Protein 5K3X (pdb70)

Sequence (688 aa):
LETKRSEEFGTSIIITPEEKKLYIKKNNVNTPPESILADRDGWKVVEEISGVKEPRTLTVAELKTLGLVTAATVLQCSGNGRKYFKDQLTGDQKKMSGTPWTVGAAGCVIWSGVPLKAVVDALGGPAEGARFITGTGGEELPAGLDPKKLLVVERSVPISNLDNVILAWEMNGRPLLSLAHGGPLRMVVPGYSSSGVNNIKYVKAVAMTEVETDAKIQKTSYRVHALGEKGSPDQPSVWEQQPVKSWITTPHEAAKKAGQVQIAGVAFGGMNACKSVEVSVDGGQTWQEEAEFIGPDLGRFAWRVFALSADLARRGTYTLVSRATDTEGNVVQPEEETEMNGAGYGHNGWRRAPAVKLTVAKTLETKRSEFGTSIIIITPEEKLYIKKNNVNTTPPEESILADRDGWKVVEISGVKEPRTLTVAELKTLGLVTAATVLQCSGNGRKYFKDQLTGDQKMSGTPWTVGAAGCVIWSGVPLKAVVDALGGPAEGARFITGTGGEELPAGLDPKLLVVERSVPISNLDNVILAWEMMNGRPLLSLAHGGPLRMVVPGYSSGVNNIKYVKAVAMTEEVETDAKIQKTSYRVHALGEKGSPDQPSVVWEQPVKSWITTPHEAAKAGQQVQIAGVAFGGMNACKKSVEEVSVDGGQTTWQEAEFIGPDLGRFAWRVFALSADDLARRGTYTLVSRATDTEGNVQPEETEMNGAGYGHNGWRAPAVKLTVA

CATH classification: 3.90.420.10 (+1 more: 2.60.40.650)

B-factor: mean 18.45, std 8.64, range [6.97, 59.91]

Secondary structure (DSSP, 8-state):
----GGGS-SSSSPPTTTS----SSPPPPGGGGTTGGG-EEEEESBSS-EEEEHHHHHHH--EEEEEEEE-TTTTHHHHHTT--TT----S----S-SEEEEEEEEEEHHHHHHHTTSBPTT--EEEEEE-PPPPTTS-GGGT--EEEEEGGGTTT-EEEEEETTEEPPTTTTTT-EEE-TTB-GGGS-SSEEEEEEESS----HHHHTSSB---TTPPP-TTSPBS-BPPPEEEEEESSSEE-SEEEEEEEEEEBTTB-EEEEEEESBTTSS-EE-EEES----TTS-EEEEEEEEE-SEEEEEEEEEEETT--B--SSPPP-TT------SSTT-EEEEE-/--B---GGGS-SSSSPPTTTS-B--SSPPPPGGGGTTGGG-EEEEESBSS-EEEEHHHHHHH--EEEEEEEE-TTTTHHHHHTT--TT----S----S-SEEEEEEEEEEHHHHHHHTTSBPTT--EEEEEE-PPPPTTS-GGGT--EEEEEGGGTTT-EEEEEETTEEPPGGGTTT-EEE-TTB-GGGS-TTEEEEEEESS---SHHHHTSSB---TTPPP-TTSPBS-BPPPEEEEEES-SEE-SEEEEEEEEEEBTTB-EEEEEEESBTTSS-EEPEEES----TTSPEEEEEEEEE-SEEEEEEEEEEETTS-B--SSPPP-TT------SSTT-EEEEE-

Nearest PDB structures (foldseek):
  5k3x-assembly1_A  TM=1.003E+00  e=8.187E-77  Sinorhizobium meliloti 1021
  5wa0-assembly2_D  TM=1.002E+00  e=1.400E-71  Sinorhizobium meliloti 1021
  4pw9-assembly1_A  TM=9.993E-01  e=7.060E-71  Sinorhizobium meliloti 1021
  2bpb-assembly1_A  TM=8.851E-01  e=7.921E-35  Ancylobacter novellus
  2xts-assembly1_C  TM=8.080E-01  e=1.242E-27  Paracoccus pantotrophus

InterPro domains:
  IPR000572 Oxidoreductase, molybdopterin-binding domain [PF00174] (90-259)
  IPR005066 Moybdenum cofactor oxidoreductase, dimerisation [PF03404] (282-390)
  IPR006311 Twin-arginine translocation pathway, signal sequence [PS51318] (1-31)
  IPR008335 Eukaryotic molybdopterin oxidoreductase [PR00407] (68-84)
  IPR008335 Eukaryotic molybdopterin oxidoreductase [PR00407] (123-134)
  IPR008335 Eukaryotic molybdopterin oxidoreductase [PR00407] (208-224)
  IPR008335 Eukaryotic molybdopterin oxidoreductase [PR00407] (225-238)
  IPR008335 Eukaryotic molybdopterin oxidoreductase [PR00407] (241-254)
  IPR008335 Eukaryotic molybdopterin oxidoreductase [PR00407] (319-331)
  IPR008335 Eukaryotic molybdopterin oxidoreductase [PR00407] (364-376)
  IPR014756 Immunoglobulin E-set [SSF81296] (285-395)
  IPR036374 Oxidoreductase, molybdopterin-binding domain superfamily [G3DSA:3.90.420.10] (55-286)
  IPR036374 Oxidoreductase, molybdopterin-binding domain superfamily [SSF56524] (39-270)

Organism: Rhizobium meliloti (strain 1021) (NCBI:txid266834)

Radius of gyration: 26.76 Å; Cα contacts (8 Å, |Δi|>4): 2023; chains: 2; bounding box: 41×90×72 Å

Foldseek 3Di:
DFAALLQQDAQQFHPPVRADFDDLDDFDDQCCVVCQQQAWEWEAQAQATDIHGLVRQQVQAKDKAKFKAAALQACLLVLQVPDDDPFDADDDNHHHGRIGIKMFMGHQLQSVRVVRHHGHPQFFKKKWWADDDDDPPDDVLARTLIWIDTCVQRRPWGFTQDMRHHGQGSSRAPRTWTDRFQFYNSNTHGNTRYIYRHNDIDSRCCHAFNQFFAAAPDTGGNVGDHRTGAAWAKWWRPPQAEAAAFKDKTKIKTAGRQFGWPWKWKDFALPPDTDTWAWDDDDRDRRGITMTIDIDGGDFDKTWMWMWIATPVGGIAAQWDDHTHNRGRTHHTRRRIGTYGYD/DWAFAALQQQDAQQFHDPVRAIFDDLDDFDDQCCQVCQQQAWEWEAQAQATDIHGLVRQQVQAKDKAKFKAAAQQACLLVLQVPDDDPFDADDDNHHHRRIGIKMFMGHQLLSVRVVRHHGHPQQFWKKWWADDDDPPPDDCLARTLMWIDTCVQRRPWGFTQDIRHHGDGSRRAPRTWTDRFQFYNSRTHGNTRYIYRHNDIDSRCCHAFNQFFAAAPDTGGNVGDHRTGAAWAKAWSPPFAEEAAFKGKTKIKTAGRQAGWPWKWKFFAQPPDTDTWAWDDDDRDRRGITMTIDTDGGDFDKTWMWMWIAGPVGDIAAQWDDHTHNRGRTHHTRRRIGTYGYD

Structure (mmCIF, N/CA/C/O backbone):
data_5K3X
#
_entry.id   5K3X
#
_cell.length_a   73.470
_cell.length_b   95.720
_cell.length_c   109.620
_cell.angle_alpha   90.00
_cell.angle_beta   90.00
_cell.angle_gamma   90.00
#
_symmetry.space_group_name_H-M   'P 21 21 21'
#
loop_
_entity.id
_entity.type
_entity.pdbx_description
1 polymer 'Putative sulfite oxidase'
2 non-polymer (MOLYBDOPTERIN-S,S)-OXO-MOLYBDENUM
3 non-polymer GLYCEROL
4 water water
#
loop_
_atom_site.group_PDB
_atom_site.id
_atom_site.type_symbol
_atom_site.label_atom_id
_atom_site.label_alt_id
_atom_site.label_comp_id
_atom_site.label_asym_id
_atom_site.label_entity_id
_atom_site.label_seq_id
_atom_site.pdbx_PDB_ins_code
_atom_site.Cartn_x
_atom_site.Cartn_y
_atom_site.Cartn_z
_atom_site.occupancy
_atom_site.B_iso_or_equiv
_atom_site.auth_seq_id
_atom_site.auth_comp_id
_atom_site.auth_asym_id
_atom_site.auth_atom_id
_atom_site.pdbx_PDB_model_num
ATOM 1 N N . LEU A 1 27 ? 19.387 1.883 4.488 1.00 43.66 57 LEU A N 1
ATOM 2 C CA . LEU A 1 27 ? 19.412 2.723 3.241 1.00 42.62 57 LEU A CA 1
ATOM 3 C C . LEU A 1 27 ? 20.818 2.755 2.629 1.00 41.28 57 LEU A C 1
ATOM 4 O O . LEU A 1 27 ? 21.724 3.281 3.274 1.00 40.04 57 LEU A O 1
ATOM 6 N N . GLU A 1 28 ? 20.983 2.202 1.411 1.00 37.21 58 GLU A N 1
ATOM 7 C CA . GLU A 1 28 ? 22.296 2.106 0.710 1.00 34.90 58 GLU A CA 1
ATOM 8 C C . GLU A 1 28 ? 22.434 2.961 -0.569 1.00 33.86 58 GLU A C 1
ATOM 9 O O . GLU A 1 28 ? 21.566 2.920 -1.453 1.00 34.85 58 GLU A O 1
ATOM 15 N N . THR A 1 29 ? 23.570 3.656 -0.693 1.00 31.55 59 THR A N 1
ATOM 16 C CA . THR A 1 29 ? 23.887 4.505 -1.861 1.00 29.73 59 THR A CA 1
ATOM 17 C C . THR A 1 29 ? 24.137 3.651 -3.116 1.00 31.58 59 THR A C 1
ATOM 18 O O . THR A 1 29 ? 24.825 2.636 -3.030 1.00 30.94 59 THR A O 1
ATOM 22 N N . LYS A 1 30 ? 23.584 4.052 -4.269 1.00 33.93 60 LYS A N 1
ATOM 23 C CA . LYS A 1 30 ? 23.868 3.384 -5.570 1.00 35.52 60 LYS A CA 1
ATOM 24 C C . LYS A 1 30 ? 25.145 3.995 -6.172 1.00 34.15 60 LYS A C 1
ATOM 25 O O . LYS A 1 30 ? 25.483 5.137 -5.856 1.00 30.95 60 LYS A O 1
ATOM 31 N N . ARG A 1 31 ? 25.845 3.276 -7.059 1.00 32.05 61 ARG A N 1
ATOM 32 C CA . ARG A 1 31 ? 27.175 3.757 -7.516 1.00 28.35 61 ARG A CA 1
ATOM 33 C C . ARG A 1 31 ? 27.155 5.028 -8.285 1.00 26.97 61 ARG A C 1
ATOM 34 O O . ARG A 1 31 ? 28.013 5.875 -8.064 1.00 27.36 61 ARG A O 1
ATOM 42 N N . SER A 1 32 ? 26.156 5.168 -9.160 1.00 26.58 62 SER A N 1
ATOM 43 C CA . SER A 1 32 ? 25.864 6.415 -9.849 1.00 27.04 62 SER A CA 1
ATOM 44 C C . SER A 1 32 ? 25.645 7.624 -8.941 1.00 24.57 62 SER A C 1
ATOM 45 O O . SER A 1 32 ? 25.792 8.740 -9.409 1.00 28.52 62 SER A O 1
ATOM 48 N N . GLU A 1 33 ? 25.344 7.416 -7.660 1.00 20.89 63 GLU A N 1
ATOM 49 C CA A GLU A 1 33 ? 24.975 8.524 -6.778 0.50 21.11 63 GLU A CA 1
ATOM 50 C CA B GLU A 1 33 ? 24.976 8.510 -6.751 0.50 20.49 63 GLU A CA 1
ATOM 51 C C . GLU A 1 33 ? 26.154 9.076 -5.957 1.00 18.98 63 GLU A C 1
ATOM 52 O O . GLU A 1 33 ? 25.997 10.056 -5.229 1.00 18.50 63 GLU A O 1
ATOM 63 N N . PHE A 1 34 ? 27.336 8.466 -6.064 1.00 16.86 64 PHE A N 1
ATOM 64 C CA . PHE A 1 34 ? 28.496 8.990 -5.326 1.00 15.61 64 PHE A CA 1
ATOM 65 C C . PHE A 1 34 ? 28.951 10.328 -5.888 1.00 14.84 64 PHE A C 1
ATOM 66 O O . PHE A 1 34 ? 29.495 11.155 -5.154 1.00 15.20 64 PHE A O 1
ATOM 74 N N . GLY A 1 35 ? 28.768 10.523 -7.187 1.00 14.70 65 GLY A N 1
ATOM 75 C CA . GLY A 1 35 ? 29.326 11.680 -7.867 1.00 14.03 65 GLY A CA 1
ATOM 76 C C . GLY A 1 35 ? 30.838 11.620 -7.946 1.00 13.97 65 GLY A C 1
ATOM 77 O O . GLY A 1 35 ? 31.462 10.630 -7.541 1.00 14.82 65 GLY A O 1
ATOM 78 N N . THR A 1 36 ? 31.421 12.679 -8.498 1.00 12.55 66 THR A N 1
ATOM 79 C CA . THR A 1 36 ? 32.873 12.804 -8.633 1.00 12.13 66 THR A CA 1
ATOM 80 C C . THR A 1 36 ? 33.402 14.100 -7.991 1.00 11.97 66 THR A C 1
ATOM 81 O O . THR A 1 36 ? 34.479 14.574 -8.343 1.00 12.60 66 THR A O 1
ATOM 85 N N . SER A 1 37 ? 32.660 14.641 -7.027 1.00 11.70 67 SER A N 1
ATOM 86 C CA . SER A 1 37 ? 33.029 15.869 -6.324 1.00 11.16 67 SER A CA 1
ATOM 87 C C . SER A 1 37 ? 33.707 15.606 -4.979 1.00 11.11 67 SER A C 1
ATOM 88 O O . SER A 1 37 ? 33.850 16.546 -4.196 1.00 11.19 67 SER A O 1
ATOM 91 N N . ILE A 1 38 ? 34.127 14.360 -4.759 1.00 11.35 68 ILE A N 1
ATOM 92 C CA A ILE A 1 38 ? 34.692 13.835 -3.507 0.50 11.37 68 ILE A CA 1
ATOM 93 C CA B ILE A 1 38 ? 34.705 13.853 -3.475 0.50 11.50 68 ILE A CA 1
ATOM 94 C C . ILE A 1 38 ? 33.599 13.697 -2.439 1.00 11.74 68 ILE A C 1
ATOM 95 O O . ILE A 1 38 ? 33.268 12.580 -2.014 1.00 11.38 68 ILE A O 1
ATOM 104 N N . ILE A 1 39 ? 33.038 14.824 -2.038 1.00 11.86 69 ILE A N 1
ATOM 105 C CA . ILE A 1 39 ? 32.013 14.869 -1.017 1.00 12.75 69 ILE A CA 1
ATOM 106 C C . ILE A 1 39 ? 30.726 14.165 -1.455 1.00 12.28 69 ILE A C 1
ATOM 107 O O . ILE A 1 39 ? 30.226 14.360 -2.573 1.00 12.93 69 ILE A O 1
ATOM 112 N N . THR A 1 40 ? 30.219 13.329 -0.552 1.00 11.15 70 THR A N 1
ATOM 113 C CA . THR A 1 40 ? 28.981 12.618 -0.767 1.00 11.40 70 THR A CA 1
ATOM 114 C C . THR A 1 40 ? 27.824 13.516 -0.363 1.00 11.78 70 THR A C 1
ATOM 115 O O . THR A 1 40 ? 27.811 14.010 0.756 1.00 11.71 70 THR A O 1
ATOM 119 N N . PRO A 1 41 ? 26.847 13.735 -1.265 1.00 12.24 71 PRO A N 1
ATOM 120 C CA . PRO A 1 41 ? 25.690 14.516 -0.864 1.00 13.17 71 PRO A CA 1
ATOM 121 C C . PRO A 1 41 ? 25.006 13.961 0.383 1.00 14.59 71 PRO A C 1
ATOM 122 O O . PRO A 1 41 ? 24.725 12.752 0.478 1.00 13.59 71 PRO A O 1
ATOM 126 N N . GLU A 1 42 ? 24.708 14.854 1.317 1.00 16.32 72 GLU A N 1
ATOM 127 C CA . GLU A 1 42 ? 24.173 14.453 2.612 1.00 19.12 72 GLU A CA 1
ATOM 128 C C . GLU A 1 42 ? 22.851 13.697 2.458 1.00 20.25 72 GLU A C 1
ATOM 129 O O . GLU A 1 42 ? 22.586 12.745 3.210 1.00 20.79 72 GLU A O 1
ATOM 135 N N . GLU A 1 43 ? 22.042 14.091 1.483 1.00 19.56 73 GLU A N 1
ATOM 136 C CA . GLU A 1 43 ? 20.753 13.423 1.266 1.00 21.67 73 GLU A CA 1
ATOM 137 C C . GLU A 1 43 ? 20.858 12.049 0.584 1.00 20.63 73 GLU A C 1
ATOM 138 O O . GLU A 1 43 ? 19.847 11.340 0.527 1.00 23.53 73 GLU A O 1
ATOM 144 N N . LYS A 1 44 ? 22.057 11.683 0.082 1.00 18.34 74 LYS A N 1
ATOM 145 C CA A LYS A 1 44 ? 22.301 10.363 -0.491 0.50 18.08 74 LYS A CA 1
ATOM 146 C CA B LYS A 1 44 ? 22.350 10.375 -0.518 0.50 18.01 74 LYS A CA 1
ATOM 147 C C . LYS A 1 44 ? 23.158 9.467 0.413 1.00 16.97 74 LYS A C 1
ATOM 148 O O . LYS A 1 44 ? 23.301 8.283 0.150 1.00 17.16 74 LYS A O 1
ATOM 159 N N . LEU A 1 45 ? 23.719 10.031 1.475 1.00 15.11 75 LEU A N 1
ATOM 160 C CA . LEU A 1 45 ? 24.561 9.276 2.402 1.00 13.86 75 LEU A CA 1
ATOM 161 C C . LEU A 1 45 ? 23.779 8.148 3.068 1.00 13.59 75 LEU A C 1
ATOM 162 O O . LEU A 1 45 ? 22.657 8.354 3.542 1.00 13.33 75 LEU A O 1
ATOM 167 N N . TYR A 1 46 ? 24.387 6.966 3.146 1.00 13.89 76 TYR A N 1
ATOM 168 C CA . TYR A 1 46 ? 23.713 5.806 3.737 1.00 13.96 76 TYR A CA 1
ATOM 169 C C . TYR A 1 46 ? 23.293 6.045 5.188 1.00 14.07 76 TYR A C 1
ATOM 170 O O . TYR A 1 46 ? 23.900 6.839 5.890 1.00 13.08 76 TYR A O 1
ATOM 179 N N . ILE A 1 47 ? 22.270 5.316 5.633 1.00 15.06 77 ILE A N 1
ATOM 180 C CA . ILE A 1 47 ? 21.818 5.350 7.017 1.00 15.92 77 ILE A CA 1
ATOM 181 C C . ILE A 1 47 ? 21.899 3.948 7.601 1.00 16.69 77 ILE A C 1
ATOM 182 O O . ILE A 1 47 ? 21.480 2.985 6.964 1.00 16.66 77 ILE A O 1
ATOM 187 N N . LYS A 1 48 ? 22.507 3.828 8.779 1.00 16.37 78 LYS A N 1
ATOM 188 C CA A LYS A 1 48 ? 22.540 2.572 9.524 0.50 16.68 78 LYS A CA 1
ATOM 189 C CA B LYS A 1 48 ? 22.494 2.570 9.526 0.50 17.00 78 LYS A CA 1
ATOM 190 C C . LYS A 1 48 ? 22.359 2.893 11.001 1.00 16.50 78 LYS A C 1
ATOM 191 O O . LYS A 1 48 ? 23.123 3.702 11.558 1.00 15.62 78 LYS A O 1
ATOM 202 N N . ASN A 1 49 ? 21.375 2.253 11.630 1.00 15.67 79 ASN A N 1
ATOM 203 C CA . ASN A 1 49 ? 21.174 2.345 13.073 1.00 15.71 79 ASN A CA 1
ATOM 204 C C . ASN A 1 49 ? 21.099 0.948 13.672 1.00 15.59 79 ASN A C 1
ATOM 205 O O . ASN A 1 49 ? 20.575 0.013 13.040 1.00 16.30 79 ASN A O 1
ATOM 210 N N . ASN A 1 50 ? 21.631 0.817 14.877 1.00 14.96 80 ASN A N 1
ATOM 211 C CA . ASN A 1 50 ? 21.541 -0.417 15.649 1.00 15.68 80 ASN A CA 1
ATOM 212 C C . ASN A 1 50 ? 20.240 -0.522 16.414 1.00 17.73 80 ASN A C 1
ATOM 213 O O . ASN A 1 50 ? 19.802 -1.636 16.722 1.00 18.00 80 ASN A O 1
ATOM 218 N N . VAL A 1 51 ? 19.647 0.630 16.739 1.00 19.25 81 VAL A N 1
ATOM 219 C CA . VAL A 1 51 ? 18.392 0.713 17.512 1.00 20.56 81 VAL A CA 1
ATOM 220 C C . VAL A 1 51 ? 17.516 1.803 16.899 1.00 21.98 81 VAL A C 1
ATOM 221 O O . VAL A 1 51 ? 17.977 2.549 16.033 1.00 22.11 81 VAL A O 1
ATOM 225 N N . ASN A 1 52 ? 16.270 1.917 17.350 1.00 22.78 82 ASN A N 1
ATOM 226 C CA . ASN A 1 52 ? 15.384 2.968 16.855 1.00 24.57 82 ASN A CA 1
ATOM 227 C C . ASN A 1 52 ? 15.935 4.342 17.178 1.00 22.60 82 ASN A C 1
ATOM 228 O O . ASN A 1 52 ? 16.579 4.547 18.202 1.00 23.79 82 ASN A O 1
ATOM 233 N N . THR A 1 53 ? 15.648 5.279 16.296 1.00 23.55 83 THR A N 1
ATOM 234 C CA . THR A 1 53 ? 16.204 6.595 16.402 1.00 22.95 83 THR A CA 1
ATOM 235 C C . THR A 1 53 ? 15.429 7.389 17.466 1.00 21.67 83 THR A C 1
ATOM 236 O O . THR A 1 53 ? 14.242 7.113 17.729 1.00 20.66 83 THR A O 1
ATOM 240 N N . PRO A 1 54 ? 16.080 8.379 18.073 1.00 19.01 84 PRO A N 1
ATOM 241 C CA . PRO A 1 54 ? 15.349 9.309 18.927 1.00 19.16 84 PRO A CA 1
ATOM 242 C C . PRO A 1 54 ? 14.339 10.141 18.139 1.00 18.42 84 PRO A C 1
ATOM 243 O O . PRO A 1 54 ? 14.394 10.194 16.907 1.00 17.48 84 PRO A O 1
ATOM 247 N N . PRO A 1 55 ? 13.434 10.823 18.858 1.00 20.12 85 PRO A N 1
ATOM 248 C CA . PRO A 1 55 ? 12.507 11.685 18.156 1.00 20.40 85 PRO A CA 1
ATOM 249 C C . PRO A 1 55 ? 13.211 12.919 17.618 1.00 19.95 85 PRO A C 1
ATOM 250 O O . PRO A 1 55 ? 14.196 13.387 18.189 1.00 17.46 85 PRO A O 1
ATOM 254 N N . GLU A 1 56 ? 12.690 13.453 16.528 1.00 20.38 86 GLU A N 1
ATOM 255 C CA . GLU A 1 56 ? 13.270 14.639 15.906 1.00 21.85 86 GLU A CA 1
ATOM 256 C C . GLU A 1 56 ? 13.304 15.864 16.814 1.00 19.25 86 GLU A C 1
ATOM 257 O O . GLU A 1 56 ? 14.048 16.820 16.568 1.00 17.88 86 GLU A O 1
ATOM 263 N N . SER A 1 57 ? 12.495 15.829 17.863 1.00 17.76 87 SER A N 1
ATOM 264 C CA . SER A 1 57 ? 12.457 16.877 18.858 1.00 17.79 87 SER A CA 1
ATOM 265 C C . SER A 1 57 ? 13.754 17.126 19.620 1.00 17.12 87 SER A C 1
ATOM 266 O O . SER A 1 57 ? 13.899 18.185 20.216 1.00 17.38 87 SER A O 1
ATOM 269 N N . ILE A 1 58 ? 14.700 16.181 19.587 1.00 15.76 88 ILE A N 1
ATOM 270 C CA . ILE A 1 58 ? 16.027 16.441 20.134 1.00 15.88 88 ILE A CA 1
ATOM 271 C C . ILE A 1 58 ? 16.745 17.548 19.336 1.00 15.82 88 ILE A C 1
ATOM 272 O O . ILE A 1 58 ? 17.756 18.085 19.802 1.00 15.60 88 ILE A O 1
ATOM 277 N N . LEU A 1 59 ? 16.233 17.896 18.153 1.00 15.27 89 LEU A N 1
ATOM 278 C CA . LEU A 1 59 ? 16.809 18.984 17.351 1.00 16.28 89 LEU A CA 1
ATOM 279 C C . LEU A 1 59 ? 16.104 20.334 17.517 1.00 17.81 89 LEU A C 1
ATOM 280 O O . LEU A 1 59 ? 16.534 21.305 16.916 1.00 17.73 89 LEU A O 1
ATOM 285 N N . ALA A 1 60 ? 15.011 20.379 18.282 1.00 18.88 90 ALA A N 1
ATOM 286 C CA . ALA A 1 60 ? 14.285 21.625 18.521 1.00 19.60 90 ALA A CA 1
ATOM 287 C C . ALA A 1 60 ? 15.191 22.698 19.116 1.00 19.94 90 ALA A C 1
ATOM 288 O O . ALA A 1 60 ? 15.152 23.857 18.707 1.00 21.06 90 ALA A O 1
ATOM 290 N N . ASP A 1 61 ? 15.992 22.308 20.095 1.00 19.14 91 ASP A N 1
ATOM 291 C CA . ASP A 1 61 ? 16.953 23.207 20.716 1.00 19.35 91 ASP A CA 1
ATOM 292 C C . ASP A 1 61 ? 18.320 22.511 20.711 1.00 17.45 91 ASP A C 1
ATOM 293 O O . ASP A 1 61 ? 18.758 21.943 21.704 1.00 16.46 91 ASP A O 1
ATOM 298 N N . ARG A 1 62 ? 18.990 22.592 19.572 1.00 15.81 92 ARG A N 1
ATOM 299 C CA . ARG A 1 62 ? 20.317 21.968 19.399 1.00 15.14 92 ARG A CA 1
ATOM 300 C C . ARG A 1 62 ? 21.297 22.459 20.426 1.00 15.14 92 ARG A C 1
ATOM 301 O O . ARG A 1 62 ? 22.026 21.662 21.011 1.00 14.04 92 ARG A O 1
ATOM 309 N N . ASP A 1 63 ? 21.288 23.776 20.678 1.00 14.89 93 ASP A N 1
ATOM 310 C CA . ASP A 1 63 ? 22.248 24.380 21.594 1.00 16.03 93 ASP A CA 1
ATOM 311 C C . ASP A 1 63 ? 22.055 23.973 23.070 1.00 15.37 93 ASP A C 1
ATOM 312 O O . ASP A 1 63 ? 22.989 24.073 23.851 1.00 15.21 93 ASP A O 1
ATOM 317 N N . GLY A 1 64 ? 20.861 23.492 23.430 1.00 14.49 94 GLY A N 1
ATOM 318 C CA . GLY A 1 64 ? 20.571 22.988 24.766 1.00 14.63 94 GLY A CA 1
ATOM 319 C C . GLY A 1 64 ? 20.889 21.518 24.982 1.00 14.38 94 GLY A C 1
ATOM 320 O O . GLY A 1 64 ? 20.765 21.020 26.110 1.00 15.03 94 GLY A O 1
ATOM 321 N N . TRP A 1 65 ? 21.319 20.807 23.932 1.00 13.85 95 TRP A N 1
ATOM 322 C CA . TRP A 1 65 ? 21.701 19.394 24.090 1.00 13.78 95 TRP A CA 1
ATOM 323 C C . TRP A 1 65 ? 22.878 19.280 25.038 1.00 14.66 95 TRP A C 1
ATOM 324 O O . TRP A 1 65 ? 23.848 20.008 24.893 1.00 14.92 95 TRP A O 1
ATOM 335 N N . LYS A 1 66 ? 22.795 18.351 25.989 1.00 15.39 96 LYS A N 1
ATOM 336 C CA . LYS A 1 66 ? 23.800 18.161 27.033 1.00 15.90 96 LYS A CA 1
ATOM 337 C C . LYS A 1 66 ? 24.702 16.953 26.785 1.00 15.28 96 LYS A C 1
ATOM 338 O O . LYS A 1 66 ? 24.242 15.891 26.354 1.00 14.81 96 LYS A O 1
ATOM 344 N N . VAL A 1 67 ? 25.993 17.143 27.041 1.00 15.06 97 VAL A N 1
ATOM 345 C CA A VAL A 1 67 ? 26.953 16.048 26.979 0.50 15.02 97 VAL A CA 1
ATOM 346 C CA B VAL A 1 67 ? 26.985 16.080 26.969 0.50 14.82 97 VAL A CA 1
ATOM 347 C C . VAL A 1 67 ? 27.725 15.996 28.291 1.00 14.79 97 VAL A C 1
ATOM 348 O O . VAL A 1 67 ? 28.307 16.958 28.714 1.00 14.38 97 VAL A O 1
ATOM 355 N N . GLU A 1 68 ? 27.685 14.839 28.927 1.00 15.07 98 GLU A N 1
ATOM 356 C CA A GLU A 1 68 ? 28.397 14.588 30.173 0.50 15.63 98 GLU A CA 1
ATOM 357 C CA B GLU A 1 68 ? 28.407 14.628 30.163 0.50 16.18 98 GLU A CA 1
ATOM 358 C C . GLU A 1 68 ? 29.841 14.211 29.831 1.00 15.25 98 GLU A C 1
ATOM 359 O O . GLU A 1 68 ? 30.061 13.208 29.142 1.00 14.24 98 GLU A O 1
ATOM 370 N N . ILE A 1 69 ? 30.811 14.976 30.326 1.00 14.28 99 ILE A N 1
ATOM 371 C CA . ILE A 1 69 ? 32.220 14.689 30.105 1.00 14.30 99 ILE A CA 1
ATOM 372 C C . ILE A 1 69 ? 32.823 14.202 31.410 1.00 14.82 99 ILE A C 1
ATOM 373 O O . ILE A 1 69 ? 32.795 14.931 32.413 1.00 15.31 99 ILE A O 1
ATOM 378 N N . SER A 1 70 ? 33.367 12.979 31.397 1.00 13.98 100 SER A N 1
ATOM 379 C CA . SER A 1 70 ? 33.920 12.382 32.596 1.00 14.91 100 SER A CA 1
ATOM 380 C C . SER A 1 70 ? 35.269 11.751 32.310 1.00 14.91 100 SER A C 1
ATOM 381 O O . SER A 1 70 ? 35.720 11.720 31.165 1.00 13.77 100 SER A O 1
ATOM 384 N N . GLY A 1 71 ? 35.924 11.271 33.364 1.00 14.86 101 GLY A N 1
ATOM 385 C CA . GLY A 1 71 ? 37.275 10.778 33.248 1.00 14.43 101 GLY A CA 1
ATOM 386 C C . GLY A 1 71 ? 38.278 11.869 32.954 1.00 14.96 101 GLY A C 1
ATOM 387 O O . GLY A 1 71 ? 39.346 11.617 32.380 1.00 16.31 101 GLY A O 1
ATOM 388 N N . VAL A 1 72 ? 37.934 13.091 33.359 1.00 14.86 102 VAL A N 1
ATOM 389 C CA . VAL A 1 72 ? 38.765 14.254 33.236 1.00 15.53 102 VAL A CA 1
ATOM 390 C C . VAL A 1 72 ? 38.957 14.812 34.651 1.00 17.15 102 VAL A C 1
ATOM 391 O O . VAL A 1 72 ? 38.246 14.409 35.579 1.00 17.34 102 VAL A O 1
ATOM 395 N N . LYS A 1 73 ? 39.904 15.719 34.806 1.00 17.85 103 LYS A N 1
ATOM 396 C CA . LYS A 1 73 ? 40.206 16.286 36.128 1.00 19.23 103 LYS A CA 1
ATOM 397 C C . LYS A 1 73 ? 39.036 17.049 36.745 1.00 20.19 103 LYS A C 1
ATOM 398 O O . LYS A 1 73 ? 38.867 17.003 37.964 1.00 18.76 103 LYS A O 1
ATOM 401 N N . GLU A 1 74 ? 38.222 17.719 35.916 1.00 20.28 104 GLU A N 1
ATOM 402 C CA . GLU A 1 74 ? 37.066 18.483 36.371 1.00 22.63 104 GLU A CA 1
ATOM 403 C C . GLU A 1 74 ? 35.816 18.080 35.572 1.00 20.56 104 GLU A C 1
ATOM 404 O O . GLU A 1 74 ? 35.402 18.797 34.656 1.00 20.34 104 GLU A O 1
ATOM 410 N N . PRO A 1 75 ? 35.211 16.931 35.909 1.00 19.33 105 PRO A N 1
ATOM 411 C CA . PRO A 1 75 ? 34.041 16.438 35.189 1.00 19.40 105 PRO A CA 1
ATOM 412 C C . PRO A 1 75 ? 32.870 17.397 35.265 1.00 20.53 105 PRO A C 1
ATOM 413 O O . PRO A 1 75 ? 32.591 17.964 36.336 1.00 20.11 105 PRO A O 1
ATOM 417 N N . ARG A 1 76 ? 32.184 17.565 34.146 1.00 20.25 106 ARG A N 1
ATOM 418 C CA . ARG A 1 76 ? 31.109 18.532 34.007 1.00 22.41 106 ARG A CA 1
ATOM 419 C C . ARG A 1 76 ? 30.196 18.115 32.871 1.00 19.89 106 ARG A C 1
ATOM 420 O O . ARG A 1 76 ? 30.638 17.437 31.944 1.00 18.42 106 ARG A O 1
ATOM 428 N N . THR A 1 77 ? 28.941 18.547 32.926 1.00 17.91 107 THR A N 1
ATOM 429 C CA . THR A 1 77 ? 28.042 18.418 31.791 1.00 17.87 107 THR A CA 1
ATOM 430 C C . THR A 1 77 ? 28.063 19.758 31.065 1.00 18.07 107 THR A C 1
ATOM 431 O O . THR A 1 77 ? 27.913 20.812 31.695 1.00 18.75 107 THR A O 1
ATOM 435 N N . LEU A 1 78 ? 28.275 19.722 29.754 1.00 15.86 108 LEU A N 1
ATOM 436 C CA . LEU A 1 78 ? 28.317 20.921 28.911 1.00 15.57 108 LEU A CA 1
ATOM 437 C C . LEU A 1 78 ? 27.190 20.861 27.895 1.00 15.01 108 LEU A C 1
ATOM 438 O O . LEU A 1 78 ? 26.856 19.787 27.374 1.00 14.96 108 LEU A O 1
ATOM 443 N N . THR A 1 79 ? 26.595 22.012 27.607 1.00 14.53 109 THR A N 1
ATOM 444 C CA . THR A 1 79 ? 25.671 22.116 26.493 1.00 14.22 109 THR A CA 1
ATOM 445 C C . THR A 1 79 ? 26.432 22.314 25.172 1.00 13.33 109 THR A C 1
ATOM 446 O O . THR A 1 79 ? 27.596 22.724 25.152 1.00 13.25 109 THR A O 1
ATOM 450 N N . VAL A 1 80 ? 25.744 22.061 24.070 1.00 13.37 110 VAL A N 1
ATOM 451 C CA . VAL A 1 80 ? 26.291 22.361 22.738 1.00 12.64 110 VAL A CA 1
ATOM 452 C C . VAL A 1 80 ? 26.633 23.855 22.609 1.00 13.42 110 VAL A C 1
ATOM 453 O O . VAL A 1 80 ? 27.684 24.200 22.053 1.00 12.07 110 VAL A O 1
ATOM 457 N N . ALA A 1 81 ? 25.800 24.740 23.168 1.00 13.35 111 ALA A N 1
ATOM 458 C CA . ALA A 1 81 ? 26.154 26.182 23.176 1.00 13.91 111 ALA A CA 1
ATOM 459 C C . ALA A 1 81 ? 27.506 26.390 23.817 1.00 13.53 111 ALA A C 1
ATOM 460 O O . ALA A 1 81 ? 28.348 27.077 23.264 1.00 14.07 111 ALA A O 1
ATOM 462 N N . GLU A 1 82 ? 27.743 25.755 24.963 1.00 13.48 112 GLU A N 1
ATOM 463 C CA . GLU A 1 82 ? 29.046 25.880 25.612 1.00 13.81 112 GLU A CA 1
ATOM 464 C C . GLU A 1 82 ? 30.172 25.270 24.775 1.00 13.52 112 GLU A C 1
ATOM 465 O O . GLU A 1 82 ? 31.262 25.837 24.663 1.00 12.86 112 GLU A O 1
ATOM 471 N N . LEU A 1 83 ? 29.910 24.114 24.176 1.00 13.12 113 LEU A N 1
ATOM 472 C CA . LEU A 1 83 ? 30.923 23.473 23.309 1.00 13.47 113 LEU A CA 1
ATOM 473 C C . LEU A 1 83 ? 31.365 24.388 22.186 1.00 12.93 113 LEU A C 1
ATOM 474 O O . LEU A 1 83 ? 32.560 24.482 21.888 1.00 12.79 113 LEU A O 1
ATOM 479 N N . LYS A 1 84 ? 30.409 25.095 21.607 1.00 13.16 114 LYS A N 1
ATOM 480 C CA . LYS A 1 84 ? 30.691 26.015 20.503 1.00 13.54 114 LYS A CA 1
ATOM 481 C C . LYS A 1 84 ? 31.602 27.189 20.895 1.00 13.99 114 LYS A C 1
ATOM 482 O O . LYS A 1 84 ? 32.208 27.811 20.019 1.00 14.37 114 LYS A O 1
ATOM 488 N N . THR A 1 85 ? 31.728 27.484 22.192 1.00 13.15 115 THR A N 1
ATOM 489 C CA . THR A 1 85 ? 32.632 28.524 22.641 1.00 13.62 115 THR A CA 1
ATOM 490 C C . THR A 1 85 ? 34.058 28.045 22.743 1.00 13.69 115 THR A C 1
ATOM 491 O O . THR A 1 85 ? 34.961 28.863 22.780 1.00 14.05 115 THR A O 1
ATOM 495 N N . LEU A 1 86 ? 34.280 26.725 22.793 1.00 13.80 116 LEU A N 1
ATOM 496 C CA . LEU A 1 86 ? 35.610 26.204 23.168 1.00 13.72 116 LEU A CA 1
ATOM 497 C C . LEU A 1 86 ? 36.590 26.009 22.031 1.00 13.34 116 LEU A C 1
ATOM 498 O O . LEU A 1 86 ? 37.794 25.903 22.253 1.00 13.69 116 LEU A O 1
ATOM 503 N N . GLY A 1 87 ? 36.092 25.903 20.804 1.00 13.03 117 GLY A N 1
ATOM 504 C CA . GLY A 1 87 ? 36.957 25.685 19.672 1.00 12.64 117 GLY A CA 1
ATOM 505 C C . GLY A 1 87 ? 36.162 25.432 18.413 1.00 12.11 117 GLY A C 1
ATOM 506 O O . GLY A 1 87 ? 34.928 25.402 18.441 1.00 12.87 117 GLY A O 1
ATOM 507 N N . LEU A 1 88 ? 36.882 25.304 17.315 1.00 12.02 118 LEU A N 1
ATOM 508 C CA . LEU A 1 88 ? 36.291 25.046 16.011 1.00 12.17 118 LEU A CA 1
ATOM 509 C C . LEU A 1 88 ? 37.261 24.215 15.214 1.00 11.57 118 LEU A C 1
ATOM 510 O O . LEU A 1 88 ? 38.451 24.551 15.111 1.00 12.58 118 LEU A O 1
ATOM 515 N N . VAL A 1 89 ? 36.765 23.132 14.623 1.00 11.30 119 VAL A N 1
ATOM 516 C CA . VAL A 1 89 ? 37.564 22.303 13.737 1.00 11.50 119 VAL A CA 1
ATOM 517 C C . VAL A 1 89 ? 36.661 21.794 12.620 1.00 10.95 119 VAL A C 1
ATOM 518 O O . VAL A 1 89 ? 35.468 21.591 12.822 1.00 11.09 119 VAL A O 1
ATOM 522 N N . THR A 1 90 ? 37.249 21.602 11.454 1.00 10.92 120 THR A N 1
ATOM 523 C CA . THR A 1 90 ? 36.553 21.073 10.290 1.00 10.91 120 THR A CA 1
ATOM 524 C C . THR A 1 90 ? 37.448 20.031 9.633 1.00 11.06 120 THR A C 1
ATOM 525 O O . THR A 1 90 ? 38.648 20.281 9.416 1.00 10.90 120 THR A O 1
ATOM 529 N N . ALA A 1 91 ? 36.887 18.860 9.336 1.00 10.83 121 ALA A N 1
ATOM 530 C CA . ALA A 1 91 ? 37.651 17.796 8.702 1.00 10.90 121 ALA A CA 1
ATOM 531 C C . ALA A 1 91 ? 36.746 16.858 7.933 1.00 11.33 121 ALA A C 1
ATOM 532 O O . ALA A 1 91 ? 35.580 16.599 8.330 1.00 10.92 121 ALA A O 1
ATOM 534 N N . ALA A 1 92 ? 37.280 16.378 6.808 1.00 11.38 122 ALA A N 1
ATOM 535 C CA . ALA A 1 92 ? 36.622 15.387 5.988 1.00 11.50 122 ALA A CA 1
ATOM 536 C C . ALA A 1 92 ? 37.055 13.988 6.433 1.00 11.60 122 ALA A C 1
ATOM 537 O O . ALA A 1 92 ? 38.241 13.734 6.661 1.00 11.45 122 ALA A O 1
ATOM 539 N N . THR A 1 93 ? 36.097 13.085 6.533 1.00 11.13 123 THR A N 1
ATOM 540 C CA . THR A 1 93 ? 36.393 11.684 6.781 1.00 11.85 123 THR A CA 1
ATOM 541 C C . THR A 1 93 ? 35.554 10.797 5.890 1.00 11.82 123 THR A C 1
ATOM 542 O O . THR A 1 93 ? 34.540 11.225 5.310 1.00 12.15 123 THR A O 1
ATOM 546 N N . VAL A 1 94 ? 35.942 9.531 5.857 1.00 12.03 124 VAL A N 1
ATOM 547 C CA . VAL A 1 94 ? 35.138 8.504 5.235 1.00 11.51 124 VAL A CA 1
ATOM 548 C C . VAL A 1 94 ? 34.299 7.840 6.329 1.00 11.66 124 VAL A C 1
ATOM 549 O O . VAL A 1 94 ? 34.845 7.184 7.217 1.00 12.83 124 VAL A O 1
ATOM 553 N N . LEU A 1 95 ? 32.981 8.002 6.227 1.00 10.75 125 LEU A N 1
ATOM 554 C CA . LEU A 1 95 ? 32.025 7.351 7.107 1.00 11.30 125 LEU A CA 1
ATOM 555 C C . LEU A 1 95 ? 31.599 6.081 6.367 1.00 11.02 125 LEU A C 1
ATOM 556 O O . LEU A 1 95 ? 30.959 6.157 5.323 1.00 10.65 125 LEU A O 1
ATOM 561 N N . GLN A 1 96 ? 32.000 4.925 6.894 1.00 10.64 126 GLN A N 1
ATOM 562 C CA . GLN A 1 96 ? 31.749 3.644 6.254 1.00 10.84 126 GLN A CA 1
ATOM 563 C C . GLN A 1 96 ? 31.408 2.599 7.280 1.00 10.85 126 GLN A C 1
ATOM 564 O O . GLN A 1 96 ? 32.120 2.417 8.276 1.00 11.79 126 GLN A O 1
ATOM 570 N N . CYS A 1 97 ? 30.309 1.906 7.044 1.00 11.67 127 CYS A N 1
ATOM 571 C CA . CYS A 1 97 ? 29.923 0.827 7.938 1.00 11.91 127 CYS A CA 1
ATOM 572 C C . CYS A 1 97 ? 30.953 -0.288 7.859 1.00 12.07 127 CYS A C 1
ATOM 573 O O . CYS A 1 97 ? 31.402 -0.639 6.755 1.00 11.48 127 CYS A O 1
ATOM 576 N N . SER A 1 98 ? 31.263 -0.899 9.010 1.00 12.55 128 SER A N 1
ATOM 577 C CA . SER A 1 98 ? 32.068 -2.129 9.053 1.00 13.40 128 SER A CA 1
ATOM 578 C C . SER A 1 98 ? 31.440 -3.214 8.172 1.00 13.46 128 SER A C 1
ATOM 579 O O . SER A 1 98 ? 32.150 -4.033 7.617 1.00 14.38 128 SER A O 1
ATOM 582 N N . GLY A 1 99 ? 30.117 -3.198 8.015 1.00 13.23 129 GLY A N 1
ATOM 583 C CA . GLY A 1 99 ? 29.437 -4.134 7.126 1.00 13.66 129 GLY A CA 1
ATOM 584 C C . GLY A 1 99 ? 29.480 -3.851 5.621 1.00 13.62 129 GLY A C 1
ATOM 585 O O . GLY A 1 99 ? 28.998 -4.676 4.822 1.00 13.18 129 GLY A O 1
ATOM 586 N N . ASN A 1 100 ? 30.028 -2.707 5.201 1.00 12.63 130 ASN A N 1
ATOM 587 C CA . ASN A 1 100 ? 30.127 -2.432 3.774 1.00 12.19 130 ASN A CA 1
ATOM 588 C C . ASN A 1 100 ? 30.954 -3.545 3.096 1.00 11.77 130 ASN A C 1
ATOM 589 O O . ASN A 1 100 ? 32.037 -3.854 3.548 1.00 11.94 130 ASN A O 1
ATOM 594 N N . GLY A 1 101 ? 30.398 -4.166 2.057 1.00 12.22 131 GLY A N 1
ATOM 595 C CA . GLY A 1 101 ? 31.003 -5.304 1.399 1.00 12.65 131 GLY A CA 1
ATOM 596 C C . GLY A 1 101 ? 30.583 -6.659 1.928 1.00 13.19 131 GLY A C 1
ATOM 597 O O . GLY A 1 101 ? 31.041 -7.668 1.424 1.00 13.29 131 GLY A O 1
ATOM 598 N N . ARG A 1 102 ? 29.671 -6.696 2.899 1.00 12.96 132 ARG A N 1
ATOM 599 C CA . ARG A 1 102 ? 29.262 -7.972 3.468 1.00 14.31 132 ARG A CA 1
ATOM 600 C C . ARG A 1 102 ? 28.736 -8.932 2.403 1.00 14.25 132 ARG A C 1
ATOM 601 O O . ARG A 1 102 ? 28.988 -10.135 2.504 1.00 13.84 132 ARG A O 1
ATOM 609 N N . LYS A 1 103 ? 27.986 -8.423 1.418 1.00 14.74 133 LYS A N 1
ATOM 610 C CA . LYS A 1 103 ? 27.521 -9.271 0.289 1.00 16.74 133 LYS A CA 1
ATOM 611 C C . LYS A 1 103 ? 28.632 -10.127 -0.302 1.00 16.51 133 LYS A C 1
ATOM 612 O O . LYS A 1 103 ? 28.410 -11.296 -0.652 1.00 16.22 133 LYS A O 1
ATOM 618 N N . TYR A 1 104 ? 29.827 -9.547 -0.396 1.00 15.52 134 TYR A N 1
ATOM 619 C CA . TYR A 1 104 ? 30.960 -10.197 -1.023 1.00 15.47 134 TYR A CA 1
ATOM 620 C C . TYR A 1 104 ? 31.512 -11.354 -0.169 1.00 15.96 134 TYR A C 1
ATOM 621 O O . TYR A 1 104 ? 31.993 -12.337 -0.715 1.00 16.47 134 TYR A O 1
ATOM 630 N N . PHE A 1 105 ? 31.415 -11.243 1.151 1.00 15.37 135 PHE A N 1
ATOM 631 C CA . PHE A 1 105 ? 31.670 -12.390 2.020 1.00 14.99 135 PHE A CA 1
ATOM 632 C C . PHE A 1 105 ? 30.591 -13.465 1.866 1.00 16.30 135 PHE A C 1
ATOM 633 O O . PHE A 1 105 ? 30.918 -14.658 1.809 1.00 17.15 135 PHE A O 1
ATOM 641 N N . LYS A 1 106 ? 29.323 -13.067 1.836 1.00 16.73 136 LYS A N 1
ATOM 642 C CA . LYS A 1 106 ? 28.245 -14.055 1.672 1.00 17.49 136 LYS A CA 1
ATOM 643 C C . LYS A 1 106 ? 28.401 -14.836 0.362 1.00 18.99 136 LYS A C 1
ATOM 644 O O . LYS A 1 106 ? 28.197 -16.051 0.337 1.00 20.10 136 LYS A O 1
ATOM 650 N N . ASP A 1 107 ? 28.831 -14.155 -0.707 1.00 19.25 137 ASP A N 1
ATOM 651 C CA . ASP A 1 107 ? 29.148 -14.810 -1.980 1.00 20.88 137 ASP A CA 1
ATOM 652 C C . ASP A 1 107 ? 30.189 -15.936 -1.879 1.00 22.10 137 ASP A C 1
ATOM 653 O O . ASP A 1 107 ? 30.202 -16.837 -2.723 1.00 21.44 137 ASP A O 1
ATOM 658 N N . GLN A 1 108 ? 31.084 -15.866 -0.897 1.00 22.56 138 GLN A N 1
ATOM 659 C CA . GLN A 1 108 ? 32.122 -16.884 -0.712 1.00 23.53 138 GLN A CA 1
ATOM 660 C C . GLN A 1 108 ? 31.713 -18.058 0.187 1.00 23.16 138 GLN A C 1
ATOM 661 O O . GLN A 1 108 ? 32.493 -18.982 0.357 1.00 23.48 138 GLN A O 1
ATOM 667 N N . LEU A 1 109 ? 30.510 -18.031 0.756 1.00 22.74 139 LEU A N 1
ATOM 668 C CA . LEU A 1 109 ? 30.046 -19.109 1.617 1.00 23.72 139 LEU A CA 1
ATOM 669 C C . LEU A 1 109 ? 29.779 -20.358 0.773 1.00 26.33 139 LEU A C 1
ATOM 670 O O . LEU A 1 109 ? 29.349 -20.251 -0.368 1.00 25.20 139 LEU A O 1
ATOM 675 N N . THR A 1 110 ? 30.073 -21.528 1.333 1.00 29.48 140 THR A N 1
ATOM 676 C CA . THR A 1 110 ? 29.850 -22.805 0.640 1.00 32.04 140 THR A CA 1
ATOM 677 C C . THR A 1 110 ? 29.082 -23.742 1.544 1.00 33.92 140 THR A C 1
ATOM 678 O O . THR A 1 110 ? 29.064 -23.565 2.765 1.00 30.85 140 THR A O 1
ATOM 682 N N . GLY A 1 111 ? 28.434 -24.730 0.924 1.00 36.18 141 GLY A N 1
ATOM 683 C CA . GLY A 1 111 ? 27.715 -25.771 1.637 1.00 35.86 141 GLY A CA 1
ATOM 684 C C . GLY A 1 111 ? 26.658 -25.251 2.578 1.00 35.85 141 GLY A C 1
ATOM 685 O O . GLY A 1 111 ? 25.732 -24.561 2.155 1.00 38.06 141 GLY A O 1
ATOM 686 N N . ASP A 1 112 ? 26.803 -25.583 3.860 1.00 37.76 142 ASP A N 1
ATOM 687 C CA . ASP A 1 112 ? 25.846 -25.189 4.898 1.00 39.29 142 ASP A CA 1
ATOM 688 C C . ASP A 1 112 ? 26.200 -23.863 5.591 1.00 36.29 142 ASP A C 1
ATOM 689 O O . ASP A 1 112 ? 25.467 -23.428 6.480 1.00 35.24 142 ASP A O 1
ATOM 694 N N . GLN A 1 113 ? 27.301 -23.229 5.189 1.00 33.02 143 GLN A N 1
ATOM 695 C CA . GLN A 1 113 ? 27.771 -22.001 5.856 1.00 31.16 143 GLN A CA 1
ATOM 696 C C . GLN A 1 113 ? 26.742 -20.893 5.687 1.00 28.65 143 GLN A C 1
ATOM 697 O O . GLN A 1 113 ? 26.138 -20.760 4.614 1.00 26.45 143 GLN A O 1
ATOM 703 N N . LYS A 1 114 ? 26.548 -20.123 6.758 1.00 26.72 144 LYS A N 1
ATOM 704 C CA A LYS A 1 114 ? 25.533 -19.074 6.823 0.50 26.48 144 LYS A CA 1
ATOM 705 C CA B LYS A 1 114 ? 25.545 -19.062 6.787 0.50 26.27 144 LYS A CA 1
ATOM 706 C C . LYS A 1 114 ? 26.144 -17.794 7.399 1.00 24.59 144 LYS A C 1
ATOM 707 O O . LYS A 1 114 ? 27.098 -17.860 8.173 1.00 24.20 144 LYS A O 1
ATOM 712 N N . MET A 1 115 ? 25.598 -16.647 7.009 1.00 23.06 145 MET A N 1
ATOM 713 C CA . MET A 1 115 ? 26.005 -15.344 7.579 1.00 21.09 145 MET A CA 1
ATOM 714 C C . MET A 1 115 ? 24.824 -14.410 7.582 1.00 20.59 145 MET A C 1
ATOM 715 O O . MET A 1 115 ? 24.273 -14.114 6.518 1.00 20.94 145 MET A O 1
ATOM 720 N N . SER A 1 116 ? 24.441 -13.933 8.764 1.00 20.31 146 SER A N 1
ATOM 721 C CA . SER A 1 116 ? 23.370 -12.949 8.874 1.00 22.45 146 SER A CA 1
ATOM 722 C C . SER A 1 116 ? 23.930 -11.542 8.628 1.00 20.91 146 SER A C 1
ATOM 723 O O . SER A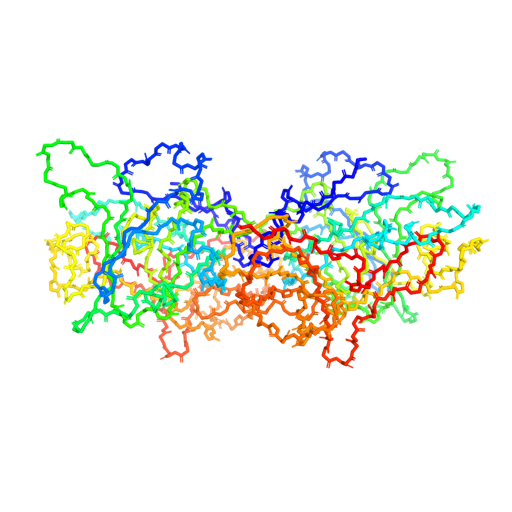 1 116 ? 25.155 -11.353 8.557 1.00 19.75 146 SER A O 1
ATOM 726 N N . GLY A 1 117 ? 23.023 -10.584 8.514 1.00 19.65 147 GLY A N 1
ATOM 727 C CA . GLY A 1 117 ? 23.367 -9.167 8.464 1.00 18.78 147 GLY A CA 1
ATOM 728 C C . GLY A 1 117 ? 23.145 -8.584 7.084 1.00 17.87 147 GLY A C 1
ATOM 729 O O . GLY A 1 117 ? 23.046 -9.309 6.076 1.00 18.00 147 GLY A O 1
ATOM 730 N N . THR A 1 118 ? 23.080 -7.260 7.045 1.00 17.88 148 THR A N 1
ATOM 731 C CA . THR A 1 118 ? 22.772 -6.533 5.840 1.00 17.44 148 THR A CA 1
ATOM 732 C C . THR A 1 118 ? 23.802 -6.821 4.737 1.00 16.59 148 THR A C 1
ATOM 733 O O . THR A 1 118 ? 25.008 -6.655 4.962 1.00 15.34 148 THR A O 1
ATOM 737 N N . PRO A 1 119 ? 23.346 -7.258 3.549 1.00 15.60 149 PRO A N 1
ATOM 738 C CA . PRO A 1 119 ? 24.265 -7.597 2.473 1.00 15.28 149 PRO A CA 1
ATOM 739 C C . PRO A 1 119 ? 24.669 -6.364 1.643 1.00 14.60 149 PRO A C 1
ATOM 740 O O . PRO A 1 119 ? 24.430 -6.306 0.431 1.00 15.14 149 PRO A O 1
ATOM 744 N N . TRP A 1 120 ? 25.307 -5.396 2.306 1.00 14.30 150 TRP A N 1
ATOM 745 C CA . TRP A 1 120 ? 25.829 -4.209 1.624 1.00 14.29 150 TRP A CA 1
ATOM 746 C C . TRP A 1 120 ? 26.825 -4.604 0.542 1.00 13.51 150 TRP A C 1
ATOM 747 O O . TRP A 1 120 ? 27.555 -5.579 0.699 1.00 14.10 150 TRP A O 1
ATOM 758 N N . THR A 1 121 ? 26.884 -3.829 -0.540 1.00 13.39 151 THR A N 1
ATOM 759 C CA . THR A 1 121 ? 27.917 -4.018 -1.542 1.00 13.10 151 THR A CA 1
ATOM 760 C C . THR A 1 121 ? 29.010 -2.963 -1.312 1.00 12.80 151 THR A C 1
ATOM 761 O O . THR A 1 121 ? 29.975 -3.235 -0.581 1.00 13.04 151 THR A O 1
ATOM 765 N N . VAL A 1 122 ? 28.876 -1.787 -1.929 1.00 12.70 152 VAL A N 1
ATOM 766 C CA . VAL A 1 122 ? 29.780 -0.656 -1.662 1.00 13.19 152 VAL A CA 1
ATOM 767 C C . VAL A 1 122 ? 29.052 0.578 -1.147 1.00 12.64 152 VAL A C 1
ATOM 768 O O . VAL A 1 122 ? 29.697 1.550 -0.830 1.00 13.42 152 VAL A O 1
ATOM 772 N N . GLY A 1 123 ? 27.717 0.548 -1.034 1.00 12.92 153 GLY A N 1
ATOM 773 C CA . GLY A 1 123 ? 26.967 1.768 -0.781 1.00 12.56 153 GLY A CA 1
ATOM 774 C C . GLY A 1 123 ? 26.842 2.248 0.660 1.00 12.08 153 GLY A C 1
ATOM 775 O O . GLY A 1 123 ? 26.226 3.300 0.896 1.00 12.46 153 GLY A O 1
ATOM 776 N N . ALA A 1 124 ? 27.410 1.510 1.620 1.00 11.31 154 ALA A N 1
ATOM 777 C CA . ALA A 1 124 ? 27.425 1.950 3.019 1.00 11.30 154 ALA A CA 1
ATOM 778 C C . ALA A 1 124 ? 28.717 2.724 3.342 1.00 10.95 154 ALA A C 1
ATOM 779 O O . ALA A 1 124 ? 29.462 2.365 4.250 1.00 11.67 154 ALA A O 1
ATOM 781 N N . ALA A 1 125 ? 28.936 3.797 2.578 1.00 11.40 155 ALA A N 1
ATOM 782 C CA . ALA A 1 125 ? 30.121 4.649 2.707 1.00 11.11 155 ALA A CA 1
ATOM 783 C C . ALA A 1 125 ? 29.854 5.989 2.069 1.00 11.21 155 ALA A C 1
ATOM 784 O O . ALA A 1 125 ? 29.153 6.073 1.057 1.00 11.76 155 ALA A O 1
ATOM 786 N N . GLY A 1 126 ? 30.422 7.029 2.663 1.00 10.69 156 GLY A N 1
ATOM 787 C CA . GLY A 1 126 ? 30.472 8.347 2.053 1.00 10.44 156 GLY A CA 1
ATOM 788 C C . GLY A 1 126 ? 31.670 9.106 2.585 1.00 10.63 156 GLY A C 1
ATOM 789 O O . GLY A 1 126 ? 32.237 8.740 3.607 1.00 11.00 156 GLY A O 1
ATOM 790 N N . CYS A 1 127 ? 32.021 10.178 1.901 1.00 10.38 157 CYS A N 1
ATOM 791 C CA . CYS A 1 127 ? 33.046 11.094 2.379 1.00 10.99 157 CYS A CA 1
ATOM 792 C C . CYS A 1 127 ? 32.363 12.427 2.648 1.00 10.73 157 CYS A C 1
ATOM 793 O O . CYS A 1 127 ? 31.767 13.005 1.757 1.00 10.39 157 CYS A O 1
ATOM 796 N N . VAL A 1 128 ? 32.438 12.897 3.882 1.00 11.00 158 VAL A N 1
ATOM 797 C CA . VAL A 1 128 ? 31.735 14.091 4.268 1.00 11.49 158 VAL A CA 1
ATOM 798 C C . VAL A 1 128 ? 32.625 14.986 5.099 1.00 11.45 158 VAL A C 1
ATOM 799 O O . VAL A 1 128 ? 33.631 14.541 5.678 1.00 10.70 158 VAL A O 1
ATOM 803 N N . ILE A 1 129 ? 32.263 16.264 5.145 1.00 11.29 159 ILE A N 1
ATOM 804 C CA . ILE A 1 129 ? 33.011 17.249 5.908 1.00 11.51 159 ILE A CA 1
ATOM 805 C C . ILE A 1 129 ? 32.240 17.512 7.184 1.00 11.73 159 ILE A C 1
ATOM 806 O O . ILE A 1 129 ? 31.086 17.944 7.141 1.00 11.74 159 ILE A O 1
ATOM 811 N N . TRP A 1 130 ? 32.904 17.299 8.311 1.00 11.02 160 TRP A N 1
ATOM 812 C CA . TRP A 1 130 ? 32.310 17.574 9.610 1.00 10.90 160 TRP A CA 1
ATOM 813 C C . TRP A 1 130 ? 32.827 18.905 10.156 1.00 10.58 160 TRP A C 1
ATOM 814 O O . TRP A 1 130 ? 33.983 19.267 9.934 1.00 10.73 160 TRP A O 1
ATOM 825 N N . SER A 1 131 ? 32.018 19.574 10.955 1.00 10.16 161 SER A N 1
ATOM 826 C CA . SER A 1 131 ? 32.513 20.719 11.684 1.00 10.21 161 SER A CA 1
ATOM 827 C C . SER A 1 131 ? 31.979 20.704 13.108 1.00 10.24 161 SER A C 1
ATOM 828 O O . SER A 1 131 ? 30.807 20.365 13.343 1.00 9.84 161 SER A O 1
ATOM 831 N N . GLY A 1 132 ? 32.854 21.043 14.043 1.00 10.23 162 GLY A N 1
ATOM 832 C CA . GLY A 1 132 ? 32.473 21.075 15.449 1.00 10.57 162 GLY A CA 1
ATOM 833 C C . GLY A 1 132 ? 33.601 21.521 16.324 1.00 11.13 162 GLY A C 1
ATOM 834 O O . GLY A 1 132 ? 34.403 22.346 15.901 1.00 11.07 162 GLY A O 1
ATOM 835 N N . VAL A 1 133 ? 33.695 20.935 17.521 1.00 11.08 163 VAL A N 1
ATOM 836 C CA . VAL A 1 133 ? 34.761 21.273 18.462 1.00 11.76 163 VAL A CA 1
ATOM 837 C C . VAL A 1 133 ? 35.708 20.072 18.592 1.00 11.93 163 VAL A C 1
ATOM 838 O O . VAL A 1 133 ? 35.252 18.940 18.664 1.00 11.45 163 VAL A O 1
ATOM 842 N N . PRO A 1 134 ? 37.034 20.306 18.620 1.00 12.07 164 PRO A N 1
ATOM 843 C CA . PRO A 1 134 ? 37.931 19.185 18.935 1.00 12.36 164 PRO A CA 1
ATOM 844 C C . PRO A 1 134 ? 37.691 18.650 20.338 1.00 12.69 164 PRO A C 1
ATOM 845 O O . PRO A 1 134 ? 37.570 19.424 21.301 1.00 12.13 164 PRO A O 1
ATOM 849 N N . LEU A 1 135 ? 37.613 17.337 20.464 1.00 11.87 165 LEU A N 1
ATOM 850 C CA . LEU A 1 135 ? 37.460 16.747 21.792 1.00 12.60 165 LEU A CA 1
ATOM 851 C C . LEU A 1 135 ? 38.615 17.147 22.678 1.00 13.09 165 LEU A C 1
ATOM 852 O O . LEU A 1 135 ? 38.413 17.356 23.873 1.00 13.20 165 LEU A O 1
ATOM 857 N N . LYS A 1 136 ? 39.804 17.276 22.104 1.00 14.44 166 LYS A N 1
ATOM 858 C CA . LYS A 1 136 ? 40.973 17.714 22.866 1.00 16.18 166 LYS A CA 1
ATOM 859 C C . LYS A 1 136 ? 40.733 19.064 23.567 1.00 15.76 166 LYS A C 1
ATOM 860 O O . LYS A 1 136 ? 41.148 19.249 24.714 1.00 15.44 166 LYS A O 1
ATOM 866 N N . ALA A 1 137 ? 40.050 19.990 22.889 1.00 14.98 167 ALA A N 1
ATOM 867 C CA . ALA A 1 137 ? 39.741 21.299 23.484 1.00 14.58 167 ALA A CA 1
ATOM 868 C C . ALA A 1 137 ? 38.740 21.182 24.632 1.00 15.08 167 ALA A C 1
ATOM 869 O O . ALA A 1 137 ? 38.798 21.933 25.615 1.00 14.83 167 ALA A O 1
ATOM 871 N N . VAL A 1 138 ? 37.802 20.249 24.513 1.00 14.40 168 VAL A N 1
ATOM 872 C CA . VAL A 1 138 ? 36.814 20.033 25.550 1.00 15.11 168 VAL A CA 1
ATOM 873 C C . VAL A 1 138 ? 37.495 19.431 26.798 1.00 16.02 168 VAL A C 1
ATOM 874 O O . VAL A 1 138 ? 37.347 19.964 27.910 1.00 14.52 168 VAL A O 1
ATOM 878 N N . VAL A 1 139 ? 38.294 18.382 26.606 1.00 17.47 169 VAL A N 1
ATOM 879 C CA . VAL A 1 139 ? 38.938 17.736 27.769 1.00 18.57 169 VAL A CA 1
ATOM 880 C C . VAL A 1 139 ? 39.983 18.686 28.402 1.00 19.43 169 VAL A C 1
ATOM 881 O O . VAL A 1 139 ? 40.075 18.756 29.629 1.00 19.30 169 VAL A O 1
ATOM 885 N N . ASP A 1 140 ? 40.689 19.480 27.591 1.00 19.02 170 ASP A N 1
ATOM 886 C CA . ASP A 1 140 ? 41.626 20.475 28.137 1.00 20.69 170 ASP A CA 1
ATOM 887 C C . ASP A 1 140 ? 40.944 21.578 28.962 1.00 20.15 170 ASP A C 1
ATOM 888 O O . ASP A 1 140 ? 41.471 21.984 29.997 1.00 20.87 170 ASP A O 1
ATOM 893 N N . ALA A 1 141 ? 39.769 22.019 28.541 1.00 18.15 171 ALA A N 1
ATOM 894 C CA . ALA A 1 141 ? 39.001 22.995 29.315 1.00 18.52 171 ALA A CA 1
ATOM 895 C C . ALA A 1 141 ? 38.582 22.459 30.672 1.00 18.55 171 ALA A C 1
ATOM 896 O O . ALA A 1 141 ? 38.359 23.245 31.608 1.00 18.83 171 ALA A O 1
ATOM 898 N N . LEU A 1 142 ? 38.481 21.136 30.779 1.00 18.08 172 LEU A N 1
ATOM 899 C CA . LEU A 1 142 ? 38.156 20.450 32.035 1.00 18.65 172 LEU A CA 1
ATOM 900 C C . LEU A 1 142 ? 39.375 19.833 32.735 1.00 18.63 172 LEU A C 1
ATOM 901 O O . LEU A 1 142 ? 39.244 18.875 33.500 1.00 19.02 172 LEU A O 1
ATOM 906 N N . GLY A 1 143 ? 40.556 20.388 32.471 1.00 18.95 173 GLY A N 1
ATOM 907 C CA . GLY A 1 143 ? 41.796 20.000 33.155 1.00 20.22 173 GLY A CA 1
ATOM 908 C C . GLY A 1 143 ? 42.517 18.780 32.625 1.00 19.84 173 GLY A C 1
ATOM 909 O O . GLY A 1 143 ? 43.475 18.314 33.237 1.00 20.34 173 GLY A O 1
ATOM 910 N N . GLY A 1 144 ? 42.070 18.257 31.488 1.00 18.69 174 GLY A N 1
ATOM 911 C CA . GLY A 1 144 ? 42.739 17.135 30.846 1.00 18.69 174 GLY A CA 1
ATOM 912 C C . GLY A 1 144 ? 42.209 15.797 31.344 1.00 17.90 174 GLY A C 1
ATOM 913 O O . GLY A 1 144 ? 41.469 15.748 32.335 1.00 16.62 174 GLY A O 1
ATOM 914 N N . PRO A 1 145 ? 42.533 14.707 30.622 1.00 17.70 175 PRO A N 1
ATOM 915 C CA . PRO A 1 145 ? 42.135 13.371 31.065 1.00 17.24 175 PRO A CA 1
ATOM 916 C C . PRO A 1 145 ? 42.683 13.022 32.433 1.00 17.82 175 PRO A C 1
ATOM 917 O O . PRO A 1 145 ? 43.774 13.482 32.824 1.00 17.70 175 PRO A O 1
ATOM 921 N N . ALA A 1 146 ? 41.928 12.208 33.144 1.00 17.93 176 ALA A N 1
ATOM 922 C CA . ALA A 1 146 ? 42.380 11.657 34.404 1.00 18.74 176 ALA A CA 1
ATOM 923 C C . ALA A 1 146 ? 43.579 10.744 34.176 1.00 19.77 176 ALA A C 1
ATOM 924 O O . ALA A 1 146 ? 43.707 10.081 33.127 1.00 17.58 176 ALA A O 1
ATOM 926 N N . GLU A 1 147 ? 44.469 10.730 35.166 1.00 20.81 177 GLU A N 1
ATOM 927 C CA . GLU A 1 147 ? 45.679 9.898 35.131 1.00 22.37 177 GLU A CA 1
ATOM 928 C C . GLU A 1 147 ? 45.277 8.465 34.833 1.00 19.97 177 GLU A C 1
ATOM 929 O O . GLU A 1 147 ? 44.356 7.943 35.455 1.00 19.65 177 GLU A O 1
ATOM 935 N N . GLY A 1 148 ? 45.936 7.837 33.871 1.00 17.37 178 GLY A N 1
ATOM 936 C CA . GLY A 1 148 ? 45.682 6.442 33.575 1.00 16.48 178 GLY A CA 1
ATOM 937 C C . GLY A 1 148 ? 44.648 6.175 32.493 1.00 16.04 178 GLY A C 1
ATOM 938 O O . GLY A 1 148 ? 44.479 5.020 32.107 1.00 15.85 178 GLY A O 1
ATOM 939 N N . ALA A 1 149 ? 43.985 7.212 31.969 1.00 15.55 179 ALA A N 1
ATOM 940 C CA . ALA A 1 149 ? 42.996 6.999 30.896 1.00 15.06 179 ALA A CA 1
ATOM 941 C C . ALA A 1 149 ? 43.658 6.382 29.657 1.00 14.32 179 ALA A C 1
ATOM 942 O O . ALA A 1 149 ? 44.764 6.782 29.276 1.00 14.96 179 ALA A O 1
ATOM 944 N N . ARG A 1 150 ? 43.017 5.357 29.083 1.00 13.79 180 ARG A N 1
ATOM 945 C CA . ARG A 1 150 ? 43.499 4.666 27.883 1.00 13.82 180 ARG A CA 1
ATOM 946 C C . ARG A 1 150 ? 42.500 4.636 26.707 1.00 13.16 180 ARG A C 1
ATOM 947 O O . ARG A 1 150 ? 42.871 4.206 25.612 1.00 13.42 180 ARG A O 1
ATOM 955 N N . PHE A 1 151 ? 41.248 5.011 26.945 1.00 12.71 181 PHE A N 1
ATOM 956 C CA . PHE A 1 151 ? 40.183 4.968 25.934 1.00 12.95 181 PHE A CA 1
ATOM 957 C C . PHE A 1 151 ? 39.307 6.202 25.962 1.00 12.67 181 PHE A C 1
ATOM 958 O O . PHE A 1 151 ? 39.206 6.873 26.993 1.00 12.99 181 PHE A O 1
ATOM 966 N N . ILE A 1 152 ? 38.686 6.483 24.815 1.00 12.44 182 ILE A N 1
ATOM 967 C CA . ILE A 1 152 ? 37.627 7.457 24.676 1.00 11.53 182 ILE A CA 1
ATOM 968 C C . ILE A 1 152 ? 36.382 6.610 24.470 1.00 11.56 182 ILE A C 1
ATOM 969 O O . ILE A 1 152 ? 36.301 5.833 23.504 1.00 10.02 182 ILE A O 1
ATOM 974 N N . THR A 1 153 ? 35.410 6.804 25.357 1.00 11.09 183 THR A N 1
ATOM 975 C CA . THR A 1 153 ? 34.191 6.022 25.362 1.00 11.57 183 THR A CA 1
ATOM 976 C C . THR A 1 153 ? 33.004 6.962 25.182 1.00 11.28 183 THR A C 1
ATOM 977 O O . THR A 1 153 ? 32.780 7.826 26.019 1.00 11.57 183 THR A O 1
ATOM 981 N N . GLY A 1 154 ? 32.277 6.804 24.072 1.00 11.04 184 GLY A N 1
ATOM 982 C CA . GLY A 1 154 ? 31.127 7.665 23.777 1.00 11.35 184 GLY A CA 1
ATOM 983 C C . GLY A 1 154 ? 29.837 6.902 23.856 1.00 11.40 184 GLY A C 1
ATOM 984 O O . GLY A 1 154 ? 29.763 5.772 23.395 1.00 10.69 184 GLY A O 1
ATOM 985 N N . THR A 1 155 ? 28.806 7.543 24.408 1.00 11.52 185 THR A N 1
ATOM 986 C CA . THR A 1 155 ? 27.500 6.911 24.620 1.00 11.90 185 THR A CA 1
ATOM 987 C C . THR A 1 155 ? 26.447 7.613 23.794 1.00 11.97 185 THR A C 1
ATOM 988 O O . THR A 1 155 ? 26.293 8.828 23.903 1.00 12.06 185 THR A O 1
ATOM 992 N N . GLY A 1 156 ? 25.710 6.848 22.989 1.00 11.99 186 GLY A N 1
ATOM 993 C CA . GLY A 1 156 ? 24.598 7.352 22.207 1.00 12.23 186 GLY A CA 1
ATOM 994 C C . GLY A 1 156 ? 23.431 7.811 23.072 1.00 13.20 186 GLY A C 1
ATOM 995 O O . GLY A 1 156 ? 23.198 7.281 24.165 1.00 13.09 186 GLY A O 1
ATOM 996 N N . GLY A 1 157 ? 22.689 8.782 22.563 1.00 13.45 187 GLY A N 1
ATOM 997 C CA . GLY A 1 157 ? 21.601 9.422 23.319 1.00 14.22 187 GLY A CA 1
ATOM 998 C C . GLY A 1 157 ? 20.232 8.771 23.253 1.00 15.03 187 GLY A C 1
ATOM 999 O O . GLY A 1 157 ? 19.284 9.316 23.813 1.00 14.25 187 GLY A O 1
ATOM 1000 N N . GLU A 1 158 ? 20.119 7.598 22.635 1.00 15.07 188 GLU A N 1
ATOM 1001 C CA . GLU A 1 158 ? 18.837 6.898 22.567 1.00 16.60 188 GLU A CA 1
ATOM 1002 C C . GLU A 1 158 ? 18.310 6.549 23.963 1.00 18.00 188 GLU A C 1
ATOM 1003 O O . GLU A 1 158 ? 19.073 6.251 24.875 1.00 17.22 188 GLU A O 1
ATOM 1009 N N . GLU A 1 159 ? 16.991 6.610 24.096 1.00 21.13 189 GLU A N 1
ATOM 1010 C CA . GLU A 1 159 ? 16.297 6.178 25.314 1.00 26.11 189 GLU A CA 1
ATOM 1011 C C . GLU A 1 159 ? 16.280 4.655 25.347 1.00 25.22 189 GLU A C 1
ATOM 1012 O O . GLU A 1 159 ? 15.904 4.023 24.375 1.00 28.04 189 GLU A O 1
ATOM 1018 N N . LEU A 1 160 ? 16.747 4.077 26.442 1.00 24.62 190 LEU A N 1
ATOM 1019 C CA . LEU A 1 160 ? 16.765 2.638 26.593 1.00 25.27 190 LEU A CA 1
ATOM 1020 C C . LEU A 1 160 ? 15.471 2.180 27.265 1.00 27.37 190 LEU A C 1
ATOM 1021 O O . LEU A 1 160 ? 14.971 2.874 28.156 1.00 25.06 190 LEU A O 1
ATOM 1026 N N . PRO A 1 161 ? 14.944 1.005 26.855 1.00 28.98 191 PRO A N 1
ATOM 1027 C CA . PRO A 1 161 ? 13.674 0.514 27.409 1.00 31.29 191 PRO A CA 1
ATOM 1028 C C . PRO A 1 161 ? 13.846 0.153 28.867 1.00 32.13 191 PRO A C 1
ATOM 1029 O O . PRO A 1 161 ? 14.845 -0.446 29.235 1.00 31.82 191 PRO A O 1
ATOM 1033 N N . ALA A 1 162 ? 12.897 0.559 29.702 1.00 35.87 192 ALA A N 1
ATOM 1034 C CA . ALA A 1 162 ? 13.020 0.360 31.153 1.00 36.47 192 ALA A CA 1
ATOM 1035 C C . ALA A 1 162 ? 12.976 -1.127 31.546 1.00 37.39 192 ALA A C 1
ATOM 1036 O O . ALA A 1 162 ? 12.418 -1.968 30.811 1.00 35.97 192 ALA A O 1
ATOM 1038 N N . GLY A 1 163 ? 13.602 -1.419 32.689 1.00 38.53 193 GLY A N 1
ATOM 1039 C CA . GLY A 1 163 ? 13.676 -2.769 33.250 1.00 43.49 193 GLY A CA 1
ATOM 1040 C C . GLY A 1 163 ? 14.839 -3.639 32.772 1.00 46.64 193 GLY A C 1
ATOM 1041 O O . GLY A 1 163 ? 15.415 -4.392 33.572 1.00 50.07 193 GLY A O 1
ATOM 1042 N N . LEU A 1 164 ? 15.184 -3.531 31.481 1.00 45.27 194 LEU A N 1
ATOM 1043 C CA . LEU A 1 164 ? 16.135 -4.432 30.818 1.00 40.19 194 LEU A CA 1
ATOM 1044 C C . LEU A 1 164 ? 17.554 -3.950 31.010 1.00 36.69 194 LEU A C 1
ATOM 1045 O O . LEU A 1 164 ? 17.785 -2.765 31.254 1.00 36.09 194 LEU A O 1
ATOM 1050 N N . ASP A 1 165 ? 18.513 -4.868 30.919 1.00 31.15 195 ASP A N 1
ATOM 1051 C CA . ASP A 1 165 ? 19.908 -4.519 31.155 1.00 28.64 195 ASP A CA 1
ATOM 1052 C C . ASP A 1 165 ? 20.330 -3.569 30.023 1.00 24.42 195 ASP A C 1
ATOM 1053 O O . ASP A 1 165 ? 20.346 -3.982 28.875 1.00 23.16 195 ASP A O 1
ATOM 1058 N N . PRO A 1 166 ? 20.639 -2.304 30.349 1.00 24.98 196 PRO A N 1
ATOM 1059 C CA . PRO A 1 166 ? 20.999 -1.371 29.266 1.00 23.49 196 PRO A CA 1
ATOM 1060 C C . PRO A 1 166 ? 22.287 -1.765 28.518 1.00 22.41 196 PRO A C 1
ATOM 1061 O O . PRO A 1 166 ? 22.444 -1.371 27.378 1.00 20.05 196 PRO A O 1
ATOM 1065 N N . LYS A 1 167 ? 23.166 -2.555 29.138 1.00 22.96 197 LYS A N 1
ATOM 1066 C CA A LYS A 1 167 ? 24.391 -3.037 28.468 0.50 23.34 197 LYS A CA 1
ATOM 1067 C CA B LYS A 1 167 ? 24.390 -3.044 28.479 0.50 23.21 197 LYS A CA 1
ATOM 1068 C C . LYS A 1 167 ? 24.079 -3.826 27.205 1.00 22.11 197 LYS A C 1
ATOM 1069 O O . LYS A 1 167 ? 24.878 -3.858 26.273 1.00 20.03 197 LYS A O 1
ATOM 1080 N N . LEU A 1 168 ? 22.917 -4.470 27.161 1.00 20.59 198 LEU A N 1
ATOM 1081 C CA . LEU A 1 168 ? 22.527 -5.253 26.007 1.00 21.38 198 LEU A CA 1
ATOM 1082 C C . LEU A 1 168 ? 22.127 -4.443 24.788 1.00 19.76 198 LEU A C 1
ATOM 1083 O O . LEU A 1 168 ? 22.110 -4.980 23.692 1.00 18.05 198 LEU A O 1
ATOM 1088 N N . LEU A 1 169 ? 21.701 -3.192 24.988 1.00 18.83 199 LEU A N 1
ATOM 1089 C CA . LEU A 1 169 ? 21.195 -2.382 23.882 1.00 18.65 199 LEU A CA 1
ATOM 1090 C C . LEU A 1 169 ? 21.910 -1.065 23.641 1.00 16.60 199 LEU A C 1
ATOM 1091 O O . LEU A 1 169 ? 21.827 -0.556 22.528 1.00 17.13 199 LEU A O 1
ATOM 1096 N N . VAL A 1 170 ? 22.576 -0.513 24.647 1.00 15.22 200 VAL A N 1
ATOM 1097 C CA . VAL A 1 170 ? 23.163 0.835 24.518 1.00 14.33 200 VAL A CA 1
ATOM 1098 C C . VAL A 1 170 ? 24.209 0.878 23.396 1.00 13.92 200 VAL A C 1
ATOM 1099 O O . VAL A 1 170 ? 24.991 -0.059 23.233 1.00 14.00 200 VAL A O 1
ATOM 1103 N N . VAL A 1 171 ? 24.176 1.943 22.607 1.00 13.53 201 VAL A N 1
ATOM 1104 C CA . VAL A 1 171 ? 25.181 2.141 21.577 1.00 13.53 201 VAL A CA 1
ATOM 1105 C C . VAL A 1 171 ? 26.284 2.961 22.237 1.00 12.99 201 VAL A C 1
ATOM 1106 O O . VAL A 1 171 ? 26.207 4.182 22.325 1.00 13.60 201 VAL A O 1
ATOM 1110 N N . GLU A 1 172 ? 27.293 2.257 22.732 1.00 12.50 202 GLU A N 1
ATOM 1111 C CA . GLU A 1 172 ? 28.412 2.845 23.466 1.00 12.63 202 GLU A CA 1
ATOM 1112 C C . GLU A 1 172 ? 29.669 2.158 22.977 1.00 11.78 202 GLU A C 1
ATOM 1113 O O . GLU A 1 172 ? 29.740 0.943 22.998 1.00 11.61 202 GLU A O 1
ATOM 1119 N N . ARG A 1 173 ? 30.626 2.932 22.488 1.00 10.76 203 ARG A N 1
ATOM 1120 C CA . ARG A 1 173 ? 31.861 2.384 21.918 1.00 10.54 203 ARG A CA 1
ATOM 1121 C C . ARG A 1 173 ? 33.076 3.040 22.537 1.00 10.78 203 ARG A C 1
ATOM 1122 O O . ARG A 1 173 ? 33.038 4.206 22.928 1.00 10.94 203 ARG A O 1
ATOM 1130 N N . SER A 1 174 ? 34.169 2.292 22.574 1.00 10.19 204 SER A N 1
ATOM 1131 C CA . SER A 1 174 ? 35.442 2.751 23.072 1.00 10.54 204 SER A CA 1
ATOM 1132 C C . SER A 1 174 ? 36.465 2.653 21.974 1.00 10.45 204 SER A C 1
ATOM 1133 O O . SER A 1 174 ? 36.542 1.618 21.308 1.00 10.49 204 SER A O 1
ATOM 1136 N N . VAL A 1 175 ? 37.273 3.703 21.836 1.00 10.52 205 VAL A N 1
ATOM 1137 C CA . VAL A 1 175 ? 38.450 3.703 20.960 1.00 10.49 205 VAL A CA 1
ATOM 1138 C C . VAL A 1 175 ? 39.686 4.114 21.746 1.00 10.25 205 VAL A C 1
ATOM 1139 O O . VAL A 1 175 ? 39.569 4.783 22.769 1.00 10.65 205 VAL A O 1
ATOM 1143 N N . PRO A 1 176 ? 40.881 3.746 21.258 1.00 10.98 206 PRO A N 1
ATOM 1144 C CA . PRO A 1 176 ? 42.091 4.138 21.969 1.00 11.21 206 PRO A CA 1
ATOM 1145 C C . PRO A 1 176 ? 42.238 5.640 22.142 1.00 11.74 206 PRO A C 1
ATOM 1146 O O . PRO A 1 176 ? 41.868 6.423 21.258 1.00 11.68 206 PRO A O 1
ATOM 1150 N N . ILE A 1 177 ? 42.798 6.040 23.278 1.00 12.24 207 ILE A N 1
ATOM 1151 C CA . ILE A 1 177 ? 42.962 7.467 23.581 1.00 12.81 207 ILE A CA 1
ATOM 1152 C C . ILE A 1 177 ? 43.988 8.165 22.666 1.00 12.66 207 ILE A C 1
ATOM 1153 O O . ILE A 1 177 ? 43.963 9.394 22.566 1.00 12.57 207 ILE A O 1
ATOM 1158 N N . SER A 1 178 ? 44.833 7.398 21.968 1.00 12.72 208 SER A N 1
ATOM 1159 C CA . SER A 1 178 ? 45.692 7.957 20.902 1.00 12.88 208 SER A CA 1
ATOM 1160 C C . SER A 1 178 ? 44.905 8.762 19.856 1.00 12.99 208 SER A C 1
ATOM 1161 O O . SER A 1 178 ? 45.481 9.641 19.206 1.00 13.19 208 SER A O 1
ATOM 1164 N N . ASN A 1 179 ? 43.606 8.493 19.725 1.00 11.62 209 ASN A N 1
ATOM 1165 C CA . ASN A 1 179 ? 42.721 9.257 18.824 1.00 11.66 209 ASN A CA 1
ATOM 1166 C C . ASN A 1 179 ? 42.275 10.629 19.330 1.00 11.41 209 ASN A C 1
ATOM 1167 O O . ASN A 1 179 ? 41.654 11.375 18.577 1.00 11.91 209 ASN A O 1
ATOM 1172 N N . LEU A 1 180 ? 42.580 10.968 20.574 1.00 12.00 210 LEU A N 1
ATOM 1173 C CA . LEU A 1 180 ? 42.071 12.176 21.198 1.00 12.68 210 LEU A CA 1
ATOM 1174 C C . LEU A 1 180 ? 42.255 13.430 20.330 1.00 13.50 210 LEU A C 1
ATOM 1175 O O . LEU A 1 180 ? 41.325 14.211 20.171 1.00 14.31 210 LEU A O 1
ATOM 1180 N N . ASP A 1 181 ? 43.437 13.622 19.768 1.00 13.51 211 ASP A N 1
ATOM 1181 C CA . ASP A 1 181 ? 43.715 14.836 18.977 1.00 15.42 211 ASP A CA 1
ATOM 1182 C C . ASP A 1 181 ? 42.932 14.910 17.679 1.00 14.93 211 ASP A C 1
ATOM 1183 O O . ASP A 1 181 ? 42.854 15.990 17.093 1.00 16.06 211 ASP A O 1
ATOM 1188 N N . ASN A 1 182 ? 42.375 13.796 17.209 1.00 13.51 212 ASN A N 1
ATOM 1189 C CA . ASN A 1 182 ? 41.585 13.794 15.968 1.00 13.65 212 ASN A CA 1
ATOM 1190 C C . ASN A 1 182 ? 40.076 13.808 16.184 1.00 12.67 212 ASN A C 1
ATOM 1191 O O . ASN A 1 182 ? 39.336 14.116 15.254 1.00 12.46 212 ASN A O 1
ATOM 1196 N N . VAL A 1 183 ? 39.599 13.384 17.356 1.00 11.76 213 VAL A N 1
ATOM 1197 C CA . VAL A 1 183 ? 38.152 13.222 17.545 1.00 11.37 213 VAL A CA 1
ATOM 1198 C C . VAL A 1 183 ? 37.440 14.594 17.533 1.00 11.11 213 VAL A C 1
ATOM 1199 O O . VAL A 1 183 ? 37.912 15.535 18.134 1.00 11.44 213 VAL A O 1
ATOM 1203 N N . ILE A 1 184 ? 36.290 14.663 16.864 1.00 10.94 214 ILE A N 1
ATOM 1204 C CA . ILE A 1 184 ? 35.481 15.871 16.766 1.00 11.29 214 ILE A CA 1
ATOM 1205 C C . ILE A 1 184 ? 34.107 15.604 17.385 1.00 11.20 214 ILE A C 1
ATOM 1206 O O . ILE A 1 184 ? 33.526 14.541 17.162 1.00 11.30 214 ILE A O 1
ATOM 1211 N N . LEU A 1 185 ? 33.618 16.542 18.200 1.00 10.85 215 LEU A N 1
ATOM 1212 C CA . LEU A 1 185 ? 32.211 16.552 18.573 1.00 11.21 215 LEU A CA 1
ATOM 1213 C C . LEU A 1 185 ? 31.535 17.479 17.575 1.00 10.85 215 LEU A C 1
ATOM 1214 O O . LEU A 1 185 ? 31.658 18.693 17.682 1.00 11.00 215 LEU A O 1
ATOM 1219 N N . ALA A 1 186 ? 30.888 16.893 16.581 1.00 10.67 216 ALA A N 1
ATOM 1220 C CA . ALA A 1 186 ? 30.421 17.621 15.404 1.00 10.96 216 ALA A CA 1
ATOM 1221 C C . ALA A 1 186 ? 28.967 17.998 15.515 1.00 11.04 216 ALA A C 1
ATOM 1222 O O . ALA A 1 186 ? 28.134 17.172 15.890 1.00 11.18 216 ALA A O 1
ATOM 1224 N N . TRP A 1 187 ? 28.639 19.241 15.149 1.00 10.64 217 TRP A N 1
ATOM 1225 C CA . TRP A 1 187 ? 27.243 19.696 15.116 1.00 10.85 217 TRP A CA 1
ATOM 1226 C C . TRP A 1 187 ? 26.770 19.997 13.692 1.00 11.02 217 TRP A C 1
ATOM 1227 O O . TRP A 1 187 ? 25.594 20.292 13.481 1.00 10.92 217 TRP A O 1
ATOM 1238 N N . GLU A 1 188 ? 27.681 19.862 12.725 1.00 11.44 218 GLU A N 1
ATOM 1239 C CA . GLU A 1 188 ? 27.458 20.242 11.348 1.00 11.95 218 GLU A CA 1
ATOM 1240 C C . GLU A 1 188 ? 28.143 19.241 10.429 1.00 12.37 218 GLU A C 1
ATOM 1241 O O . GLU A 1 188 ? 29.220 18.730 10.750 1.00 11.76 218 GLU A O 1
ATOM 1247 N N . MET A 1 189 ? 27.534 19.017 9.279 1.00 12.48 219 MET A N 1
ATOM 1248 C CA . MET A 1 189 ? 28.104 18.178 8.229 1.00 13.31 219 MET A CA 1
ATOM 1249 C C . MET A 1 189 ? 27.759 18.790 6.883 1.00 12.82 219 MET A C 1
ATOM 1250 O O . MET A 1 189 ? 26.609 19.178 6.659 1.00 11.63 219 MET A O 1
ATOM 1255 N N . ASN A 1 190 ? 28.766 18.903 6.012 1.00 12.07 220 ASN A N 1
ATOM 1256 C CA . ASN A 1 190 ? 28.577 19.438 4.649 1.00 12.28 220 ASN A CA 1
ATOM 1257 C C . ASN A 1 190 ? 27.873 20.792 4.669 1.00 12.77 220 ASN A C 1
ATOM 1258 O O . ASN A 1 190 ? 27.052 21.114 3.791 1.00 12.70 220 ASN A O 1
ATOM 1263 N N . GLY A 1 191 ? 28.184 21.586 5.688 1.00 13.21 221 GLY A N 1
ATOM 1264 C CA . GLY A 1 191 ? 27.730 22.971 5.762 1.00 13.76 221 GLY A CA 1
ATOM 1265 C C . GLY A 1 191 ? 26.355 23.164 6.367 1.00 15.12 221 GLY A C 1
ATOM 1266 O O . GLY A 1 191 ? 25.918 24.299 6.476 1.00 15.62 221 GLY A O 1
ATOM 1267 N N . ARG A 1 192 ? 25.693 22.072 6.760 1.00 16.59 222 ARG A N 1
ATOM 1268 C CA . ARG A 1 192 ? 24.303 22.068 7.270 1.00 18.41 222 ARG A CA 1
ATOM 1269 C C . ARG A 1 192 ? 24.322 21.566 8.715 1.00 16.83 222 ARG A C 1
ATOM 1270 O O . ARG A 1 192 ? 25.145 20.715 9.044 1.00 14.74 222 ARG A O 1
ATOM 1278 N N . PRO A 1 193 ? 23.402 22.053 9.580 1.00 15.65 223 PRO A N 1
ATOM 1279 C CA . PRO A 1 193 ? 23.257 21.433 10.895 1.00 15.04 223 PRO A CA 1
ATOM 1280 C C . PRO A 1 193 ? 23.017 19.934 10.736 1.00 13.55 223 PRO A C 1
ATOM 1281 O O . PRO A 1 193 ? 22.318 19.509 9.811 1.00 12.98 223 PRO A O 1
ATOM 1285 N N . LEU A 1 194 ? 23.593 19.140 11.634 1.00 13.71 224 LEU A N 1
ATOM 1286 C CA A LEU A 1 194 ? 23.526 17.695 11.496 0.80 13.69 224 LEU A CA 1
ATOM 1287 C CA B LEU A 1 194 ? 23.516 17.673 11.536 0.20 13.41 224 LEU A CA 1
ATOM 1288 C C . LEU A 1 194 ? 22.070 17.208 11.578 1.00 13.38 224 LEU A C 1
ATOM 1289 O O . LEU A 1 194 ? 21.322 17.587 12.477 1.00 13.76 224 LEU A O 1
ATOM 1298 N N . SER A 1 195 ? 21.669 16.385 10.620 1.00 13.50 225 SER A N 1
ATOM 1299 C CA . SER A 1 195 ? 20.313 15.856 10.590 1.00 14.17 225 SER A CA 1
ATOM 1300 C C . SER A 1 195 ? 20.160 14.756 11.634 1.00 14.44 225 SER A C 1
ATOM 1301 O O . SER A 1 195 ? 21.142 14.185 12.108 1.00 13.08 225 SER A O 1
ATOM 1304 N N . LEU A 1 196 ? 18.916 14.432 11.963 1.00 14.42 226 LEU A N 1
ATOM 1305 C CA . LEU A 1 196 ? 18.647 13.300 12.864 1.00 14.77 226 LEU A CA 1
ATOM 1306 C C . LEU A 1 196 ? 19.194 12.002 12.275 1.00 14.60 226 LEU A C 1
ATOM 1307 O O . LEU A 1 196 ? 19.822 11.180 12.988 1.00 14.18 226 LEU A O 1
ATOM 1312 N N . ALA A 1 197 ? 19.007 11.843 10.965 1.00 14.10 227 ALA A N 1
ATOM 1313 C CA . ALA A 1 197 ? 19.459 10.653 10.256 1.00 14.11 227 ALA A CA 1
ATOM 1314 C C . ALA A 1 197 ? 20.959 10.439 10.427 1.00 12.91 227 ALA A C 1
ATOM 1315 O O . ALA A 1 197 ? 21.400 9.303 10.497 1.00 12.72 227 ALA A O 1
ATOM 1317 N N . HIS A 1 198 ? 21.717 11.531 10.508 1.00 12.04 228 HIS A N 1
ATOM 1318 C CA . HIS A 1 198 ? 23.165 11.454 10.666 1.00 11.50 228 HIS A CA 1
ATOM 1319 C C . HIS A 1 198 ? 23.687 11.876 12.009 1.00 11.05 228 HIS A C 1
ATOM 1320 O O . HIS A 1 198 ? 24.891 12.133 12.179 1.00 10.84 228 HIS A O 1
ATOM 1327 N N . GLY A 1 199 ? 22.804 11.874 12.993 1.00 10.90 229 GLY A N 1
ATOM 1328 C CA . GLY A 1 199 ? 23.219 11.921 14.380 1.00 11.16 229 GLY A CA 1
ATOM 1329 C C . GLY A 1 199 ? 23.238 13.249 15.082 1.00 10.99 229 GLY A C 1
ATOM 1330 O O . GLY A 1 199 ? 23.898 13.380 16.103 1.00 10.99 229 GLY A O 1
ATOM 1331 N N . GLY A 1 200 ? 22.516 14.234 14.558 1.00 11.10 230 GLY A N 1
ATOM 1332 C CA . GLY A 1 200 ? 22.320 15.470 15.268 1.00 11.23 230 GLY A CA 1
ATOM 1333 C C . GLY A 1 200 ? 21.646 15.270 16.633 1.00 11.74 230 GLY A C 1
ATOM 1334 O O . GLY A 1 200 ? 20.905 14.311 16.814 1.00 12.16 230 GLY A O 1
ATOM 1335 N N . PRO A 1 201 ? 21.838 16.195 17.572 1.00 12.28 231 PRO A N 1
ATOM 1336 C CA . PRO A 1 201 ? 22.472 17.505 17.326 1.00 12.18 231 PRO A CA 1
ATOM 1337 C C . PRO A 1 201 ? 23.987 17.514 17.500 1.00 12.59 231 PRO A C 1
ATOM 1338 O O . PRO A 1 201 ? 24.633 18.532 17.256 1.00 12.18 231 PRO A O 1
ATOM 1342 N N . LEU A 1 202 ? 24.544 16.401 17.938 1.00 11.94 232 LEU A N 1
ATOM 1343 C CA . LEU A 1 202 ? 25.981 16.312 18.190 1.00 11.36 232 LEU A CA 1
ATOM 1344 C C . LEU A 1 202 ? 26.435 14.879 18.018 1.00 11.65 232 LEU A C 1
ATOM 1345 O O . LEU A 1 202 ? 25.805 13.978 18.532 1.00 11.67 232 LEU A O 1
ATOM 1350 N N . ARG A 1 203 ? 27.546 14.680 17.305 1.00 11.2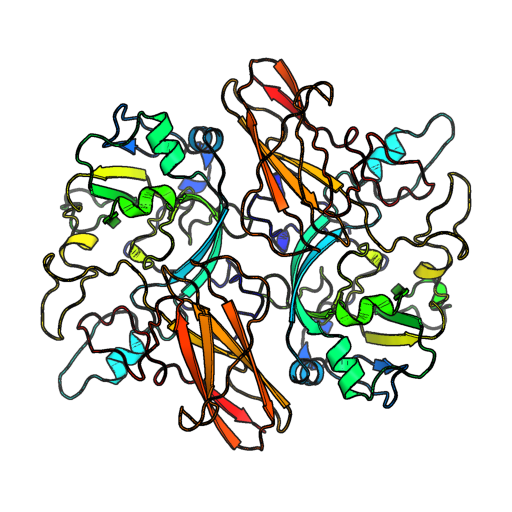6 233 ARG A N 1
ATOM 1351 C CA . ARG A 1 203 ? 28.032 13.339 16.988 1.00 10.45 233 ARG A CA 1
ATOM 1352 C C . ARG A 1 203 ? 29.514 13.242 17.301 1.00 10.70 233 ARG A C 1
ATOM 1353 O O . ARG A 1 203 ? 30.266 14.185 17.048 1.00 11.11 233 ARG A O 1
ATOM 1361 N N . MET A 1 204 ? 29.925 12.102 17.844 1.00 10.03 234 MET A N 1
ATOM 1362 C CA . MET A 1 204 ? 31.345 11.863 18.117 1.00 10.69 234 MET A CA 1
ATOM 1363 C C . MET A 1 204 ? 31.948 11.242 16.873 1.00 11.30 234 MET A C 1
ATOM 1364 O O . MET A 1 204 ? 31.629 10.108 16.530 1.00 12.48 234 MET A O 1
ATOM 1369 N N . VAL A 1 205 ? 32.812 11.993 16.203 1.00 10.56 235 VAL A N 1
ATOM 1370 C CA . VAL A 1 205 ? 33.450 11.559 14.983 1.00 9.89 235 VAL A CA 1
ATOM 1371 C C . VAL A 1 205 ? 34.874 11.117 15.271 1.00 9.87 235 VAL A C 1
ATOM 1372 O O . VAL A 1 205 ? 35.622 11.863 15.873 1.00 9.92 235 VAL A O 1
ATOM 1376 N N . VAL A 1 206 ? 35.218 9.901 14.848 1.00 9.59 236 VAL A N 1
ATOM 1377 C CA . VAL A 1 206 ? 36.533 9.312 15.085 1.00 9.89 236 VAL A CA 1
ATOM 1378 C C . VAL A 1 206 ? 37.158 9.049 13.701 1.00 10.10 236 VAL A C 1
ATOM 1379 O O . VAL A 1 206 ? 36.895 8.014 13.080 1.00 9.88 236 VAL A O 1
ATOM 1383 N N . PRO A 1 207 ? 37.945 10.011 13.190 1.00 10.05 237 PRO A N 1
ATOM 1384 C CA . PRO A 1 207 ? 38.511 9.872 11.837 1.00 10.46 237 PRO A CA 1
ATOM 1385 C C . PRO A 1 207 ? 39.326 8.594 11.648 1.00 10.45 237 PRO A C 1
ATOM 1386 O O . PRO A 1 207 ? 40.103 8.215 12.524 1.00 10.56 237 PRO A O 1
ATOM 1390 N N . GLY A 1 208 ? 39.089 7.914 10.527 1.00 10.37 238 GLY A N 1
ATOM 1391 C CA . GLY A 1 208 ? 39.837 6.738 10.177 1.00 10.82 238 GLY A CA 1
ATOM 1392 C C . GLY A 1 208 ? 39.291 5.443 10.737 1.00 10.41 238 GLY A C 1
ATOM 1393 O O . GLY A 1 208 ? 39.792 4.381 10.386 1.00 11.07 238 GLY A O 1
ATOM 1394 N N . TYR A 1 209 ? 38.258 5.530 11.583 1.00 10.34 239 TYR A N 1
ATOM 1395 C CA . TYR A 1 209 ? 37.667 4.373 12.260 1.00 10.32 239 TYR A CA 1
ATOM 1396 C C . TYR A 1 209 ? 36.314 4.021 11.629 1.00 10.71 239 TYR A C 1
ATOM 1397 O O . TYR A 1 209 ? 35.651 4.854 11.003 1.00 10.72 239 TYR A O 1
ATOM 1406 N N . SER A 1 210 ? 35.962 2.752 11.756 1.00 10.24 240 SER A N 1
ATOM 1407 C CA A SER A 1 210 ? 34.730 2.256 11.153 0.25 10.26 240 SER A CA 1
ATOM 1408 C CA B SER A 1 210 ? 34.717 2.216 11.204 0.25 10.22 240 SER A CA 1
ATOM 1409 C CA C SER A 1 210 ? 34.729 2.217 11.211 0.50 10.15 240 SER A CA 1
ATOM 1410 C C . SER A 1 210 ? 33.491 2.944 11.736 1.00 10.18 240 SER A C 1
ATOM 1411 O O . SER A 1 210 ? 33.508 3.481 12.849 1.00 9.91 240 SER A O 1
ATOM 1418 N N . GLY A 1 211 ? 32.429 2.933 10.944 1.00 10.41 241 GLY A N 1
ATOM 1419 C CA . GLY A 1 211 ? 31.193 3.663 11.226 1.00 11.16 241 GLY A CA 1
ATOM 1420 C C . GLY A 1 211 ? 30.604 3.549 12.618 1.00 10.52 241 GLY A C 1
ATOM 1421 O O . GLY A 1 211 ? 30.195 4.547 13.205 1.00 10.50 241 GLY A O 1
ATOM 1422 N N . VAL A 1 212 ? 30.608 2.331 13.153 1.00 10.74 242 VAL A N 1
ATOM 1423 C CA . VAL A 1 212 ? 30.059 2.054 14.478 1.00 11.10 242 VAL A CA 1
ATOM 1424 C C . VAL A 1 212 ? 30.635 2.926 15.595 1.00 10.62 242 VAL A C 1
ATOM 1425 O O . VAL A 1 212 ? 29.922 3.279 16.511 1.00 11.07 242 VAL A O 1
ATOM 1429 N N . ASN A 1 213 ? 31.894 3.335 15.470 1.00 10.50 243 ASN A N 1
ATOM 1430 C CA . ASN A 1 213 ? 32.571 4.160 16.451 1.00 10.36 243 ASN A CA 1
ATOM 1431 C C . ASN A 1 213 ? 32.182 5.633 16.426 1.00 11.07 243 ASN A C 1
ATOM 1432 O O . ASN A 1 213 ? 32.523 6.375 17.371 1.00 10.35 243 ASN A O 1
ATOM 1437 N N . ASN A 1 214 ? 31.477 6.040 15.364 1.00 10.65 244 ASN A N 1
ATOM 1438 C CA . ASN A 1 214 ? 31.071 7.425 15.168 1.00 10.85 244 ASN A CA 1
ATOM 1439 C C . ASN A 1 214 ? 29.678 7.626 15.793 1.00 10.77 244 ASN A C 1
ATOM 1440 O O . ASN A 1 214 ? 28.647 7.545 15.115 1.00 10.61 244 ASN A O 1
ATOM 1445 N N . ILE A 1 215 ? 29.676 7.874 17.098 1.00 10.26 245 ILE A N 1
ATOM 1446 C CA . ILE A 1 215 ? 28.480 7.772 17.926 1.00 10.70 245 ILE A CA 1
ATOM 1447 C C . ILE A 1 215 ? 27.553 8.955 17.673 1.00 11.23 245 ILE A C 1
ATOM 1448 O O . ILE A 1 215 ? 27.913 10.105 17.941 1.00 11.17 245 ILE A O 1
ATOM 1453 N N . LYS A 1 216 ? 26.347 8.642 17.197 1.00 11.40 246 LYS A N 1
ATOM 1454 C CA . LYS A 1 216 ? 25.281 9.620 16.952 1.00 11.35 246 LYS A CA 1
ATOM 1455 C C . LYS A 1 216 ? 24.652 10.116 18.250 1.00 11.71 246 LYS A C 1
ATOM 1456 O O . LYS A 1 216 ? 24.597 9.367 19.233 1.00 10.93 246 LYS A O 1
ATOM 1462 N N . TYR A 1 217 ? 24.144 11.364 18.221 1.00 11.53 247 TYR A N 1
ATOM 1463 C CA . TYR A 1 217 ? 23.442 11.953 19.363 1.00 11.72 247 TYR A CA 1
ATOM 1464 C C . TYR A 1 217 ? 24.173 11.637 20.672 1.00 12.15 247 TYR A C 1
ATOM 1465 O O . TYR A 1 217 ? 23.630 11.083 21.636 1.00 12.03 247 TYR A O 1
ATOM 1474 N N . VAL A 1 218 ? 25.462 11.965 20.665 1.00 11.22 248 VAL A N 1
ATOM 1475 C CA . VAL A 1 218 ? 26.334 11.601 21.762 1.00 11.80 248 VAL A CA 1
ATOM 1476 C C . VAL A 1 218 ? 25.986 12.396 23.024 1.00 11.61 248 VAL A C 1
ATOM 1477 O O . VAL A 1 218 ? 25.955 13.621 23.004 1.00 11.88 248 VAL A O 1
ATOM 1481 N N . LYS A 1 219 ? 25.656 11.684 24.098 1.00 11.96 249 LYS A N 1
ATOM 1482 C CA . LYS A 1 219 ? 25.234 12.308 25.350 1.00 12.50 249 LYS A CA 1
ATOM 1483 C C . LYS A 1 219 ? 26.252 12.213 26.450 1.00 12.83 249 LYS A C 1
ATOM 1484 O O . LYS A 1 219 ? 26.094 12.872 27.478 1.00 13.17 249 LYS A O 1
ATOM 1490 N N . ALA A 1 220 ? 27.306 11.421 26.240 1.00 11.74 250 ALA A N 1
ATOM 1491 C CA . ALA A 1 220 ? 28.394 11.292 27.180 1.00 11.99 250 ALA A CA 1
ATOM 1492 C C . ALA A 1 220 ? 29.667 10.905 26.485 1.00 11.67 250 ALA A C 1
ATOM 1493 O O . ALA A 1 220 ? 29.645 10.062 25.581 1.00 11.76 250 ALA A O 1
ATOM 1495 N N . VAL A 1 221 ? 30.770 11.495 26.929 1.00 12.02 251 VAL A N 1
ATOM 1496 C CA . VAL A 1 221 ? 32.103 11.098 26.496 1.00 12.41 251 VAL A CA 1
ATOM 1497 C C . VAL A 1 221 ? 32.959 10.944 27.750 1.00 12.78 251 VAL A C 1
ATOM 1498 O O . VAL A 1 221 ? 33.044 11.866 28.578 1.00 12.81 251 VAL A O 1
ATOM 1502 N N . ALA A 1 222 ? 33.556 9.769 27.909 1.00 12.79 252 ALA A N 1
ATOM 1503 C CA . ALA A 1 222 ? 34.317 9.450 29.107 1.00 13.51 252 ALA A CA 1
ATOM 1504 C C . ALA A 1 222 ? 35.703 8.984 28.719 1.00 13.31 252 ALA A C 1
ATOM 1505 O O . ALA A 1 222 ? 35.824 8.147 27.818 1.00 13.43 252 ALA A O 1
ATOM 1507 N N . MET A 1 223 ? 36.726 9.477 29.410 1.00 12.87 253 MET A N 1
ATOM 1508 C CA . MET A 1 223 ? 38.087 8.989 29.236 1.00 13.38 253 MET A CA 1
ATOM 1509 C C . MET A 1 223 ? 38.203 7.844 30.239 1.00 13.16 253 MET A C 1
ATOM 1510 O O . MET A 1 223 ? 38.123 8.077 31.435 1.00 13.01 253 MET A O 1
ATOM 1515 N N . THR A 1 224 ? 38.328 6.621 29.749 1.00 12.74 254 THR A N 1
ATOM 1516 C CA . THR A 1 224 ? 38.251 5.429 30.592 1.00 13.13 254 THR A CA 1
ATOM 1517 C C . THR A 1 224 ? 39.549 4.632 30.557 1.00 13.45 254 THR A C 1
ATOM 1518 O O . THR A 1 224 ? 40.306 4.689 29.591 1.00 12.88 254 THR A O 1
ATOM 1522 N N . GLU A 1 225 ? 39.788 3.854 31.620 1.00 13.79 255 GLU A N 1
ATOM 1523 C CA . GLU A 1 225 ? 40.956 2.976 31.692 1.00 14.55 255 GLU A CA 1
ATOM 1524 C C . GLU A 1 225 ? 40.722 1.641 30.970 1.00 13.63 255 GLU A C 1
ATOM 1525 O O . GLU A 1 225 ? 41.649 0.915 30.677 1.00 13.42 255 GLU A O 1
ATOM 1531 N N . VAL A 1 226 ? 39.455 1.303 30.750 1.00 12.69 256 VAL A N 1
ATOM 1532 C CA . VAL A 1 226 ? 39.046 0.071 30.100 1.00 12.90 256 VAL A CA 1
ATOM 1533 C C . VAL A 1 226 ? 37.962 0.392 29.072 1.00 12.41 256 VAL A C 1
ATOM 1534 O O . VAL A 1 226 ? 37.309 1.431 29.145 1.00 12.42 256 VAL A O 1
ATOM 1538 N N . GLU A 1 227 ? 37.809 -0.514 28.113 1.00 12.05 257 GLU A N 1
ATOM 1539 C CA . GLU A 1 227 ? 36.718 -0.466 27.164 1.00 12.01 257 GLU A CA 1
ATOM 1540 C C . GLU A 1 227 ? 35.405 -0.608 27.902 1.00 12.37 257 GLU A C 1
ATOM 1541 O O . GLU A 1 227 ? 35.303 -1.323 28.926 1.00 13.33 257 GLU A O 1
ATOM 1547 N N . THR A 1 228 ? 34.375 0.032 27.374 1.00 12.75 258 THR A N 1
ATOM 1548 C CA . THR A 1 228 ? 33.023 -0.305 27.815 1.00 13.16 258 THR A CA 1
ATOM 1549 C C . THR A 1 228 ? 32.733 -1.819 27.683 1.00 14.15 258 THR A C 1
ATOM 1550 O O . THR A 1 228 ? 33.173 -2.482 26.726 1.00 13.20 258 THR A O 1
ATOM 1554 N N . ASP A 1 229 ? 31.968 -2.341 28.642 1.00 15.28 259 ASP A N 1
ATOM 1555 C CA . ASP A 1 229 ? 31.484 -3.727 28.563 1.00 16.57 259 ASP A CA 1
ATOM 1556 C C . ASP A 1 229 ? 30.094 -3.853 27.935 1.00 14.84 259 ASP A C 1
ATOM 1557 O O . ASP A 1 229 ? 29.524 -4.931 27.907 1.00 15.03 259 ASP A O 1
ATOM 1562 N N . ALA A 1 230 ? 29.574 -2.768 27.365 1.00 14.15 260 ALA A N 1
ATOM 1563 C CA . ALA A 1 230 ? 28.404 -2.838 26.547 1.00 13.10 260 ALA A CA 1
ATOM 1564 C C . ALA A 1 230 ? 28.560 -3.941 25.499 1.00 13.09 260 ALA A C 1
ATOM 1565 O O . ALA A 1 230 ? 29.644 -4.126 24.940 1.00 12.60 260 ALA A O 1
ATOM 1567 N N . LYS A 1 231 ? 27.474 -4.654 25.249 1.00 12.93 261 LYS A N 1
ATOM 1568 C CA . LYS A 1 231 ? 27.468 -5.741 24.271 1.00 13.53 261 LYS A CA 1
ATOM 1569 C C . LYS A 1 231 ? 28.016 -5.330 22.913 1.00 13.11 261 LYS A C 1
ATOM 1570 O O . LYS A 1 231 ? 28.749 -6.111 22.259 1.00 12.65 261 LYS A O 1
ATOM 1576 N N . ILE A 1 232 ? 27.638 -4.131 22.472 1.00 12.08 262 ILE A N 1
ATOM 1577 C CA . ILE A 1 232 ? 28.035 -3.645 21.158 1.00 12.74 262 ILE A CA 1
ATOM 1578 C C . ILE A 1 232 ? 29.554 -3.470 21.027 1.00 12.90 262 ILE A C 1
ATOM 1579 O O . ILE A 1 232 ? 30.068 -3.355 19.896 1.00 13.20 262 ILE A O 1
ATOM 1584 N N . GLN A 1 233 ? 30.239 -3.375 22.168 1.00 12.46 263 GLN A N 1
ATOM 1585 C CA . GLN A 1 233 ? 31.712 -3.322 22.229 1.00 12.67 263 GLN A CA 1
ATOM 1586 C C . GLN A 1 233 ? 32.322 -4.667 22.570 1.00 13.36 263 GLN A C 1
ATOM 1587 O O . GLN A 1 233 ? 33.311 -5.081 21.973 1.00 12.91 263 GLN A O 1
ATOM 1593 N N . LYS A 1 234 ? 31.772 -5.342 23.577 1.00 13.46 264 LYS A N 1
ATOM 1594 C CA . LYS A 1 234 ? 32.398 -6.552 24.102 1.00 14.82 264 LYS A CA 1
ATOM 1595 C C . LYS A 1 234 ? 32.366 -7.714 23.103 1.00 14.27 264 LYS A C 1
ATOM 1596 O O . LYS A 1 234 ? 33.410 -8.310 22.813 1.00 15.00 264 LYS A O 1
ATOM 1602 N N . THR A 1 235 ? 31.183 -7.998 22.576 1.00 14.71 265 THR A N 1
ATOM 1603 C CA . THR A 1 235 ? 30.962 -9.187 21.732 1.00 15.59 265 THR A CA 1
ATOM 1604 C C . THR A 1 235 ? 30.571 -8.906 20.297 1.00 15.05 265 THR A C 1
ATOM 1605 O O . THR A 1 235 ? 30.956 -9.676 19.411 1.00 15.50 265 THR A O 1
ATOM 1609 N N . SER A 1 236 ? 29.820 -7.838 20.043 1.00 14.23 266 SER A N 1
ATOM 1610 C CA . SER A 1 236 ? 29.500 -7.450 18.683 1.00 14.35 266 SER A CA 1
ATOM 1611 C C . SER A 1 236 ? 30.703 -6.743 18.063 1.00 13.03 266 SER A C 1
ATOM 1612 O O . SER A 1 236 ? 31.620 -6.331 18.764 1.00 12.74 266 SER A O 1
ATOM 1615 N N . TYR A 1 237 ? 30.679 -6.621 16.746 1.00 12.80 267 TYR A N 1
ATOM 1616 C CA . TYR A 1 237 ? 31.689 -5.833 16.029 1.00 12.32 267 TYR A CA 1
ATOM 1617 C C . TYR A 1 237 ? 33.114 -6.318 16.295 1.00 12.59 267 TYR A C 1
ATOM 1618 O O . TYR A 1 237 ? 34.053 -5.514 16.405 1.00 12.05 267 TYR A O 1
ATOM 1627 N N . ARG A 1 238 ? 33.251 -7.653 16.389 1.00 12.42 268 ARG A N 1
ATOM 1628 C CA . ARG A 1 238 ? 34.534 -8.328 16.573 1.00 12.57 268 ARG A CA 1
ATOM 1629 C C . ARG A 1 238 ? 34.860 -9.158 15.325 1.00 12.81 268 ARG A C 1
ATOM 1630 O O . ARG A 1 238 ? 33.967 -9.643 14.649 1.00 13.33 268 ARG A O 1
ATOM 1638 N N . VAL A 1 239 ? 36.143 -9.301 15.038 1.00 13.73 269 VAL A N 1
ATOM 1639 C CA . VAL A 1 239 ? 36.609 -10.043 13.867 1.00 14.47 269 VAL A CA 1
ATOM 1640 C C . VAL A 1 239 ? 36.967 -11.453 14.314 1.00 15.51 269 VAL A C 1
ATOM 1641 O O . VAL A 1 239 ? 37.897 -11.636 15.089 1.00 14.54 269 VAL A O 1
ATOM 1645 N N . HIS A 1 240 ? 36.232 -12.434 13.815 1.00 16.97 270 HIS A N 1
ATOM 1646 C CA . HIS A 1 240 ? 36.458 -13.848 14.195 1.00 18.63 270 HIS A CA 1
ATOM 1647 C C . HIS A 1 240 ? 36.188 -14.785 13.020 1.00 19.83 270 HIS A C 1
ATOM 1648 O O . HIS A 1 240 ? 35.658 -14.363 12.006 1.00 18.05 270 HIS A O 1
ATOM 1655 N N . ALA A 1 241 ? 36.507 -16.069 13.187 1.00 20.74 271 ALA A N 1
ATOM 1656 C CA . ALA A 1 241 ? 36.232 -17.076 12.149 1.00 22.03 271 ALA A CA 1
ATOM 1657 C C . ALA A 1 241 ? 34.747 -17.390 12.025 1.00 21.33 271 ALA A C 1
ATOM 1658 O O . ALA A 1 241 ? 33.968 -17.155 12.950 1.00 21.74 271 ALA A O 1
ATOM 1660 N N . LEU A 1 242 ? 34.349 -17.935 10.873 1.00 21.77 272 LEU A N 1
ATOM 1661 C CA . LEU A 1 242 ? 32.993 -18.462 10.707 1.00 23.22 272 LEU A CA 1
ATOM 1662 C C . LEU A 1 242 ? 32.688 -19.501 11.765 1.00 24.33 272 LEU A C 1
ATOM 1663 O O . LEU A 1 242 ? 33.519 -20.358 12.024 1.00 26.33 272 LEU A O 1
ATOM 1668 N N . GLY A 1 243 ? 31.517 -19.409 12.372 1.00 24.69 273 GLY A N 1
ATOM 1669 C CA . GLY A 1 243 ? 31.130 -20.324 13.440 1.00 27.36 273 GLY A CA 1
ATOM 1670 C C . GLY A 1 243 ? 31.645 -19.995 14.839 1.00 27.99 273 GLY A C 1
ATOM 1671 O O . GLY A 1 243 ? 31.264 -20.676 15.782 1.00 29.53 273 GLY A O 1
ATOM 1672 N N . GLU A 1 244 ? 32.488 -18.967 14.979 1.00 26.89 274 GLU A N 1
ATOM 1673 C CA . GLU A 1 244 ? 32.987 -18.518 16.284 1.00 26.96 274 GLU A CA 1
ATOM 1674 C C . GLU A 1 244 ? 32.088 -17.402 16.796 1.00 24.26 274 GLU A C 1
ATOM 1675 O O . GLU A 1 244 ? 31.599 -16.598 16.015 1.00 24.19 274 GLU A O 1
ATOM 1681 N N . LYS A 1 245 ? 31.913 -17.335 18.110 1.00 21.86 275 LYS A N 1
ATOM 1682 C CA . LYS A 1 245 ? 31.249 -16.204 18.758 1.00 20.97 275 LYS A CA 1
ATOM 1683 C C . LYS A 1 245 ? 32.235 -15.042 18.831 1.00 18.75 275 LYS A C 1
ATOM 1684 O O . LYS A 1 245 ? 33.451 -15.242 18.922 1.00 17.36 275 LYS A O 1
ATOM 1686 N N . GLY A 1 246 ? 31.703 -13.826 18.815 1.00 17.79 276 GLY A N 1
ATOM 1687 C CA . GLY A 1 246 ? 32.497 -12.649 19.117 1.00 16.77 276 GLY A CA 1
ATOM 1688 C C . GLY A 1 246 ? 32.901 -12.621 20.586 1.00 16.30 276 GLY A C 1
ATOM 1689 O O . GLY A 1 246 ? 32.120 -13.008 21.461 1.00 16.20 276 GLY A O 1
ATOM 1690 N N . SER A 1 247 ? 34.117 -12.166 20.859 1.00 15.49 277 SER A N 1
ATOM 1691 C CA . SER A 1 247 ? 34.624 -12.054 22.225 1.00 16.10 277 SER A CA 1
ATOM 1692 C C . SER A 1 247 ? 35.720 -10.987 22.282 1.00 15.30 277 SER A C 1
ATOM 1693 O O . SER A 1 247 ? 36.318 -10.662 21.259 1.00 14.55 277 SER A O 1
ATOM 1696 N N . PRO A 1 248 ? 35.974 -10.426 23.466 1.00 14.78 278 PRO A N 1
ATOM 1697 C CA . PRO A 1 248 ? 36.795 -9.208 23.543 1.00 14.77 278 PRO A CA 1
ATOM 1698 C C . PRO A 1 248 ? 38.310 -9.406 23.412 1.00 15.23 278 PRO A C 1
ATOM 1699 O O . PRO A 1 248 ? 39.044 -8.435 23.474 1.00 16.57 278 PRO A O 1
ATOM 1703 N N . ASP A 1 249 ? 38.767 -10.651 23.285 1.00 15.16 279 ASP A N 1
ATOM 1704 C CA . ASP A 1 249 ? 40.158 -10.936 22.925 1.00 15.70 279 ASP A CA 1
ATOM 1705 C C . ASP A 1 249 ? 40.426 -10.727 21.427 1.00 15.63 279 ASP A C 1
ATOM 1706 O O . ASP A 1 249 ? 41.583 -10.645 21.005 1.00 16.91 279 ASP A O 1
ATOM 1711 N N . GLN A 1 250 ? 39.363 -10.686 20.640 1.00 14.97 280 GLN A N 1
ATOM 1712 C CA . GLN A 1 250 ? 39.458 -10.570 19.178 1.00 13.96 280 GLN A CA 1
ATOM 1713 C C . GLN A 1 250 ? 39.547 -9.096 18.779 1.00 13.30 280 GLN A C 1
ATOM 1714 O O . GLN A 1 250 ? 39.137 -8.228 19.536 1.00 13.17 280 GLN A O 1
ATOM 1720 N N . PRO A 1 251 ? 40.071 -8.810 17.572 1.00 12.41 281 PRO A N 1
ATOM 1721 C CA . PRO A 1 251 ? 40.123 -7.420 17.129 1.00 12.38 281 PRO A CA 1
ATOM 1722 C C . PRO A 1 251 ? 38.731 -6.847 16.978 1.00 11.93 281 PRO A C 1
ATOM 1723 O O . PRO A 1 251 ? 37.834 -7.520 16.507 1.00 12.34 281 PRO A O 1
ATOM 1727 N N . SER A 1 252 ? 38.561 -5.620 17.451 1.00 12.65 282 SER A N 1
ATOM 1728 C CA . SER A 1 252 ? 37.354 -4.855 17.184 1.00 12.51 282 SER A CA 1
ATOM 1729 C C . SER A 1 252 ? 37.475 -4.194 15.806 1.00 12.90 282 SER A C 1
ATOM 1730 O O . SER A 1 252 ? 38.583 -4.057 15.286 1.00 13.94 282 SER A O 1
ATOM 1733 N N . VAL A 1 253 ? 36.350 -3.793 15.240 1.00 12.51 283 VAL A N 1
ATOM 1734 C CA . VAL A 1 253 ? 36.352 -2.993 14.005 1.00 12.95 283 VAL A CA 1
ATOM 1735 C C . VAL A 1 253 ? 36.681 -1.546 14.368 1.00 12.82 283 VAL A C 1
ATOM 1736 O O . VAL A 1 253 ? 35.828 -0.764 14.767 1.00 12.95 283 VAL A O 1
ATOM 1740 N N . TRP A 1 254 ? 37.965 -1.234 14.298 1.00 11.52 284 TRP A N 1
ATOM 1741 C CA . TRP A 1 254 ? 38.461 0.064 14.679 1.00 11.07 284 TRP A CA 1
ATOM 1742 C C . TRP A 1 254 ? 38.996 0.754 13.424 1.00 11.22 284 TRP A C 1
ATOM 1743 O O . TRP A 1 254 ? 38.216 1.281 12.652 1.00 10.95 284 TRP A O 1
ATOM 1754 N N . GLU A 1 255 ? 40.311 0.719 13.201 1.00 11.58 285 GLU A N 1
ATOM 1755 C CA . GLU A 1 255 ? 40.896 1.378 12.032 1.00 12.00 285 GLU A CA 1
ATOM 1756 C C . GLU A 1 255 ? 40.391 0.705 10.761 1.00 11.96 285 GLU A C 1
ATOM 1757 O O . GLU A 1 255 ? 40.361 -0.516 10.680 1.00 12.76 285 GLU A O 1
ATOM 1763 N N . GLN A 1 256 ? 40.014 1.510 9.760 1.00 11.65 286 GLN A N 1
ATOM 1764 C CA A GLN A 1 256 ? 39.528 1.045 8.446 0.50 12.47 286 GLN A CA 1
ATOM 1765 C CA B GLN A 1 256 ? 39.536 0.895 8.536 0.50 12.27 286 GLN A CA 1
ATOM 1766 C C . GLN A 1 256 ? 40.680 0.664 7.541 1.00 12.39 286 GLN A C 1
ATOM 1767 O O . GLN A 1 256 ? 41.641 1.433 7.456 1.00 12.71 286 GLN A O 1
ATOM 1778 N N . PRO A 1 257 ? 40.594 -0.466 6.811 1.00 12.55 287 PRO A N 1
ATOM 1779 C CA . PRO A 1 257 ? 41.698 -0.812 5.930 1.00 12.84 287 PRO A CA 1
ATOM 1780 C C . PRO A 1 257 ? 41.638 -0.079 4.599 1.00 12.13 287 PRO A C 1
ATOM 1781 O O . PRO A 1 257 ? 40.585 0.428 4.218 1.00 11.80 287 PRO A O 1
ATOM 1785 N N . VAL A 1 258 ? 42.778 -0.057 3.920 1.00 11.67 288 VAL A N 1
ATOM 1786 C CA . VAL A 1 258 ? 42.911 0.514 2.569 1.00 11.47 288 VAL A CA 1
ATOM 1787 C C . VAL A 1 258 ? 41.834 -0.081 1.650 1.00 10.92 288 VAL A C 1
ATOM 1788 O O . VAL A 1 258 ? 41.572 -1.285 1.680 1.00 10.62 288 VAL A O 1
ATOM 1792 N N . LYS A 1 259 ? 41.204 0.772 0.850 1.00 10.52 289 LYS A N 1
ATOM 1793 C CA . LYS A 1 259 ? 40.038 0.329 0.080 1.00 9.84 289 LYS A CA 1
ATOM 1794 C C . LYS A 1 259 ? 39.769 1.263 -1.098 1.00 9.78 289 LYS A C 1
ATOM 1795 O O . LYS A 1 259 ? 40.100 2.453 -1.071 1.00 9.50 289 LYS A O 1
ATOM 1801 N N . SER A 1 260 ? 39.134 0.711 -2.125 1.00 9.64 290 SER A N 1
ATOM 1802 C CA . SER A 1 260 ? 38.626 1.519 -3.226 1.00 9.56 290 SER A CA 1
ATOM 1803 C C . SER A 1 260 ? 37.537 0.751 -3.939 1.00 9.65 290 SER A C 1
ATOM 1804 O O . SER A 1 260 ? 37.333 -0.453 -3.707 1.00 8.91 290 SER A O 1
ATOM 1807 N N . TRP A 1 261 ? 36.829 1.473 -4.783 1.00 9.89 291 TRP A N 1
ATOM 1808 C CA . TRP A 1 261 ? 35.936 0.833 -5.765 1.00 10.41 291 TRP A CA 1
ATOM 1809 C C . TRP A 1 261 ? 35.688 1.783 -6.918 1.00 10.34 291 TRP A C 1
ATOM 1810 O O . TRP A 1 261 ? 35.821 2.996 -6.779 1.00 10.66 291 TRP A O 1
ATOM 1821 N N . ILE A 1 262 ? 35.280 1.201 -8.033 1.00 10.67 292 ILE A N 1
ATOM 1822 C CA . ILE A 1 262 ? 34.895 1.929 -9.233 1.00 10.80 292 ILE A CA 1
ATOM 1823 C C . ILE A 1 262 ? 33.453 2.413 -9.044 1.00 11.32 292 ILE A C 1
ATOM 1824 O O . ILE A 1 262 ? 32.595 1.662 -8.551 1.00 11.73 292 ILE A O 1
ATOM 1829 N N . THR A 1 263 ? 33.215 3.672 -9.390 1.00 11.69 293 THR A N 1
ATOM 1830 C CA . THR A 1 263 ? 31.861 4.242 -9.325 1.00 12.89 293 THR A CA 1
ATOM 1831 C C . THR A 1 263 ? 31.252 4.590 -10.681 1.00 14.28 293 THR A C 1
ATOM 1832 O O . THR A 1 263 ? 30.028 4.638 -10.808 1.00 15.08 293 THR A O 1
ATOM 1836 N N . THR A 1 264 ? 32.086 4.818 -11.684 1.00 15.21 294 THR A N 1
ATOM 1837 C CA . THR A 1 264 ? 31.570 5.232 -12.983 1.00 17.03 294 THR A CA 1
ATOM 1838 C C . THR A 1 264 ? 32.523 4.827 -14.123 1.00 16.30 294 THR A C 1
ATOM 1839 O O . THR A 1 264 ? 33.715 4.762 -13.919 1.00 15.89 294 THR A O 1
ATOM 1843 N N . PRO A 1 265 ? 32.004 4.506 -15.312 1.00 17.45 295 PRO A N 1
ATOM 1844 C CA . PRO A 1 265 ? 30.570 4.389 -15.568 1.00 19.72 295 PRO A CA 1
ATOM 1845 C C . PRO A 1 265 ? 30.061 3.172 -14.824 1.00 25.54 295 PRO A C 1
ATOM 1846 O O . PRO A 1 265 ? 30.773 2.173 -14.720 1.00 29.34 295 PRO A O 1
ATOM 1850 N N . HIS A 1 266 ? 28.878 3.300 -14.235 1.00 28.77 296 HIS A N 1
ATOM 1851 C CA . HIS A 1 266 ? 28.328 2.248 -13.371 1.00 29.53 296 HIS A CA 1
ATOM 1852 C C . HIS A 1 266 ? 27.738 1.084 -14.170 1.00 28.37 296 HIS A C 1
ATOM 1853 O O . HIS A 1 266 ? 27.465 0.024 -13.611 1.00 26.67 296 HIS A O 1
ATOM 1860 N N . GLU A 1 267 ? 27.526 1.295 -15.469 1.00 26.39 297 GLU A N 1
ATOM 1861 C CA . GLU A 1 267 ? 26.918 0.288 -16.308 1.00 27.09 297 GLU A CA 1
ATOM 1862 C C . GLU A 1 267 ? 27.376 0.329 -17.776 1.00 21.99 297 GLU A C 1
ATOM 1863 O O . GLU A 1 267 ? 27.612 -0.723 -18.344 1.00 19.74 297 GLU A O 1
ATOM 1869 N N . ALA A 1 268 ? 27.475 1.513 -18.382 1.00 19.56 298 ALA A N 1
ATOM 1870 C CA . ALA A 1 268 ? 27.481 1.583 -19.839 1.00 18.97 298 ALA A CA 1
ATOM 1871 C C . ALA A 1 268 ? 28.299 2.707 -20.421 1.00 18.99 298 ALA A C 1
ATOM 1872 O O . ALA A 1 268 ? 28.503 3.742 -19.788 1.00 18.86 298 ALA A O 1
ATOM 1874 N N . ALA A 1 269 ? 28.737 2.510 -21.663 1.00 18.15 299 ALA A N 1
ATOM 1875 C CA . ALA A 1 269 ? 29.468 3.524 -22.409 1.00 19.17 299 ALA A CA 1
ATOM 1876 C C . ALA A 1 269 ? 29.402 3.221 -23.898 1.00 20.47 299 ALA A C 1
ATOM 1877 O O . ALA A 1 269 ? 28.715 2.292 -24.299 1.00 18.68 299 ALA A O 1
ATOM 1879 N N . LYS A 1 270 ? 30.079 4.043 -24.702 1.00 20.91 300 LYS A N 1
ATOM 1880 C CA A LYS A 1 270 ? 30.161 3.858 -26.157 0.50 21.11 300 LYS A CA 1
ATOM 1881 C CA B LYS A 1 270 ? 30.164 3.852 -26.154 0.50 20.33 300 LYS A CA 1
ATOM 1882 C C . LYS A 1 270 ? 31.619 3.667 -26.564 1.00 19.69 300 LYS A C 1
ATOM 1883 O O . LYS A 1 270 ? 32.507 4.137 -25.890 1.00 19.61 300 LYS A O 1
ATOM 1890 N N . ALA A 1 271 ? 31.854 2.939 -27.660 1.00 19.92 301 ALA A N 1
ATOM 1891 C CA . ALA A 1 271 ? 33.235 2.613 -28.058 1.00 17.64 301 ALA A CA 1
ATOM 1892 C C . ALA A 1 271 ? 34.059 3.862 -28.287 1.00 17.13 301 ALA A C 1
ATOM 1893 O O . ALA A 1 271 ? 33.580 4.864 -28.833 1.00 18.07 301 ALA A O 1
ATOM 1895 N N . GLY A 1 272 ? 35.309 3.794 -27.846 1.00 15.37 302 GLY A N 1
ATOM 1896 C CA . GLY A 1 272 ? 36.233 4.901 -27.902 1.00 14.93 302 GLY A CA 1
ATOM 1897 C C . GLY A 1 272 ? 36.663 5.310 -26.509 1.00 13.95 302 GLY A C 1
ATOM 1898 O O . GLY A 1 272 ? 36.782 4.462 -25.632 1.00 13.03 302 GLY A O 1
ATOM 1899 N N . GLN A 1 273 ? 36.881 6.605 -26.312 1.00 13.71 303 GLN A N 1
ATOM 1900 C CA . GLN A 1 273 ? 37.368 7.121 -25.031 1.00 14.09 303 GLN A CA 1
ATOM 1901 C C . GLN A 1 273 ? 36.304 7.040 -23.941 1.00 13.76 303 GLN A C 1
ATOM 1902 O O . GLN A 1 273 ? 35.152 7.425 -24.140 1.00 13.49 303 GLN A O 1
ATOM 1908 N N . VAL A 1 274 ? 36.696 6.487 -22.801 1.00 13.72 304 VAL A N 1
ATOM 1909 C CA . VAL A 1 274 ? 35.802 6.373 -21.648 1.00 14.24 304 VAL A CA 1
ATOM 1910 C C . VAL A 1 274 ? 36.583 6.801 -20.411 1.00 13.99 304 VAL A C 1
ATOM 1911 O O . VAL A 1 274 ? 37.715 6.365 -20.227 1.00 14.07 304 VAL A O 1
ATOM 1915 N N . GLN A 1 275 ? 35.963 7.617 -19.555 1.00 13.51 305 GLN A N 1
ATOM 1916 C CA . GLN A 1 275 ? 36.567 8.022 -18.299 1.00 13.11 305 GLN A CA 1
ATOM 1917 C C . GLN A 1 275 ? 36.089 7.101 -17.199 1.00 13.21 305 GLN A C 1
ATOM 1918 O O . GLN A 1 275 ? 34.887 7.031 -16.919 1.00 14.01 305 GLN A O 1
ATOM 1924 N N . ILE A 1 276 ? 37.013 6.356 -16.611 1.00 13.17 306 ILE A N 1
ATOM 1925 C CA . ILE A 1 276 ? 36.688 5.397 -15.548 1.00 13.44 306 ILE A CA 1
ATOM 1926 C C . ILE A 1 276 ? 37.109 6.035 -14.233 1.00 13.12 306 ILE A C 1
ATOM 1927 O O . ILE A 1 276 ? 38.250 6.459 -14.093 1.00 14.33 306 ILE A O 1
ATOM 1932 N N . ALA A 1 277 ? 36.198 6.104 -13.276 1.00 12.81 307 ALA A N 1
ATOM 1933 C CA . ALA A 1 277 ? 36.506 6.780 -12.020 1.00 12.43 307 ALA A CA 1
ATOM 1934 C C . ALA A 1 277 ? 35.958 6.038 -10.823 1.00 12.39 307 ALA A C 1
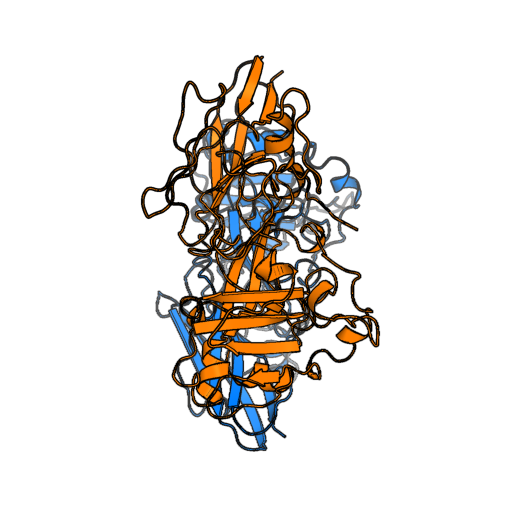ATOM 1935 O O . ALA A 1 277 ? 35.109 5.162 -10.947 1.00 11.65 307 ALA A O 1
ATOM 1937 N N . GLY A 1 278 ? 36.506 6.370 -9.659 1.00 11.60 308 GLY A N 1
ATOM 1938 C CA . GLY A 1 278 ? 36.077 5.773 -8.396 1.00 10.98 308 GLY A CA 1
ATOM 1939 C C . GLY A 1 278 ? 36.641 6.530 -7.218 1.00 11.10 308 GLY A C 1
ATOM 1940 O O . GLY A 1 278 ? 37.187 7.624 -7.389 1.00 10.95 308 GLY A O 1
ATOM 1941 N N . VAL A 1 279 ? 36.511 5.925 -6.039 1.00 10.32 309 VAL A N 1
ATOM 1942 C CA . VAL A 1 279 ? 36.983 6.507 -4.780 1.00 11.01 309 VAL A CA 1
ATOM 1943 C C . VAL A 1 279 ? 37.969 5.567 -4.103 1.00 10.36 309 VAL A C 1
ATOM 1944 O O . VAL A 1 279 ? 37.853 4.342 -4.224 1.00 10.44 309 VAL A O 1
ATOM 1948 N N . ALA A 1 280 ? 38.976 6.132 -3.441 1.00 10.21 310 ALA A N 1
ATOM 1949 C CA . ALA A 1 280 ? 40.030 5.349 -2.797 1.00 10.10 310 ALA A CA 1
ATOM 1950 C C . ALA A 1 280 ? 40.486 6.040 -1.524 1.00 10.15 310 ALA A C 1
ATOM 1951 O O . ALA A 1 280 ? 40.587 7.251 -1.468 1.00 9.78 310 ALA A O 1
ATOM 1953 N N . PHE A 1 281 ? 40.792 5.241 -0.512 1.00 10.24 311 PHE A N 1
ATOM 1954 C CA . PHE A 1 281 ? 41.201 5.754 0.805 1.00 10.44 311 PHE A CA 1
ATOM 1955 C C . PHE A 1 281 ? 42.058 4.742 1.560 1.00 11.17 311 PHE A C 1
ATOM 1956 O O . PHE A 1 281 ? 41.996 3.546 1.294 1.00 10.71 311 PHE A O 1
ATOM 1964 N N . GLY A 1 282 ? 42.857 5.255 2.489 1.00 12.08 312 GLY A N 1
ATOM 1965 C CA . GLY A 1 282 ? 43.703 4.422 3.317 1.00 12.73 312 GLY A CA 1
ATOM 1966 C C . GLY A 1 282 ? 43.326 4.366 4.779 1.00 13.60 312 GLY A C 1
ATOM 1967 O O . GLY A 1 282 ? 44.106 3.835 5.583 1.00 15.65 312 GLY A O 1
ATOM 1968 N N . GLY A 1 283 ? 42.141 4.848 5.150 1.00 13.86 313 GLY A N 1
ATOM 1969 C CA . GLY A 1 283 ? 41.695 4.782 6.538 1.00 14.01 313 GLY A CA 1
ATOM 1970 C C . GLY A 1 283 ? 42.382 5.796 7.408 1.00 14.32 313 GLY A C 1
ATOM 1971 O O . GLY A 1 283 ? 42.042 6.988 7.372 1.00 15.04 313 GLY A O 1
ATOM 1972 N N . MET A 1 284 ? 43.373 5.336 8.178 1.00 14.95 314 MET A N 1
ATOM 1973 C CA . MET A 1 284 ? 44.202 6.227 8.975 1.00 15.44 314 MET A CA 1
ATOM 1974 C C . MET A 1 284 ? 45.282 6.900 8.127 1.00 14.98 314 MET A C 1
ATOM 1975 O O . MET A 1 284 ? 45.880 7.868 8.562 1.00 14.76 314 MET A O 1
ATOM 1980 N N . ASN A 1 285 ? 45.561 6.331 6.961 1.00 13.72 315 ASN A N 1
ATOM 1981 C CA . ASN A 1 285 ? 46.625 6.786 6.088 1.00 13.84 315 ASN A CA 1
ATOM 1982 C C . ASN A 1 285 ? 46.063 7.317 4.782 1.00 13.67 315 ASN A C 1
ATOM 1983 O O . ASN A 1 285 ? 45.000 6.887 4.327 1.00 12.96 315 ASN A O 1
ATOM 1988 N N . ALA A 1 286 ? 46.793 8.246 4.176 1.00 13.33 316 ALA A N 1
ATOM 1989 C CA . ALA A 1 286 ? 46.474 8.718 2.836 1.00 13.71 316 ALA A CA 1
ATOM 1990 C C . ALA A 1 286 ? 46.573 7.580 1.812 1.00 13.54 316 ALA A C 1
ATOM 1991 O O . ALA A 1 286 ? 47.362 6.642 1.972 1.00 13.06 316 ALA A O 1
ATOM 1993 N N . CYS A 1 287 ? 45.725 7.649 0.793 1.00 13.74 317 CYS A N 1
ATOM 1994 C CA . CYS A 1 287 ? 45.896 6.831 -0.392 1.00 14.08 317 CYS A CA 1
ATOM 1995 C C . CYS A 1 287 ? 47.038 7.421 -1.229 1.00 15.16 317 CYS A C 1
ATOM 1996 O O . CYS A 1 287 ? 47.023 8.605 -1.574 1.00 16.51 317 CYS A O 1
ATOM 1999 N N . LYS A 1 288 ? 48.034 6.600 -1.501 1.00 14.81 318 LYS A N 1
ATOM 2000 C CA . LYS A 1 288 ? 49.215 7.011 -2.241 1.00 16.02 318 LYS A CA 1
ATOM 2001 C C . LYS A 1 288 ? 48.993 6.884 -3.735 1.00 15.46 318 LYS A C 1
ATOM 2002 O O . LYS A 1 288 ? 49.461 7.730 -4.499 1.00 15.07 318 LYS A O 1
ATOM 2008 N N . SER A 1 289 ? 48.362 5.788 -4.151 1.00 14.60 319 SER A N 1
ATOM 2009 C CA . SER A 1 289 ? 48.172 5.509 -5.565 1.00 15.37 319 SER A CA 1
ATOM 2010 C C . SER A 1 289 ? 47.085 4.477 -5.798 1.00 14.49 319 SER A C 1
ATOM 2011 O O . SER A 1 289 ? 46.737 3.695 -4.897 1.00 13.55 319 SER A O 1
ATOM 2014 N N . VAL A 1 290 ? 46.542 4.496 -7.013 1.00 14.14 320 VAL A N 1
ATOM 2015 C CA . VAL A 1 290 ? 45.499 3.583 -7.407 1.00 13.94 320 VAL A CA 1
ATOM 2016 C C . VAL A 1 290 ? 45.806 3.076 -8.807 1.00 14.01 320 VAL A C 1
ATOM 2017 O O . VAL A 1 290 ? 46.150 3.878 -9.691 1.00 13.98 320 VAL A O 1
ATOM 2021 N N . GLU A 1 291 ? 45.654 1.772 -8.983 1.00 14.01 321 GLU A N 1
ATOM 2022 C CA . GLU A 1 291 ? 45.720 1.132 -10.290 1.00 14.81 321 GLU A CA 1
ATOM 2023 C C . GLU A 1 291 ? 44.313 0.724 -10.708 1.00 14.07 321 GLU A C 1
ATOM 2024 O O . GLU A 1 291 ? 43.499 0.343 -9.877 1.00 12.68 321 GLU A O 1
ATOM 2030 N N . VAL A 1 292 ? 44.048 0.796 -12.011 1.00 12.90 322 VAL A N 1
ATOM 2031 C CA . VAL A 1 292 ? 42.748 0.421 -12.566 1.00 12.69 322 VAL A CA 1
ATOM 2032 C C . VAL A 1 292 ? 42.978 -0.611 -13.663 1.00 12.79 322 VAL A C 1
ATOM 2033 O O . VAL A 1 292 ? 43.921 -0.506 -14.458 1.00 13.34 322 VAL A O 1
ATOM 2037 N N . SER A 1 293 ? 42.109 -1.609 -13.685 1.00 12.68 323 SER A N 1
ATOM 2038 C CA . SER A 1 293 ? 42.107 -2.646 -14.736 1.00 12.41 323 SER A CA 1
ATOM 2039 C C . SER A 1 293 ? 40.733 -2.672 -15.358 1.00 12.58 323 SER A C 1
ATOM 2040 O O . SER A 1 293 ? 39.748 -2.511 -14.667 1.00 12.72 323 SER A O 1
ATOM 2043 N N . VAL A 1 294 ? 40.674 -2.843 -16.680 1.00 13.12 324 VAL A N 1
ATOM 2044 C CA . VAL A 1 294 ? 39.386 -2.996 -17.380 1.00 13.05 324 VAL A CA 1
ATOM 2045 C C . VAL A 1 294 ? 39.099 -4.447 -17.755 1.00 14.96 324 VAL A C 1
ATOM 2046 O O . VAL A 1 294 ? 38.010 -4.759 -18.295 1.00 13.89 324 VAL A O 1
ATOM 2050 N N . ASP A 1 295 ? 40.046 -5.335 -17.434 1.00 15.67 325 ASP A N 1
ATOM 2051 C CA . ASP A 1 295 ? 39.921 -6.745 -17.793 1.00 17.19 325 ASP A CA 1
ATOM 2052 C C . ASP A 1 295 ? 39.976 -7.648 -16.582 1.00 17.41 325 ASP A C 1
ATOM 2053 O O . ASP A 1 295 ? 40.516 -8.747 -16.637 1.00 18.48 325 ASP A O 1
ATOM 2058 N N . GLY A 1 296 ? 39.378 -7.208 -15.477 1.00 16.73 326 GLY A N 1
ATOM 2059 C CA . GLY A 1 296 ? 39.238 -8.075 -14.304 1.00 16.69 326 GLY A CA 1
ATOM 2060 C C . GLY A 1 296 ? 40.532 -8.333 -13.563 1.00 16.98 326 GLY A C 1
ATOM 2061 O O . GLY A 1 296 ? 40.629 -9.290 -12.802 1.00 17.61 326 GLY A O 1
ATOM 2062 N N . GLY A 1 297 ? 41.523 -7.479 -13.776 1.00 16.41 327 GLY A N 1
ATOM 2063 C CA . GLY A 1 297 ? 42.772 -7.537 -13.053 1.00 17.81 327 GLY A CA 1
ATOM 2064 C C . GLY A 1 297 ? 43.879 -8.296 -13.753 1.00 19.47 327 GLY A C 1
ATOM 2065 O O . GLY A 1 297 ? 44.889 -8.612 -13.128 1.00 20.38 327 GLY A O 1
ATOM 2066 N N . GLN A 1 298 ? 43.721 -8.558 -15.050 1.00 20.59 328 GLN A N 1
ATOM 2067 C CA . GLN A 1 298 ? 44.792 -9.194 -15.823 1.00 21.39 328 GLN A CA 1
ATOM 2068 C C . GLN A 1 298 ? 45.883 -8.188 -16.142 1.00 21.50 328 GLN A C 1
ATOM 2069 O O . GLN A 1 298 ? 47.074 -8.507 -16.028 1.00 22.29 328 GLN A O 1
ATOM 2075 N N . THR A 1 299 ? 45.504 -6.970 -16.536 1.00 19.94 329 THR A N 1
ATOM 2076 C CA . THR A 1 299 ? 46.473 -5.886 -16.758 1.00 19.32 329 THR A CA 1
ATOM 2077 C C . THR A 1 299 ? 46.001 -4.633 -16.027 1.00 18.26 329 THR A C 1
ATOM 2078 O O . THR A 1 299 ? 44.794 -4.367 -15.971 1.00 16.74 329 THR A O 1
ATOM 2082 N N . TRP A 1 300 ? 46.956 -3.890 -15.490 1.00 16.82 330 TRP A N 1
ATOM 2083 C CA . TRP A 1 300 ? 46.682 -2.707 -14.670 1.00 17.15 330 TRP A CA 1
ATOM 2084 C C . TRP A 1 300 ? 47.359 -1.490 -15.252 1.00 17.65 330 TRP A C 1
ATOM 2085 O O . TRP A 1 300 ? 48.422 -1.593 -15.877 1.00 18.32 330 TRP A O 1
ATOM 2096 N N . GLN A 1 301 ? 46.757 -0.330 -15.021 1.00 18.06 331 GLN A N 1
ATOM 2097 C CA . GLN A 1 301 ? 47.339 0.945 -15.383 1.00 19.05 331 GLN A CA 1
ATOM 2098 C C . GLN A 1 301 ? 47.173 1.903 -14.208 1.00 18.13 331 GLN A C 1
ATOM 2099 O O . GLN A 1 301 ? 46.181 1.833 -13.475 1.00 16.99 331 GLN A O 1
ATOM 2105 N N . GLU A 1 302 ? 48.106 2.823 -14.050 1.00 17.73 332 GLU A N 1
ATOM 2106 C CA A GLU A 1 302 ? 48.026 3.800 -12.959 0.50 18.98 332 GLU A CA 1
ATOM 2107 C CA B GLU A 1 302 ? 48.035 3.803 -12.968 0.50 19.09 332 GLU A CA 1
ATOM 2108 C C . GLU A 1 302 ? 46.956 4.839 -13.269 1.00 17.89 332 GLU A C 1
ATOM 2109 O O . GLU A 1 302 ? 46.915 5.384 -14.372 1.00 18.91 332 GLU A O 1
ATOM 2120 N N . ALA A 1 303 ? 46.078 5.106 -12.296 1.00 16.15 333 ALA A N 1
ATOM 2121 C CA . ALA A 1 303 ? 45.078 6.145 -12.409 1.00 15.51 333 ALA A CA 1
ATOM 2122 C C . ALA A 1 303 ? 45.631 7.454 -11.835 1.00 15.73 333 ALA A C 1
ATOM 2123 O O . ALA A 1 303 ? 46.677 7.467 -11.184 1.00 15.98 333 ALA A O 1
ATOM 2125 N N . GLU A 1 304 ? 44.937 8.542 -12.128 1.00 15.86 334 GLU A N 1
ATOM 2126 C CA . GLU A 1 304 ? 45.275 9.881 -11.631 1.00 16.89 334 GLU A CA 1
ATOM 2127 C C . GLU A 1 304 ? 44.293 10.291 -10.568 1.00 14.93 334 GLU A C 1
ATOM 2128 O O . GLU A 1 304 ? 43.111 10.065 -10.735 1.00 14.69 334 GLU A O 1
ATOM 2134 N N . PHE A 1 305 ? 44.748 11.022 -9.554 1.00 13.44 335 PHE A N 1
ATOM 2135 C CA . PHE A 1 305 ? 43.810 11.633 -8.613 1.00 14.28 335 PHE A CA 1
ATOM 2136 C C . PHE A 1 305 ? 43.116 12.845 -9.218 1.00 14.00 335 PHE A C 1
ATOM 2137 O O . PHE A 1 305 ? 43.706 13.566 -10.018 1.00 15.32 335 PHE A O 1
ATOM 2145 N N . ILE A 1 306 ? 41.853 13.019 -8.860 1.00 13.86 336 ILE A N 1
ATOM 2146 C CA . ILE A 1 306 ? 40.953 14.034 -9.407 1.00 14.09 336 ILE A CA 1
ATOM 2147 C C . ILE A 1 306 ? 40.533 14.877 -8.216 1.00 13.43 336 ILE A C 1
ATOM 2148 O O . ILE A 1 306 ? 40.167 14.321 -7.188 1.00 12.99 336 ILE A O 1
ATOM 2153 N N . GLY A 1 307 ? 40.558 16.203 -8.340 1.00 12.39 337 GLY A N 1
ATOM 2154 C CA . GLY A 1 307 ? 40.060 17.068 -7.263 1.00 12.58 337 GLY A CA 1
ATOM 2155 C C . GLY A 1 307 ? 41.029 17.270 -6.117 1.00 12.19 337 GLY A C 1
ATOM 2156 O O . GLY A 1 307 ? 42.118 16.686 -6.095 1.00 12.33 337 GLY A O 1
ATOM 2157 N N . PRO A 1 308 ? 40.652 18.136 -5.162 1.00 12.86 338 PRO A N 1
ATOM 2158 C CA . PRO A 1 308 ? 41.535 18.447 -4.052 1.00 12.67 338 PRO A CA 1
ATOM 2159 C C . PRO A 1 308 ? 41.720 17.285 -3.079 1.00 13.23 338 PRO A C 1
ATOM 2160 O O . PRO A 1 308 ? 40.879 16.367 -3.009 1.00 13.34 338 PRO A O 1
ATOM 2164 N N . ASP A 1 309 ? 42.849 17.325 -2.392 1.00 13.42 339 ASP A N 1
ATOM 2165 C CA . ASP A 1 309 ? 43.183 16.372 -1.329 1.00 13.87 339 ASP A CA 1
ATOM 2166 C C . ASP A 1 309 ? 42.611 16.901 -0.002 1.00 14.43 339 ASP A C 1
ATOM 2167 O O . ASP A 1 309 ? 43.092 17.897 0.537 1.00 13.83 339 ASP A O 1
ATOM 2172 N N . LEU A 1 310 ? 41.587 16.227 0.512 1.00 13.86 340 LEU A N 1
ATOM 2173 C CA . LEU A 1 310 ? 40.969 16.609 1.803 1.00 15.27 340 LEU A CA 1
ATOM 2174 C C . LEU A 1 310 ? 41.600 15.957 3.024 1.00 14.92 340 LEU A C 1
ATOM 2175 O O . LEU A 1 310 ? 41.034 16.003 4.112 1.00 16.86 340 LEU A O 1
ATOM 2180 N N . GLY A 1 311 ? 42.785 15.388 2.872 1.00 14.65 341 GLY A N 1
ATOM 2181 C CA . GLY A 1 311 ? 43.539 14.839 3.989 1.00 14.49 341 GLY A CA 1
ATOM 2182 C C . GLY A 1 311 ? 43.416 13.352 4.146 1.00 13.81 341 GLY A C 1
ATOM 2183 O O . GLY A 1 311 ? 42.605 12.687 3.486 1.00 13.99 341 GLY A O 1
ATOM 2184 N N . ARG A 1 312 ? 44.205 12.833 5.078 1.00 13.71 342 ARG A N 1
ATOM 2185 C CA . ARG A 1 312 ? 44.447 11.400 5.176 1.00 14.51 342 ARG A CA 1
ATOM 2186 C C . ARG A 1 312 ? 43.242 10.562 5.552 1.00 13.46 342 ARG A C 1
ATOM 2187 O O . ARG A 1 312 ? 43.231 9.367 5.285 1.00 14.29 342 ARG A O 1
ATOM 2195 N N . PHE A 1 313 ? 42.259 11.166 6.217 1.00 12.32 343 PHE A N 1
ATOM 2196 C CA . PHE A 1 313 ? 41.062 10.429 6.620 1.00 11.90 343 PHE A CA 1
ATOM 2197 C C . PHE A 1 313 ? 39.944 10.439 5.570 1.00 11.93 343 PHE A C 1
ATOM 2198 O O . PHE A 1 313 ? 38.984 9.699 5.708 1.00 12.27 343 PHE A O 1
ATOM 2206 N N . ALA A 1 314 ? 40.094 11.246 4.527 1.00 11.36 344 ALA A N 1
ATOM 2207 C CA . ALA A 1 314 ? 39.102 11.376 3.459 1.00 11.35 344 ALA A CA 1
ATOM 2208 C C . ALA A 1 314 ? 39.402 10.374 2.356 1.00 11.91 344 ALA A C 1
ATOM 2209 O O . ALA A 1 314 ? 40.349 9.578 2.492 1.00 13.49 344 ALA A O 1
ATOM 2211 N N . TRP A 1 315 ? 38.602 10.378 1.291 1.00 10.45 345 TRP A N 1
ATOM 2212 C CA . TRP A 1 315 ? 38.923 9.598 0.120 1.00 10.35 345 TRP A CA 1
ATOM 2213 C C . TRP A 1 315 ? 39.284 10.510 -1.031 1.00 10.35 345 TRP A C 1
ATOM 2214 O O . TRP A 1 315 ? 38.954 11.695 -1.013 1.00 10.56 345 TRP A O 1
ATOM 2225 N N . ARG A 1 316 ? 40.059 9.978 -1.967 1.00 10.68 346 ARG A N 1
ATOM 2226 C CA . ARG A 1 316 ? 40.348 10.661 -3.215 1.00 10.86 346 ARG A CA 1
ATOM 2227 C C . ARG A 1 316 ? 39.461 10.089 -4.298 1.00 10.93 346 ARG A C 1
ATOM 2228 O O . ARG A 1 316 ? 39.178 8.891 -4.315 1.00 10.78 346 ARG A O 1
ATOM 2236 N N . VAL A 1 317 ? 39.057 10.951 -5.228 1.00 10.56 347 VAL A N 1
ATOM 2237 C CA . VAL A 1 317 ? 38.534 10.486 -6.508 1.00 11.40 347 VAL A CA 1
ATOM 2238 C C . VAL A 1 317 ? 39.738 10.172 -7.386 1.00 11.04 347 VAL A C 1
ATOM 2239 O O . VAL A 1 317 ? 40.742 10.879 -7.339 1.00 11.52 347 VAL A O 1
ATOM 2243 N N . PHE A 1 318 ? 39.647 9.092 -8.156 1.00 11.29 348 PHE A N 1
ATOM 2244 C CA . PHE A 1 318 ? 40.677 8.750 -9.125 1.00 12.12 348 PHE A CA 1
ATOM 2245 C C . PHE A 1 318 ? 40.022 8.505 -10.455 1.00 12.23 348 PHE A C 1
ATOM 2246 O O . PHE A 1 318 ? 38.835 8.198 -10.509 1.00 12.29 348 PHE A O 1
ATOM 2254 N N . ALA A 1 319 ? 40.798 8.614 -11.523 1.00 12.44 349 ALA A N 1
ATOM 2255 C CA . ALA A 1 319 ? 40.262 8.399 -12.865 1.00 12.87 349 ALA A CA 1
ATOM 2256 C C . ALA A 1 319 ? 41.327 7.878 -13.813 1.00 13.06 349 ALA A C 1
ATOM 2257 O O . ALA A 1 319 ? 42.515 8.214 -13.700 1.00 13.30 349 ALA A O 1
ATOM 2259 N N . LEU A 1 320 ? 40.886 7.005 -14.708 1.00 13.36 350 LEU A N 1
ATOM 2260 C CA . LEU A 1 320 ? 41.723 6.489 -15.806 1.00 14.07 350 LEU A CA 1
ATOM 2261 C C . LEU A 1 320 ? 40.954 6.764 -17.096 1.00 13.40 350 LEU A C 1
ATOM 2262 O O . LEU A 1 320 ? 39.770 6.419 -17.180 1.00 13.30 350 LEU A O 1
ATOM 2267 N N . SER A 1 321 ? 41.613 7.372 -18.079 1.00 12.94 351 SER A N 1
ATOM 2268 C CA . SER A 1 321 ? 41.073 7.458 -19.423 1.00 13.78 351 SER A CA 1
ATOM 2269 C C . SER A 1 321 ? 41.498 6.200 -20.195 1.00 14.07 351 SER A C 1
ATOM 2270 O O . SER A 1 321 ? 42.692 5.835 -20.224 1.00 13.77 351 SER A O 1
ATOM 2273 N N . ALA A 1 322 ? 40.537 5.529 -20.810 1.00 14.02 352 ALA A N 1
ATOM 2274 C CA . ALA A 1 322 ? 40.813 4.308 -21.587 1.00 15.01 352 ALA A CA 1
ATOM 2275 C C . ALA A 1 322 ? 40.102 4.388 -22.923 1.00 15.46 352 ALA A C 1
ATOM 2276 O O . ALA A 1 322 ? 39.051 5.013 -23.024 1.00 17.02 352 ALA A O 1
ATOM 2278 N N . ASP A 1 323 ? 40.693 3.787 -23.951 1.00 15.44 353 ASP A N 1
ATOM 2279 C CA . ASP A 1 323 ? 40.079 3.705 -25.272 1.00 16.01 353 ASP A CA 1
ATOM 2280 C C . ASP A 1 323 ? 39.645 2.264 -25.446 1.00 14.15 353 ASP A C 1
ATOM 2281 O O . ASP A 1 323 ? 40.494 1.380 -25.481 1.00 14.37 353 ASP A O 1
ATOM 2286 N N . LEU A 1 324 ? 38.336 2.035 -25.542 1.00 12.62 354 LEU A N 1
ATOM 2287 C CA . LEU A 1 324 ? 37.767 0.686 -25.456 1.00 12.52 354 LEU A CA 1
ATOM 2288 C C . LEU A 1 324 ? 36.987 0.354 -26.716 1.00 11.86 354 LEU A C 1
ATOM 2289 O O . LEU A 1 324 ? 36.202 1.174 -27.199 1.00 12.44 354 LEU A O 1
ATOM 2294 N N . ALA A 1 325 ? 37.152 -0.866 -27.211 1.00 11.78 355 ALA A N 1
ATOM 2295 C CA . ALA A 1 325 ? 36.287 -1.388 -28.251 1.00 12.22 355 ALA A CA 1
ATOM 2296 C C . ALA A 1 325 ? 34.951 -1.807 -27.659 1.00 12.30 355 ALA A C 1
ATOM 2297 O O . ALA A 1 325 ? 34.785 -1.985 -26.444 1.00 11.73 355 ALA A O 1
ATOM 2299 N N . ARG A 1 326 ? 33.984 -2.005 -28.540 1.00 12.92 356 ARG A N 1
ATOM 2300 C CA A ARG A 1 326 ? 32.713 -2.598 -28.157 0.50 13.20 356 ARG A CA 1
ATOM 2301 C CA B ARG A 1 326 ? 32.716 -2.598 -28.147 0.50 13.41 356 ARG A CA 1
ATOM 2302 C C . ARG A 1 326 ? 32.988 -3.932 -27.439 1.00 13.32 356 ARG A C 1
ATOM 2303 O O . ARG A 1 326 ? 33.809 -4.740 -27.893 1.00 12.63 356 ARG A O 1
ATOM 2318 N N . GLY A 1 327 ? 32.329 -4.147 -26.310 1.00 12.39 357 GLY A N 1
ATOM 2319 C CA . GLY A 1 327 ? 32.537 -5.336 -25.496 1.00 12.56 357 GLY A CA 1
ATOM 2320 C C . GLY A 1 327 ? 32.011 -5.158 -24.089 1.00 12.99 357 GLY A C 1
ATOM 2321 O O . GLY A 1 327 ? 31.399 -4.132 -23.778 1.00 13.66 357 GLY A O 1
ATOM 2322 N N . THR A 1 328 ? 32.217 -6.176 -23.263 1.00 12.55 358 THR A N 1
ATOM 2323 C CA . THR A 1 328 ? 31.798 -6.150 -21.859 1.00 13.46 358 THR A CA 1
ATOM 2324 C C . THR A 1 328 ? 33.014 -6.269 -20.946 1.00 12.59 358 THR A C 1
ATOM 2325 O O . THR A 1 328 ? 33.588 -7.343 -20.811 1.00 12.63 358 THR A O 1
ATOM 2329 N N . TYR A 1 329 ? 33.342 -5.158 -20.294 1.00 12.17 359 TYR A N 1
ATOM 2330 C CA . TYR A 1 329 ? 34.571 -5.007 -19.496 1.00 12.24 359 TYR A CA 1
ATOM 2331 C C . TYR A 1 329 ? 34.290 -5.289 -18.039 1.00 12.28 359 TYR A C 1
ATOM 2332 O O . TYR A 1 329 ? 33.129 -5.242 -17.595 1.00 12.62 359 TYR A O 1
ATOM 2341 N N . THR A 1 330 ? 35.344 -5.622 -17.318 1.00 12.01 360 THR A N 1
ATOM 2342 C CA . THR A 1 330 ? 35.270 -5.877 -15.875 1.00 12.39 360 THR A CA 1
ATOM 2343 C C . THR A 1 330 ? 36.207 -4.892 -15.185 1.00 12.29 360 THR A C 1
ATOM 2344 O O . THR A 1 330 ? 37.440 -5.067 -15.209 1.00 11.66 360 THR A O 1
ATOM 2348 N N . LEU A 1 331 ? 35.620 -3.835 -14.636 1.00 11.86 361 LEU A N 1
ATOM 2349 C CA . LEU A 1 331 ? 36.367 -2.709 -14.091 1.00 12.05 361 LEU A CA 1
ATOM 2350 C C . LEU A 1 331 ? 36.666 -2.947 -12.610 1.00 11.46 361 LEU A C 1
ATOM 2351 O O . LEU A 1 331 ? 35.733 -3.166 -11.832 1.00 12.40 361 LEU A O 1
ATOM 2356 N N . VAL A 1 332 ? 37.947 -2.910 -12.255 1.00 11.37 362 VAL A N 1
ATOM 2357 C CA . VAL A 1 332 ? 38.407 -3.042 -10.851 1.00 11.72 362 VAL A CA 1
ATOM 2358 C C . VAL A 1 332 ? 39.497 -2.022 -10.547 1.00 11.44 362 VAL A C 1
ATOM 2359 O O . VAL A 1 332 ? 40.156 -1.490 -11.448 1.00 10.58 362 VAL A O 1
ATOM 2363 N N . SER A 1 333 ? 39.658 -1.714 -9.261 1.00 11.01 363 SER A N 1
ATOM 2364 C CA . SER A 1 333 ? 40.627 -0.741 -8.802 1.00 11.31 363 SER A CA 1
ATOM 2365 C C . SER A 1 333 ? 41.374 -1.304 -7.604 1.00 11.18 363 SER A C 1
ATOM 2366 O O . SER A 1 333 ? 40.800 -2.027 -6.776 1.00 10.96 363 SER A O 1
ATOM 2369 N N . ARG A 1 334 ? 42.660 -0.975 -7.519 1.00 11.94 364 ARG A N 1
ATOM 2370 C CA . ARG A 1 334 ? 43.505 -1.486 -6.440 1.00 12.43 364 ARG A CA 1
ATOM 2371 C C . ARG A 1 334 ? 44.303 -0.339 -5.864 1.00 11.82 364 ARG A C 1
ATOM 2372 O O . ARG A 1 334 ? 45.155 0.235 -6.540 1.00 11.69 364 ARG A O 1
ATOM 2380 N N . ALA A 1 335 ? 43.993 0.011 -4.621 1.00 10.87 365 ALA A N 1
ATOM 2381 C CA . ALA A 1 335 ? 44.631 1.131 -3.932 1.00 11.06 365 ALA A CA 1
ATOM 2382 C C . ALA A 1 335 ? 45.771 0.696 -3.011 1.00 11.37 365 ALA A C 1
ATOM 2383 O O . ALA A 1 335 ? 45.686 -0.360 -2.371 1.00 12.22 365 ALA A O 1
ATOM 2385 N N . THR A 1 336 ? 46.783 1.551 -2.905 1.00 11.31 366 THR A N 1
ATOM 2386 C CA . THR A 1 336 ? 47.879 1.424 -1.956 1.00 11.65 366 THR A CA 1
ATOM 2387 C C . THR A 1 336 ? 47.929 2.688 -1.079 1.00 11.75 366 THR A C 1
ATOM 2388 O O . THR A 1 336 ? 47.774 3.821 -1.589 1.00 12.10 366 THR A O 1
ATOM 2392 N N . ASP A 1 337 ? 48.132 2.509 0.234 1.00 12.13 367 ASP A N 1
ATOM 2393 C CA . ASP A 1 337 ? 48.263 3.663 1.129 1.00 12.44 367 ASP A CA 1
ATOM 2394 C C . ASP A 1 337 ? 49.742 4.059 1.332 1.00 13.28 367 ASP A C 1
ATOM 2395 O O . ASP A 1 337 ? 50.648 3.431 0.767 1.00 13.02 367 ASP A O 1
ATOM 2400 N N . THR A 1 338 ? 49.975 5.108 2.120 1.00 13.79 368 THR A N 1
ATOM 2401 C CA . THR A 1 338 ? 51.347 5.626 2.307 1.00 14.54 368 THR A CA 1
ATOM 2402 C C . THR A 1 338 ? 52.255 4.733 3.147 1.00 14.66 368 THR A C 1
ATOM 2403 O O . THR A 1 338 ? 53.473 4.925 3.174 1.00 17.05 368 THR A O 1
ATOM 2407 N N . GLU A 1 339 ? 51.685 3.744 3.819 1.00 14.82 369 GLU A N 1
ATOM 2408 C CA . GLU A 1 339 ? 52.445 2.700 4.510 1.00 15.91 369 GLU A CA 1
ATOM 2409 C C . GLU A 1 339 ? 52.691 1.431 3.679 1.00 15.46 369 GLU A C 1
ATOM 2410 O O . GLU A 1 339 ? 53.248 0.454 4.192 1.00 17.06 369 GLU A O 1
ATOM 2416 N N . GLY A 1 340 ? 52.317 1.445 2.399 1.00 15.23 370 GLY A N 1
ATOM 2417 C CA . GLY A 1 340 ? 52.456 0.297 1.515 1.00 15.71 370 GLY A CA 1
ATOM 2418 C C . GLY A 1 340 ? 51.398 -0.792 1.668 1.00 15.51 370 GLY A C 1
ATOM 2419 O O . GLY A 1 340 ? 51.518 -1.843 1.048 1.00 15.76 370 GLY A O 1
ATOM 2420 N N . ASN A 1 341 ? 50.348 -0.551 2.458 1.00 14.89 371 ASN A N 1
ATOM 2421 C CA . ASN A 1 341 ? 49.226 -1.490 2.489 1.00 14.69 371 ASN A CA 1
ATOM 2422 C C . ASN A 1 341 ? 48.489 -1.417 1.164 1.00 14.23 371 ASN A C 1
ATOM 2423 O O . ASN A 1 341 ? 48.195 -0.328 0.695 1.00 14.54 371 ASN A O 1
ATOM 2428 N N . VAL A 1 342 ? 48.205 -2.581 0.582 1.00 14.39 372 VAL A N 1
ATOM 2429 C CA A VAL A 1 342 ? 47.537 -2.656 -0.710 0.50 13.78 372 VAL A CA 1
ATOM 2430 C CA B VAL A 1 342 ? 47.546 -2.697 -0.729 0.50 14.46 372 VAL A CA 1
ATOM 2431 C C . VAL A 1 342 ? 46.322 -3.571 -0.591 1.00 13.71 372 VAL A C 1
ATOM 2432 O O . VAL A 1 342 ? 46.336 -4.547 0.163 1.00 13.84 372 VAL A O 1
ATOM 2439 N N . GLN A 1 343 ? 45.251 -3.251 -1.315 1.00 12.34 373 GLN A N 1
ATOM 2440 C CA . GLN A 1 343 ? 44.092 -4.133 -1.267 1.00 12.31 373 GLN A CA 1
ATOM 2441 C C . GLN A 1 343 ? 44.459 -5.518 -1.808 1.00 12.64 373 GLN A C 1
ATOM 2442 O O . GLN A 1 343 ? 45.142 -5.618 -2.823 1.00 11.92 373 GLN A O 1
ATOM 2448 N N . PRO A 1 344 ? 43.980 -6.572 -1.134 1.00 13.20 374 PRO A N 1
ATOM 2449 C CA . PRO A 1 344 ? 44.107 -7.915 -1.684 1.00 13.38 374 PRO A CA 1
ATOM 2450 C C . PRO A 1 344 ? 43.028 -8.175 -2.744 1.00 13.75 374 PRO A C 1
ATOM 2451 O O . PRO A 1 344 ? 42.064 -7.423 -2.834 1.00 13.41 374 PRO A O 1
ATOM 2455 N N . GLU A 1 345 ? 43.188 -9.237 -3.526 1.00 14.15 375 GLU A N 1
ATOM 2456 C CA . GLU A 1 345 ? 42.148 -9.660 -4.469 1.00 15.14 375 GLU A CA 1
ATOM 2457 C C . GLU A 1 345 ? 40.834 -10.003 -3.756 1.00 14.94 375 GLU A C 1
ATOM 2458 O O . GLU A 1 345 ? 39.770 -9.578 -4.169 1.00 14.14 375 GLU A O 1
ATOM 2464 N N . GLU A 1 346 ? 40.944 -10.778 -2.677 1.00 15.60 376 GLU A N 1
ATOM 2465 C CA A GLU A 1 346 ? 39.793 -11.135 -1.854 0.50 15.72 376 GLU A CA 1
ATOM 2466 C CA B GLU A 1 346 ? 39.815 -11.210 -1.852 0.50 16.39 376 GLU A CA 1
ATOM 2467 C C . GLU A 1 346 ? 40.221 -11.007 -0.390 1.00 15.70 376 GLU A C 1
ATOM 2468 O O . GLU A 1 346 ? 41.399 -11.179 -0.045 1.00 17.26 376 GLU A O 1
ATOM 2479 N N . THR A 1 347 ? 39.283 -10.630 0.464 1.00 15.11 377 THR A N 1
ATOM 2480 C CA . THR A 1 347 ? 39.563 -10.418 1.879 1.00 14.86 377 THR A CA 1
ATOM 2481 C C . THR A 1 347 ? 39.344 -11.736 2.626 1.00 15.32 377 THR A C 1
ATOM 2482 O O . THR A 1 347 ? 38.359 -12.447 2.359 1.00 14.71 377 THR A O 1
ATOM 2486 N N . GLU A 1 348 ? 40.251 -12.056 3.547 1.00 16.63 378 GLU A N 1
ATOM 2487 C CA . GLU A 1 348 ? 40.075 -13.237 4.415 1.00 18.60 378 GLU A CA 1
ATOM 2488 C C . GLU A 1 348 ? 38.676 -13.245 5.047 1.00 17.93 378 GLU A C 1
ATOM 2489 O O . GLU A 1 348 ? 38.235 -12.227 5.583 1.00 16.61 378 GLU A O 1
ATOM 2495 N N . MET A 1 349 ? 38.001 -14.392 5.017 1.00 17.27 379 MET A N 1
ATOM 2496 C CA . MET A 1 349 ? 36.682 -14.537 5.646 1.00 17.38 379 MET A CA 1
ATOM 2497 C C . MET A 1 349 ? 36.727 -14.195 7.137 1.00 16.66 379 MET A C 1
ATOM 2498 O O . MET A 1 349 ? 37.719 -14.459 7.810 1.00 16.75 379 MET A O 1
ATOM 2503 N N . ASN A 1 350 ? 35.670 -13.550 7.625 1.00 15.63 380 ASN A N 1
ATOM 2504 C CA . ASN A 1 350 ? 35.407 -13.460 9.058 1.00 15.01 380 ASN A CA 1
ATOM 2505 C C . ASN A 1 350 ? 33.911 -13.630 9.207 1.00 15.38 380 ASN A C 1
ATOM 2506 O O . ASN A 1 350 ? 33.134 -13.293 8.301 1.00 14.75 380 ASN A O 1
ATOM 2511 N N . GLY A 1 351 ? 33.505 -14.189 10.342 1.00 15.22 381 GLY A N 1
ATOM 2512 C CA . GLY A 1 351 ? 32.155 -14.701 10.488 1.00 15.51 381 GLY A CA 1
ATOM 2513 C C . GLY A 1 351 ? 31.016 -13.711 10.400 1.00 15.35 381 GLY A C 1
ATOM 2514 O O . GLY A 1 351 ? 29.925 -14.053 9.954 1.00 15.47 381 GLY A O 1
ATOM 2515 N N . ALA A 1 352 ? 31.237 -12.485 10.863 1.00 14.60 382 ALA A N 1
ATOM 2516 C CA . ALA A 1 352 ? 30.204 -11.471 10.807 1.00 14.19 382 ALA A CA 1
ATOM 2517 C C . ALA A 1 352 ? 30.287 -10.620 9.533 1.00 13.84 382 ALA A C 1
ATOM 2518 O O . ALA A 1 352 ? 29.415 -9.782 9.309 1.00 13.92 382 ALA A O 1
ATOM 2520 N N . GLY A 1 353 ? 31.314 -10.848 8.712 1.00 13.70 383 GLY A N 1
ATOM 2521 C CA . GLY A 1 353 ? 31.434 -10.196 7.414 1.00 13.54 383 GLY A CA 1
ATOM 2522 C C . GLY A 1 353 ? 31.756 -8.717 7.498 1.00 13.14 383 GLY A C 1
ATOM 2523 O O . GLY A 1 353 ? 31.168 -7.916 6.762 1.00 13.52 383 GLY A O 1
ATOM 2524 N N . TYR A 1 354 ? 32.720 -8.381 8.347 1.00 12.51 384 TYR A N 1
ATOM 2525 C CA . TYR A 1 354 ? 33.206 -7.011 8.533 1.00 12.54 384 TYR A CA 1
ATOM 2526 C C . TYR A 1 354 ? 34.448 -6.713 7.709 1.00 13.07 384 TYR A C 1
ATOM 2527 O O . TYR A 1 354 ? 35.284 -7.577 7.518 1.00 13.08 384 TYR A O 1
ATOM 2536 N N . GLY A 1 355 ? 34.583 -5.461 7.256 1.00 12.86 385 GLY A N 1
ATOM 2537 C CA . GLY A 1 355 ? 35.878 -4.989 6.773 1.00 13.18 385 GLY A CA 1
ATOM 2538 C C . GLY A 1 355 ? 36.307 -5.444 5.388 1.00 13.07 385 GLY A C 1
ATOM 2539 O O . GLY A 1 355 ? 37.510 -5.442 5.091 1.00 12.82 385 GLY A O 1
ATOM 2540 N N . HIS A 1 356 ? 35.366 -5.833 4.531 1.00 12.22 386 HIS A N 1
ATOM 2541 C CA . HIS A 1 356 ? 35.724 -6.261 3.177 1.00 12.41 386 HIS A CA 1
ATOM 2542 C C . HIS A 1 356 ? 36.521 -5.151 2.478 1.00 12.04 386 HIS A C 1
ATOM 2543 O O . HIS A 1 356 ? 36.162 -3.988 2.577 1.00 11.82 386 HIS A O 1
ATOM 2550 N N . ASN A 1 357 ? 37.626 -5.514 1.845 1.00 12.01 387 ASN A N 1
ATOM 2551 C CA . ASN A 1 357 ? 38.405 -4.546 1.057 1.00 12.18 387 ASN A CA 1
ATOM 2552 C C . ASN A 1 357 ? 39.074 -5.118 -0.189 1.00 12.05 387 ASN A C 1
ATOM 2553 O O . ASN A 1 357 ? 40.048 -4.571 -0.684 1.00 11.81 387 ASN A O 1
ATOM 2558 N N . GLY A 1 358 ? 38.542 -6.224 -0.677 1.00 12.41 388 GLY A N 1
ATOM 2559 C CA . GLY A 1 358 ? 39.068 -6.893 -1.852 1.00 11.93 388 GLY A CA 1
ATOM 2560 C C . GLY A 1 358 ? 38.739 -6.134 -3.114 1.00 12.15 388 GLY A C 1
ATOM 2561 O O . GLY A 1 358 ? 37.720 -5.462 -3.185 1.00 12.36 388 GLY A O 1
ATOM 2562 N N . TRP A 1 359 ? 39.592 -6.279 -4.124 1.00 12.00 389 TRP A N 1
ATOM 2563 C CA . TRP A 1 359 ? 39.358 -5.620 -5.400 1.00 12.86 389 TRP A CA 1
ATOM 2564 C C . TRP A 1 359 ? 38.517 -6.390 -6.419 1.00 13.05 389 TRP A C 1
ATOM 2565 O O . TRP A 1 359 ? 37.963 -5.763 -7.307 1.00 13.46 389 TRP A O 1
ATOM 2576 N N . ARG A 1 360 ? 38.412 -7.708 -6.312 1.00 13.58 390 ARG A N 1
ATOM 2577 C CA A ARG A 1 360 ? 37.718 -8.476 -7.356 0.50 14.00 390 ARG A CA 1
ATOM 2578 C CA B ARG A 1 360 ? 37.726 -8.483 -7.344 0.50 14.56 390 ARG A CA 1
ATOM 2579 C C . ARG A 1 360 ? 36.216 -8.386 -7.204 1.00 14.06 390 ARG A C 1
ATOM 2580 O O . ARG A 1 360 ? 35.505 -8.181 -8.201 1.00 13.90 390 ARG A O 1
ATOM 2595 N N . ALA A 1 361 ? 35.732 -8.572 -5.985 1.00 13.43 391 ALA A N 1
ATOM 2596 C CA . ALA A 1 361 ? 34.281 -8.672 -5.767 1.00 13.57 391 ALA A CA 1
ATOM 2597 C C . ALA A 1 361 ? 33.484 -7.411 -6.151 1.00 13.60 391 ALA A C 1
ATOM 2598 O O . ALA A 1 361 ? 32.422 -7.546 -6.753 1.00 15.01 391 ALA A O 1
ATOM 2600 N N . PRO A 1 362 ? 34.008 -6.189 -5.883 1.00 13.00 392 PRO A N 1
ATOM 2601 C CA . PRO A 1 362 ? 33.221 -5.006 -6.251 1.00 12.93 392 PRO A CA 1
ATOM 2602 C C . PRO A 1 362 ? 33.336 -4.559 -7.712 1.00 12.37 392 PRO A C 1
ATOM 2603 O O . PRO A 1 362 ? 32.923 -3.457 -8.046 1.00 12.10 392 PRO A O 1
ATOM 2607 N N . ALA A 1 363 ? 33.874 -5.417 -8.574 1.00 12.57 393 ALA A N 1
ATOM 2608 C CA . ALA A 1 363 ? 34.024 -5.088 -9.992 1.00 12.66 393 ALA A CA 1
ATOM 2609 C C . ALA A 1 363 ? 32.750 -4.547 -10.634 1.00 13.03 393 ALA A C 1
ATOM 2610 O O . ALA A 1 363 ? 31.646 -4.991 -10.312 1.00 13.30 393 ALA A O 1
ATOM 2612 N N . VAL A 1 364 ? 32.909 -3.597 -11.548 1.00 13.07 394 VAL A N 1
ATOM 2613 C CA . VAL A 1 364 ? 31.782 -3.065 -12.326 1.00 14.04 394 VAL A CA 1
ATOM 2614 C C . VAL A 1 364 ? 31.812 -3.688 -13.723 1.00 14.56 394 VAL A C 1
ATOM 2615 O O . VAL A 1 364 ? 32.842 -3.665 -14.380 1.00 13.77 394 VAL A O 1
ATOM 2619 N N . LYS A 1 365 ? 30.677 -4.253 -14.141 1.00 15.25 395 LYS A N 1
ATOM 2620 C CA . LYS A 1 365 ? 30.501 -4.746 -15.505 1.00 17.39 395 LYS A CA 1
ATOM 2621 C C . LYS A 1 365 ? 30.156 -3.546 -16.362 1.00 16.32 395 LYS A C 1
ATOM 2622 O O . LYS A 1 365 ? 29.148 -2.884 -16.132 1.00 16.33 395 LYS A O 1
ATOM 2628 N N . LEU A 1 366 ? 31.027 -3.219 -17.307 1.00 14.30 396 LEU A N 1
ATOM 2629 C CA . LEU A 1 366 ? 30.816 -2.087 -18.202 1.00 13.62 396 LEU A CA 1
ATOM 2630 C C . LEU A 1 366 ? 30.504 -2.600 -19.607 1.00 14.28 396 LEU A C 1
ATOM 2631 O O . LEU A 1 366 ? 31.371 -3.190 -20.254 1.00 13.83 396 LEU A O 1
ATOM 2636 N N . THR A 1 367 ? 29.274 -2.355 -20.074 1.00 14.16 397 THR A N 1
ATOM 2637 C CA . THR A 1 367 ? 28.886 -2.691 -21.447 1.00 14.58 397 THR A CA 1
ATOM 2638 C C . THR A 1 367 ? 29.138 -1.480 -22.360 1.00 14.37 397 THR A C 1
ATOM 2639 O O . THR A 1 367 ? 28.562 -0.399 -22.186 1.00 14.96 397 THR A O 1
ATOM 2643 N N . VAL A 1 368 ? 30.056 -1.659 -23.304 1.00 14.19 398 VAL A N 1
ATOM 2644 C CA . VAL A 1 368 ? 30.463 -0.631 -24.227 1.00 14.61 398 VAL A CA 1
ATOM 2645 C C . VAL A 1 368 ? 29.804 -0.936 -25.567 1.00 16.60 398 VAL A C 1
ATOM 2646 O O . VAL A 1 368 ? 30.038 -1.996 -26.155 1.00 14.82 398 VAL A O 1
ATOM 2650 N N . ALA A 1 369 ? 28.982 -0.001 -26.018 1.00 18.19 399 ALA A N 1
ATOM 2651 C CA . ALA A 1 369 ? 28.187 -0.196 -27.212 1.00 23.58 399 ALA A CA 1
ATOM 2652 C C . ALA A 1 369 ? 28.952 0.226 -28.457 1.00 25.97 399 ALA A C 1
ATOM 2653 O O . ALA A 1 369 ? 28.709 -0.323 -29.518 1.00 31.77 399 ALA A O 1
ATOM 2656 N N . LYS B 1 25 ? 13.698 36.982 -9.392 1.00 38.83 55 LYS B N 1
ATOM 2657 C CA . LYS B 1 25 ? 13.910 36.090 -8.210 1.00 38.13 55 LYS B CA 1
ATOM 2658 C C . LYS B 1 25 ? 15.395 36.079 -7.856 1.00 36.32 55 LYS B C 1
ATOM 2659 O O . LYS B 1 25 ? 16.195 35.548 -8.618 1.00 37.36 55 LYS B O 1
ATOM 2661 N N . THR B 1 26 ? 15.760 36.699 -6.730 1.00 33.18 56 THR B N 1
ATOM 2662 C CA . THR B 1 26 ? 17.119 36.601 -6.184 1.00 29.60 56 THR B CA 1
ATOM 2663 C C . THR B 1 26 ? 17.020 35.826 -4.891 1.00 29.30 56 THR B C 1
ATOM 2664 O O . THR B 1 26 ? 15.955 35.771 -4.274 1.00 28.94 56 THR B O 1
ATOM 2668 N N . LEU B 1 27 ? 18.126 35.213 -4.485 1.00 25.08 57 LEU B N 1
ATOM 2669 C CA . LEU B 1 27 ? 18.225 34.604 -3.169 1.00 24.22 57 LEU B CA 1
ATOM 2670 C C . LEU B 1 27 ? 19.576 35.024 -2.639 1.00 21.68 57 LEU B C 1
ATOM 2671 O O . LEU B 1 27 ? 20.559 34.833 -3.337 1.00 20.14 57 LEU B O 1
ATOM 2676 N N . GLU B 1 28 ? 19.595 35.628 -1.447 1.00 21.00 58 GLU B N 1
ATOM 2677 C CA . GLU B 1 28 ? 20.830 35.987 -0.753 1.00 19.55 58 GLU B CA 1
ATOM 2678 C C . GLU B 1 28 ? 21.006 35.097 0.476 1.00 19.90 58 GLU B C 1
ATOM 2679 O O . GLU B 1 28 ? 20.076 34.917 1.247 1.00 19.64 58 GLU B O 1
ATOM 2685 N N . THR B 1 29 ? 22.204 34.549 0.656 1.00 18.27 59 THR B N 1
ATOM 2686 C CA . THR B 1 29 ? 22.502 33.679 1.781 1.00 18.64 59 THR B CA 1
ATOM 2687 C C . THR B 1 29 ? 22.607 34.518 3.069 1.00 20.55 59 THR B C 1
ATOM 2688 O O . THR B 1 29 ? 23.215 35.589 3.068 1.00 20.39 59 THR B O 1
ATOM 2692 N N . LYS B 1 30 ? 22.007 34.051 4.159 1.00 22.02 60 LYS B N 1
ATOM 2693 C CA . LYS B 1 30 ? 22.208 34.712 5.460 1.00 24.32 60 LYS B CA 1
ATOM 2694 C C . LYS B 1 30 ? 23.582 34.361 6.010 1.00 23.70 60 LYS B C 1
ATOM 2695 O O . LYS B 1 30 ? 24.050 33.244 5.788 1.00 21.31 60 LYS B O 1
ATOM 2701 N N . ARG B 1 31 ? 24.231 35.280 6.746 1.00 24.03 61 ARG B N 1
ATOM 2702 C CA . ARG B 1 31 ? 25.522 34.965 7.422 1.00 24.22 61 ARG B CA 1
ATOM 2703 C C . ARG B 1 31 ? 25.495 33.732 8.260 1.00 24.26 61 ARG B C 1
ATOM 2704 O O . ARG B 1 31 ? 26.472 32.954 8.273 1.00 26.16 61 ARG B O 1
ATOM 2712 N N . SER B 1 32 ? 24.356 33.513 8.925 1.00 23.85 62 SER B N 1
ATOM 2713 C CA . SER B 1 32 ? 24.158 32.323 9.746 1.00 23.79 62 SER B CA 1
ATOM 2714 C C . SER B 1 32 ? 24.079 31.033 8.957 1.00 21.94 62 SER B C 1
ATOM 2715 O O . SER B 1 32 ? 24.132 29.959 9.552 1.00 24.83 62 SER B O 1
ATOM 2718 N N . GLU B 1 33 ? 23.934 31.112 7.633 1.00 19.64 63 GLU B N 1
ATOM 2719 C CA . GLU B 1 33 ? 23.744 29.945 6.792 1.00 19.42 63 GLU B CA 1
ATOM 2720 C C . GLU B 1 33 ? 24.978 29.511 6.019 1.00 17.03 63 GLU B C 1
ATOM 2721 O O . GLU B 1 33 ? 24.904 28.515 5.294 1.00 17.11 63 GLU B O 1
ATOM 2727 N N . PHE B 1 34 ? 26.109 30.208 6.136 1.00 15.05 64 PHE B N 1
ATOM 2728 C CA . PHE B 1 34 ? 27.299 29.767 5.393 1.00 14.46 64 PHE B CA 1
ATOM 2729 C C . PHE B 1 34 ? 27.867 28.471 5.928 1.00 14.83 64 PHE B C 1
ATOM 2730 O O . PHE B 1 34 ? 28.471 27.702 5.165 1.00 14.69 64 PHE B O 1
ATOM 2738 N N . GLY B 1 35 ? 27.698 28.243 7.231 1.00 14.07 65 GLY B N 1
ATOM 2739 C CA . GLY B 1 35 ? 28.360 27.122 7.900 1.00 14.14 65 GLY B CA 1
ATOM 2740 C C . GLY B 1 35 ? 29.868 27.317 7.998 1.00 13.61 65 GLY B C 1
ATOM 2741 O O . GLY B 1 35 ? 30.408 28.351 7.630 1.00 14.38 65 GLY B O 1
ATOM 2742 N N . THR B 1 36 ? 30.545 26.326 8.556 1.00 12.52 66 THR B N 1
ATOM 2743 C CA . THR B 1 36 ? 32.011 26.360 8.713 1.00 12.00 66 THR B CA 1
ATOM 2744 C C . THR B 1 36 ? 32.661 25.111 8.108 1.00 12.04 66 THR B C 1
ATOM 2745 O O . THR B 1 36 ? 33.796 24.746 8.471 1.00 11.48 66 THR B O 1
ATOM 2749 N N . SER B 1 37 ? 31.979 24.509 7.134 1.00 11.81 67 SER B N 1
ATOM 2750 C CA . SER B 1 37 ? 32.491 23.339 6.416 1.00 12.05 67 SER B CA 1
ATOM 2751 C C . SER B 1 37 ? 33.146 23.688 5.081 1.00 12.21 67 SER B C 1
ATOM 2752 O O . SER B 1 37 ? 33.379 22.779 4.262 1.00 11.28 67 SER B O 1
ATOM 2755 N N . ILE B 1 38 ? 33.416 24.986 4.869 1.00 12.19 68 ILE B N 1
ATOM 2756 C CA A ILE B 1 38 ? 33.936 25.547 3.597 0.50 12.24 68 ILE B CA 1
ATOM 2757 C CA B ILE B 1 38 ? 33.924 25.556 3.619 0.50 12.13 68 ILE B CA 1
ATOM 2758 C C . ILE B 1 38 ? 32.825 25.585 2.548 1.00 12.51 68 ILE B C 1
ATOM 2759 O O . ILE B 1 38 ? 32.401 26.664 2.102 1.00 11.91 68 ILE B O 1
ATOM 2768 N N . ILE B 1 39 ? 32.366 24.401 2.164 1.00 12.64 69 ILE B N 1
ATOM 2769 C CA A ILE B 1 39 ? 31.388 24.241 1.117 0.50 12.70 69 ILE B CA 1
ATOM 2770 C CA B ILE B 1 39 ? 31.386 24.277 1.105 0.50 12.92 69 ILE B CA 1
ATOM 2771 C C . ILE B 1 39 ? 30.034 24.838 1.511 1.00 12.58 69 ILE B C 1
ATOM 2772 O O . ILE B 1 39 ? 29.543 24.615 2.612 1.00 12.86 69 ILE B O 1
ATOM 2781 N N . THR B 1 40 ? 29.449 25.596 0.599 1.00 11.65 70 THR B N 1
ATOM 2782 C CA . THR B 1 40 ? 28.156 26.206 0.791 1.00 11.43 70 THR B CA 1
ATOM 2783 C C . THR B 1 40 ? 27.087 25.221 0.330 1.00 12.49 70 THR B C 1
ATOM 2784 O O . THR B 1 40 ? 27.144 24.735 -0.802 1.00 12.49 70 THR B O 1
ATOM 2788 N N . PRO B 1 41 ? 26.116 24.889 1.200 1.00 13.17 71 PRO B N 1
ATOM 2789 C CA . PRO B 1 41 ? 25.103 23.956 0.732 1.00 13.89 71 PRO B CA 1
ATOM 2790 C C . PRO B 1 41 ? 24.330 24.468 -0.506 1.00 14.56 71 PRO B C 1
ATOM 2791 O O . PRO B 1 41 ? 23.970 25.639 -0.567 1.00 13.46 71 PRO B O 1
ATOM 2795 N N . GLU B 1 42 ? 24.032 23.559 -1.434 1.00 14.79 72 GLU B N 1
ATOM 2796 C CA . GLU B 1 42 ? 23.358 23.912 -2.684 1.00 17.50 72 GLU B CA 1
ATOM 2797 C C . GLU B 1 42 ? 22.044 24.629 -2.435 1.00 17.23 72 GLU B C 1
ATOM 2798 O O . GLU B 1 42 ? 21.728 25.591 -3.137 1.00 16.59 72 GLU B O 1
ATOM 2804 N N . GLU B 1 43 ? 21.278 24.195 -1.432 1.00 16.94 73 GLU B N 1
ATOM 2805 C CA . GLU B 1 43 ? 19.978 24.844 -1.181 1.00 18.50 73 GLU B CA 1
ATOM 2806 C C . GLU B 1 43 ? 20.074 26.247 -0.553 1.00 16.53 73 GLU B C 1
ATOM 2807 O O . GLU B 1 43 ? 19.102 27.005 -0.565 1.00 17.35 73 GLU B O 1
ATOM 2813 N N . LYS B 1 44 ? 21.239 26.589 0.000 1.00 15.32 74 LYS B N 1
ATOM 2814 C CA . LYS B 1 44 ? 21.496 27.911 0.557 1.00 14.76 74 LYS B CA 1
ATOM 2815 C C . LYS B 1 44 ? 22.221 28.852 -0.415 1.00 13.64 74 LYS B C 1
ATOM 2816 O O . LYS B 1 44 ? 22.245 30.058 -0.179 1.00 13.55 74 LYS B O 1
ATOM 2822 N N . LEU B 1 45 ? 22.806 28.301 -1.473 1.00 12.81 75 LEU B N 1
ATOM 2823 C CA . LEU B 1 45 ? 23.637 29.069 -2.424 1.00 12.39 75 LEU B CA 1
ATOM 2824 C C . LEU B 1 45 ? 22.806 30.159 -3.088 1.00 12.43 75 LEU B C 1
ATOM 2825 O O . LEU B 1 45 ? 21.685 29.912 -3.522 1.00 12.80 75 LEU B O 1
ATOM 2830 N N . TYR B 1 46 ? 23.337 31.366 -3.161 1.00 12.59 76 TYR B N 1
ATOM 2831 C CA . TYR B 1 46 ? 22.607 32.496 -3.727 1.00 12.83 76 TYR B CA 1
ATOM 2832 C C . TYR B 1 46 ? 22.194 32.242 -5.170 1.00 13.65 76 TYR B C 1
ATOM 2833 O O . TYR B 1 46 ? 22.828 31.459 -5.891 1.00 12.57 76 TYR B O 1
ATOM 2842 N N . ILE B 1 47 ? 21.142 32.937 -5.595 1.00 13.75 77 ILE B N 1
ATOM 2843 C CA . ILE B 1 47 ? 20.636 32.834 -6.939 1.00 14.67 77 ILE B CA 1
ATOM 2844 C C . ILE B 1 47 ? 20.557 34.232 -7.537 1.00 14.64 77 ILE B C 1
ATOM 2845 O O . ILE B 1 47 ? 20.083 35.174 -6.889 1.00 15.24 77 ILE B O 1
ATOM 2850 N N . LYS B 1 48 ? 21.047 34.370 -8.760 1.00 14.63 78 LYS B N 1
ATOM 2851 C CA A LYS B 1 48 ? 20.926 35.615 -9.514 0.50 15.18 78 LYS B CA 1
ATOM 2852 C CA B LYS B 1 48 ? 20.971 35.622 -9.515 0.50 14.62 78 LYS B CA 1
ATOM 2853 C C . LYS B 1 48 ? 20.863 35.275 -10.987 1.00 14.94 78 LYS B C 1
ATOM 2854 O O . LYS B 1 48 ? 21.696 34.522 -11.505 1.00 14.58 78 LYS B O 1
ATOM 2865 N N . ASN B 1 49 ? 19.849 35.832 -11.657 1.00 14.98 79 ASN B N 1
ATOM 2866 C CA . ASN B 1 49 ? 19.716 35.736 -13.090 1.00 15.53 79 ASN B CA 1
ATOM 2867 C C . ASN B 1 49 ? 19.503 37.110 -13.698 1.00 15.39 79 ASN B C 1
ATOM 2868 O O . ASN B 1 49 ? 18.942 38.005 -13.056 1.00 16.52 79 ASN B O 1
ATOM 2873 N N . ASN B 1 50 ? 19.993 37.274 -14.920 1.00 14.56 80 ASN B N 1
ATOM 2874 C CA . ASN B 1 50 ? 19.817 38.502 -15.690 1.00 15.24 80 ASN B CA 1
ATOM 2875 C C . ASN B 1 50 ? 18.511 38.506 -16.488 1.00 16.11 80 ASN B C 1
ATOM 2876 O O . ASN B 1 50 ? 18.001 39.574 -16.810 1.00 17.31 80 ASN B O 1
ATOM 2881 N N . VAL B 1 51 ? 18.006 37.327 -16.816 1.00 16.40 81 VAL B N 1
ATOM 2882 C CA . VAL B 1 51 ? 16.772 37.149 -17.588 1.00 18.46 81 VAL B CA 1
ATOM 2883 C C . VAL B 1 51 ? 15.981 36.010 -16.960 1.00 20.58 81 VAL B C 1
ATOM 2884 O O . VAL B 1 51 ? 16.446 35.405 -15.998 1.00 21.06 81 VAL B O 1
ATOM 2888 N N . ASN B 1 52 ? 14.811 35.679 -17.499 1.00 21.96 82 ASN B N 1
ATOM 2889 C CA . ASN B 1 52 ? 14.053 34.542 -16.951 1.00 23.60 82 ASN B CA 1
ATOM 2890 C C . ASN B 1 52 ? 14.770 33.219 -17.132 1.00 23.69 82 ASN B C 1
ATOM 2891 O O . ASN B 1 52 ? 15.529 33.027 -18.088 1.00 24.07 82 ASN B O 1
ATOM 2896 N N . THR B 1 53 ? 14.493 32.310 -16.208 1.00 24.29 83 THR B N 1
ATOM 2897 C CA A THR B 1 53 ? 15.087 30.981 -16.179 0.50 25.52 83 THR B CA 1
ATOM 2898 C CA B THR B 1 53 ? 15.112 30.994 -16.225 0.50 25.27 83 THR B CA 1
ATOM 2899 C C . THR B 1 53 ? 14.459 30.112 -17.276 1.00 25.91 83 THR B C 1
ATOM 2900 O O . THR B 1 53 ? 13.241 30.196 -17.488 1.00 27.78 83 THR B O 1
ATOM 2907 N N . PRO B 1 54 ? 15.257 29.252 -17.948 1.00 24.01 84 PRO B N 1
ATOM 2908 C CA . PRO B 1 54 ? 14.626 28.325 -18.891 1.00 24.17 84 PRO B CA 1
ATOM 2909 C C . PRO B 1 54 ? 13.725 27.333 -18.152 1.00 23.89 84 PRO B C 1
ATOM 2910 O O . PRO B 1 54 ? 13.776 27.248 -16.917 1.00 22.98 84 PRO B O 1
ATOM 2914 N N . PRO B 1 55 ? 12.890 26.591 -18.891 1.00 24.60 85 PRO B N 1
ATOM 2915 C CA . PRO B 1 55 ? 12.001 25.653 -18.197 1.00 26.12 85 PRO B CA 1
ATOM 2916 C C . PRO B 1 55 ? 12.736 24.418 -17.663 1.00 25.01 85 PRO B C 1
ATOM 2917 O O . PRO B 1 55 ? 13.756 24.013 -18.229 1.00 25.43 85 PRO B O 1
ATOM 2921 N N . GLU B 1 56 ? 12.172 23.831 -16.605 1.00 26.53 86 GLU B N 1
ATOM 2922 C CA A GLU B 1 56 ? 12.729 22.626 -15.955 0.50 27.58 86 GLU B CA 1
ATOM 2923 C CA B GLU B 1 56 ? 12.676 22.609 -15.951 0.50 27.39 86 GLU B CA 1
ATOM 2924 C C . GLU B 1 56 ? 12.945 21.472 -16.942 1.00 26.83 86 GLU B C 1
ATOM 2925 O O . GLU B 1 56 ? 13.808 20.629 -16.715 1.00 26.24 86 GLU B O 1
ATOM 2936 N N . SER B 1 57 ? 12.191 21.448 -18.038 1.00 25.35 87 SER B N 1
ATOM 2937 C CA . SER B 1 57 ? 12.320 20.397 -19.051 1.00 25.41 87 SER B CA 1
ATOM 2938 C C . SER B 1 57 ? 13.680 20.294 -19.725 1.00 24.02 87 SER B C 1
ATOM 2939 O O . SER B 1 57 ? 13.984 19.250 -20.302 1.00 23.71 87 SER B O 1
ATOM 2942 N N . ILE B 1 58 ? 14.513 21.339 -19.663 1.00 23.47 88 ILE B N 1
ATOM 2943 C CA . ILE B 1 58 ? 15.892 21.191 -20.182 1.00 22.68 88 ILE B CA 1
ATOM 2944 C C . ILE B 1 58 ? 16.735 20.177 -19.397 1.00 21.53 88 ILE B C 1
ATOM 2945 O O . ILE B 1 58 ? 17.759 19.737 -19.901 1.00 22.00 88 ILE B O 1
ATOM 2950 N N . LEU B 1 59 ? 16.299 19.806 -18.193 1.00 21.36 89 LEU B N 1
ATOM 2951 C CA . LEU B 1 59 ? 16.983 18.768 -17.376 1.00 21.13 89 LEU B CA 1
ATOM 2952 C C . LEU B 1 59 ? 16.477 17.350 -17.587 1.00 21.87 89 LEU B C 1
ATOM 2953 O O . LEU B 1 59 ? 17.033 16.419 -17.028 1.00 22.82 89 LEU B O 1
ATOM 2958 N N . ALA B 1 60 ? 15.423 17.193 -18.386 1.00 23.65 90 ALA B N 1
ATOM 2959 C CA . ALA B 1 60 ? 14.851 15.872 -18.680 1.00 24.13 90 ALA B CA 1
ATOM 2960 C C . ALA B 1 60 ? 15.859 14.939 -19.340 1.00 23.43 90 ALA B C 1
ATOM 2961 O O . ALA B 1 60 ? 15.899 13.748 -19.015 1.00 25.86 90 ALA B O 1
ATOM 2963 N N . ASP B 1 61 ? 16.657 15.482 -20.256 1.00 22.29 91 ASP B N 1
ATOM 2964 C CA . ASP B 1 61 ? 17.677 14.716 -20.950 1.00 21.86 91 ASP B CA 1
ATOM 2965 C C . ASP B 1 61 ? 19.000 15.481 -20.877 1.00 19.67 91 ASP B C 1
ATOM 2966 O O . ASP B 1 61 ? 19.441 16.056 -21.854 1.00 18.45 91 ASP B O 1
ATOM 2971 N N . ARG B 1 62 ? 19.624 15.431 -19.707 1.00 17.97 92 ARG B N 1
ATOM 2972 C CA . ARG B 1 62 ? 20.898 16.129 -19.466 1.00 17.34 92 ARG B CA 1
ATOM 2973 C C . ARG B 1 62 ? 21.965 15.749 -20.474 1.00 17.02 92 ARG B C 1
ATOM 2974 O O . ARG B 1 62 ? 22.642 16.622 -21.034 1.00 16.51 92 ARG B O 1
ATOM 2982 N N . ASP B 1 63 ? 22.116 14.446 -20.708 1.00 16.85 93 ASP B N 1
ATOM 2983 C CA . ASP B 1 63 ? 23.167 13.939 -21.587 1.00 17.40 93 ASP B CA 1
ATOM 2984 C C . ASP B 1 63 ? 22.988 14.303 -23.068 1.00 16.24 93 ASP B C 1
ATOM 2985 O O . ASP B 1 63 ? 23.958 14.269 -23.824 1.00 15.25 93 ASP B O 1
ATOM 2990 N N . GLY B 1 64 ? 21.762 14.635 -23.472 1.00 15.60 94 GLY B N 1
ATOM 2991 C CA . GLY B 1 64 ? 21.479 15.110 -24.827 1.00 15.61 94 GLY B CA 1
ATOM 2992 C C . GLY B 1 64 ? 21.643 16.604 -25.078 1.00 15.61 94 GLY B C 1
ATOM 2993 O O . GLY B 1 64 ? 21.522 17.062 -26.223 1.00 15.96 94 GLY B O 1
ATOM 2994 N N . TRP B 1 65 ? 21.889 17.374 -24.017 1.00 15.03 95 TRP B N 1
ATOM 2995 C CA . TRP B 1 65 ? 22.132 18.816 -24.149 1.00 15.54 95 TRP B CA 1
ATOM 2996 C C . TRP B 1 65 ? 23.332 19.064 -25.060 1.00 15.22 95 TRP B C 1
ATOM 2997 O O . TRP B 1 65 ? 24.382 18.460 -24.882 1.00 15.73 95 TRP B O 1
ATOM 3008 N N . LYS B 1 66 ? 23.171 19.966 -26.023 1.00 16.36 96 LYS B N 1
ATOM 3009 C CA . LYS B 1 66 ? 24.166 20.209 -27.064 1.00 17.20 96 LYS B CA 1
ATOM 3010 C C . LYS B 1 66 ? 24.910 21.508 -26.833 1.00 16.45 96 LYS B C 1
ATOM 3011 O O . LYS B 1 66 ? 24.309 22.522 -26.443 1.00 15.29 96 LYS B O 1
ATOM 3017 N N . VAL B 1 67 ? 26.220 21.456 -27.066 1.00 15.68 97 VAL B N 1
ATOM 3018 C CA A VAL B 1 67 ? 27.082 22.629 -26.963 0.50 15.37 97 VAL B CA 1
ATOM 3019 C CA B VAL B 1 67 ? 27.062 22.638 -26.968 0.50 15.85 97 VAL B CA 1
ATOM 3020 C C . VAL B 1 67 ? 27.869 22.768 -28.257 1.00 15.18 97 VAL B C 1
ATOM 3021 O O . VAL B 1 67 ? 28.592 21.85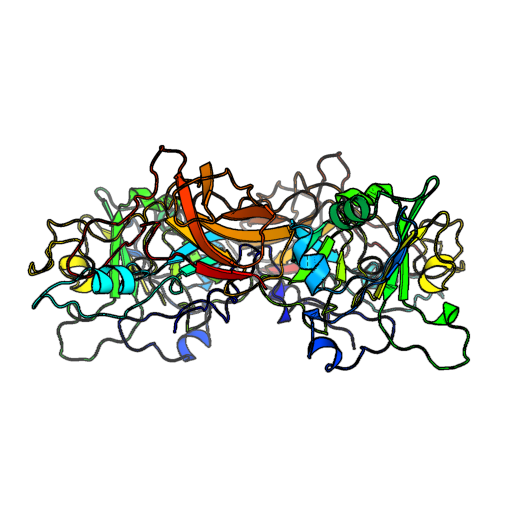6 -28.655 1.00 15.13 97 VAL B O 1
ATOM 3028 N N . GLU B 1 68 ? 27.712 23.904 -28.918 1.00 15.80 98 GLU B N 1
ATOM 3029 C CA . GLU B 1 68 ? 28.444 24.214 -30.123 1.00 16.54 98 GLU B CA 1
ATOM 3030 C C . GLU B 1 68 ? 29.823 24.747 -29.747 1.00 15.70 98 GLU B C 1
ATOM 3031 O O . GLU B 1 68 ? 29.918 25.778 -29.074 1.00 14.85 98 GLU B O 1
ATOM 3037 N N . ILE B 1 69 ? 30.872 24.049 -30.176 1.00 15.16 99 ILE B N 1
ATOM 3038 C CA . ILE B 1 69 ? 32.238 24.474 -29.933 1.00 15.29 99 ILE B CA 1
ATOM 3039 C C . ILE B 1 69 ? 32.803 25.033 -31.239 1.00 15.63 99 ILE B C 1
ATOM 3040 O O . ILE B 1 69 ? 32.801 24.352 -32.262 1.00 16.18 99 ILE B O 1
ATOM 3045 N N . SER B 1 70 ? 33.230 26.289 -31.211 1.00 15.39 100 SER B N 1
ATOM 3046 C CA . SER B 1 70 ? 33.791 26.942 -32.409 1.00 15.58 100 SER B CA 1
ATOM 3047 C C . SER B 1 70 ? 35.058 27.708 -32.087 1.00 15.55 100 SER B C 1
ATOM 3048 O O . SER B 1 70 ? 35.461 27.828 -30.929 1.00 14.19 100 SER B O 1
ATOM 3051 N N . GLY B 1 71 ? 35.715 28.199 -33.131 1.00 15.44 101 GLY B N 1
ATOM 3052 C CA . GLY B 1 71 ? 37.012 28.835 -32.968 1.00 15.66 101 GLY B CA 1
ATOM 3053 C C . GLY B 1 71 ? 38.117 27.860 -32.648 1.00 16.08 101 GLY B C 1
ATOM 3054 O O . GLY B 1 71 ? 39.128 28.230 -32.053 1.00 18.11 101 GLY B O 1
ATOM 3055 N N . VAL B 1 72 ? 37.907 26.615 -33.065 1.00 16.09 102 VAL B N 1
ATOM 3056 C CA . VAL B 1 72 ? 38.843 25.519 -32.928 1.00 16.21 102 VAL B CA 1
ATOM 3057 C C . VAL B 1 72 ? 39.110 24.989 -34.325 1.00 17.57 102 VAL B C 1
ATOM 3058 O O . VAL B 1 72 ? 38.380 25.314 -35.267 1.00 17.66 102 VAL B O 1
ATOM 3062 N N . LYS B 1 73 ? 40.140 24.166 -34.463 1.00 19.52 103 LYS B N 1
ATOM 3063 C CA . LYS B 1 73 ? 40.504 23.690 -35.801 1.00 22.91 103 LYS B CA 1
ATOM 3064 C C . LYS B 1 73 ? 39.445 22.803 -36.421 1.00 22.87 103 LYS B C 1
ATOM 3065 O O . LYS B 1 73 ? 39.261 22.849 -37.626 1.00 23.24 103 LYS B O 1
ATOM 3071 N N . GLU B 1 74 ? 38.712 22.043 -35.608 1.00 21.74 104 GLU B N 1
ATOM 3072 C CA . GLU B 1 74 ? 37.665 21.155 -36.103 1.00 23.65 104 GLU B CA 1
ATOM 3073 C C . GLU B 1 74 ? 36.366 21.418 -35.344 1.00 22.39 104 GLU B C 1
ATOM 3074 O O . GLU B 1 74 ? 36.000 20.656 -34.435 1.00 22.01 104 GLU B O 1
ATOM 3080 N N . PRO B 1 75 ? 35.653 22.491 -35.709 1.00 21.22 105 PRO B N 1
ATOM 3081 C CA . PRO B 1 75 ? 34.465 22.871 -34.949 1.00 20.94 105 PRO B CA 1
ATOM 3082 C C . PRO B 1 75 ? 33.326 21.876 -35.069 1.00 21.72 105 PRO B C 1
ATOM 3083 O O . PRO B 1 75 ? 33.121 21.292 -36.135 1.00 21.55 105 PRO B O 1
ATOM 3087 N N . ARG B 1 76 ? 32.635 21.647 -33.964 1.00 21.23 106 ARG B N 1
ATOM 3088 C CA . ARG B 1 76 ? 31.465 20.787 -33.965 1.00 23.33 106 ARG B CA 1
ATOM 3089 C C . ARG B 1 76 ? 30.614 20.995 -32.749 1.00 21.17 106 ARG B C 1
ATOM 3090 O O . ARG B 1 76 ? 31.013 21.680 -31.808 1.00 19.23 106 ARG B O 1
ATOM 3098 N N . THR B 1 77 ? 29.422 20.428 -32.813 1.00 18.79 107 THR B N 1
ATOM 3099 C CA . THR B 1 77 ? 28.495 20.419 -31.713 1.00 18.98 107 THR B CA 1
ATOM 3100 C C . THR B 1 77 ? 28.662 19.094 -30.988 1.00 18.38 107 THR B C 1
ATOM 3101 O O . THR B 1 77 ? 28.626 18.045 -31.614 1.00 19.08 107 THR B O 1
ATOM 3105 N N . LEU B 1 78 ? 28.886 19.162 -29.677 1.00 16.74 108 LEU B N 1
ATOM 3106 C CA . LEU B 1 78 ? 29.018 17.986 -28.813 1.00 16.31 108 LEU B CA 1
ATOM 3107 C C . LEU B 1 78 ? 27.903 17.949 -27.797 1.00 15.87 108 LEU B C 1
ATOM 3108 O O . LEU B 1 78 ? 27.509 19.001 -27.252 1.00 15.24 108 LEU B O 1
ATOM 3113 N N . THR B 1 79 ? 27.403 16.745 -27.508 1.00 14.69 109 THR B N 1
ATOM 3114 C CA . THR B 1 79 ? 26.459 16.564 -26.422 1.00 14.85 109 THR B CA 1
ATOM 3115 C C . THR B 1 79 ? 27.219 16.425 -25.116 1.00 13.58 109 THR B C 1
ATOM 3116 O O . THR B 1 79 ? 28.430 16.139 -25.113 1.00 13.54 109 THR B O 1
ATOM 3120 N N . VAL B 1 80 ? 26.495 16.607 -24.027 1.00 13.23 110 VAL B N 1
ATOM 3121 C CA . VAL B 1 80 ? 27.018 16.371 -22.689 1.00 13.12 110 VAL B CA 1
ATOM 3122 C C . VAL B 1 80 ? 27.566 14.924 -22.579 1.00 13.81 110 VAL B C 1
ATOM 3123 O O . VAL B 1 80 ? 28.652 14.715 -22.043 1.00 13.08 110 VAL B O 1
ATOM 3127 N N . ALA B 1 81 ? 26.868 13.944 -23.159 1.00 14.17 111 ALA B N 1
ATOM 3128 C CA . ALA B 1 81 ? 27.376 12.576 -23.155 1.00 14.40 111 ALA B CA 1
ATOM 3129 C C . ALA B 1 81 ? 28.778 12.478 -23.798 1.00 14.72 111 ALA B C 1
ATOM 3130 O O . ALA B 1 81 ? 29.685 11.825 -23.274 1.00 15.54 111 ALA B O 1
ATOM 3132 N N . GLU B 1 82 ? 28.956 13.160 -24.925 1.00 14.89 112 GLU B N 1
ATOM 3133 C CA . GLU B 1 82 ? 30.236 13.194 -25.602 1.00 15.35 112 GLU B CA 1
ATOM 3134 C C . GLU B 1 82 ? 31.268 13.965 -24.787 1.00 14.89 112 GLU B C 1
ATOM 3135 O O . GLU B 1 82 ? 32.405 13.527 -24.656 1.00 13.83 112 GLU B O 1
ATOM 3141 N N . LEU B 1 83 ? 30.866 15.092 -24.193 1.00 14.85 113 LEU B N 1
ATOM 3142 C CA . LEU B 1 83 ? 31.781 15.837 -23.309 1.00 14.88 113 LEU B CA 1
ATOM 3143 C C . LEU B 1 83 ? 32.309 14.974 -22.168 1.00 14.15 113 LEU B C 1
ATOM 3144 O O . LEU B 1 83 ? 33.511 15.029 -21.827 1.00 14.84 113 LEU B O 1
ATOM 3149 N N . LYS B 1 84 ? 31.437 14.149 -21.616 1.00 13.30 114 LYS B N 1
ATOM 3150 C CA . LYS B 1 84 ? 31.820 13.244 -20.530 1.00 13.72 114 LYS B CA 1
ATOM 3151 C C . LYS B 1 84 ? 32.870 12.188 -20.890 1.00 13.11 114 LYS B C 1
ATOM 3152 O O . LYS B 1 84 ? 33.462 11.599 -20.000 1.00 13.60 114 LYS B O 1
ATOM 3158 N N . THR B 1 85 ? 33.077 11.932 -22.172 1.00 12.93 115 THR B N 1
ATOM 3159 C CA . THR B 1 85 ? 34.139 11.016 -22.616 1.00 12.98 115 THR B CA 1
ATOM 3160 C C . THR B 1 85 ? 35.526 11.642 -22.627 1.00 12.98 115 THR B C 1
ATOM 3161 O O . THR B 1 85 ? 36.510 10.929 -22.622 1.00 13.26 115 THR B O 1
ATOM 3165 N N . LEU B 1 86 ? 35.606 12.976 -22.682 1.00 12.53 116 LEU B N 1
ATOM 3166 C CA . LEU B 1 86 ? 36.842 13.663 -23.021 1.00 12.91 116 LEU B CA 1
ATOM 3167 C C . LEU B 1 86 ? 37.780 13.977 -21.849 1.00 13.00 116 LEU B C 1
ATOM 3168 O O . LEU B 1 86 ? 38.963 14.257 -22.054 1.00 13.12 116 LEU B O 1
ATOM 3173 N N . GLY B 1 87 ? 37.270 13.901 -20.627 1.00 13.06 117 GLY B N 1
ATOM 3174 C CA . GLY B 1 87 ? 38.082 14.221 -19.461 1.00 12.61 117 GLY B CA 1
ATOM 3175 C C . GLY B 1 87 ? 37.247 14.316 -18.212 1.00 12.28 117 GLY B C 1
ATOM 3176 O O . GLY B 1 87 ? 36.022 14.285 -18.258 1.00 11.93 117 GLY B O 1
ATOM 3177 N N . LEU B 1 88 ? 37.922 14.486 -17.088 1.00 12.12 118 LEU B N 1
ATOM 3178 C CA . LEU B 1 88 ? 37.238 14.670 -15.807 1.00 12.16 118 LEU B CA 1
ATOM 3179 C C . LEU B 1 88 ? 38.093 15.551 -14.933 1.00 12.71 118 LEU B C 1
ATOM 3180 O O . LEU B 1 88 ? 39.295 15.305 -14.803 1.00 13.70 118 LEU B O 1
ATOM 3185 N N . VAL B 1 89 ? 37.491 16.600 -14.375 1.00 12.24 119 VAL B N 1
ATOM 3186 C CA . VAL B 1 89 ? 38.165 17.509 -13.474 1.00 11.85 119 VAL B CA 1
ATOM 3187 C C . VAL B 1 89 ? 37.178 17.871 -12.374 1.00 11.61 119 VAL B C 1
ATOM 3188 O O . VAL B 1 89 ? 35.971 17.950 -12.615 1.00 11.22 119 VAL B O 1
ATOM 3192 N N . THR B 1 90 ? 37.710 18.082 -11.180 1.00 11.16 120 THR B N 1
ATOM 3193 C CA . THR B 1 90 ? 36.937 18.501 -10.038 1.00 11.09 120 THR B CA 1
ATOM 3194 C C . THR B 1 90 ? 37.697 19.640 -9.386 1.00 11.18 120 THR B C 1
ATOM 3195 O O . THR B 1 90 ? 38.905 19.507 -9.119 1.00 11.24 120 THR B O 1
ATOM 3199 N N . ALA B 1 91 ? 37.015 20.759 -9.145 1.00 11.01 121 ALA B N 1
ATOM 3200 C CA . ALA B 1 91 ? 37.647 21.915 -8.514 1.00 10.98 121 ALA B CA 1
ATOM 3201 C C . ALA B 1 91 ? 36.652 22.767 -7.768 1.00 11.00 121 ALA B C 1
ATOM 3202 O O . ALA B 1 91 ? 35.495 22.914 -8.196 1.00 10.85 121 ALA B O 1
ATOM 3204 N N . ALA B 1 92 ? 37.110 23.317 -6.641 1.00 11.09 122 ALA B N 1
ATOM 3205 C CA . ALA B 1 92 ? 36.319 24.263 -5.856 1.00 10.93 122 ALA B CA 1
ATOM 3206 C C . ALA B 1 92 ? 36.606 25.684 -6.302 1.00 11.09 122 ALA B C 1
ATOM 3207 O O . ALA B 1 92 ? 37.770 26.050 -6.527 1.00 11.25 122 ALA B O 1
ATOM 3209 N N . THR B 1 93 ? 35.564 26.497 -6.387 1.00 10.68 123 THR B N 1
ATOM 3210 C CA . THR B 1 93 ? 35.716 27.916 -6.655 1.00 10.65 123 THR B CA 1
ATOM 3211 C C . THR B 1 93 ? 34.776 28.719 -5.752 1.00 10.88 123 THR B C 1
ATOM 3212 O O . THR B 1 93 ? 33.832 28.175 -5.155 1.00 10.83 123 THR B O 1
ATOM 3216 N N . VAL B 1 94 ? 35.039 30.019 -5.678 1.00 11.04 124 VAL B N 1
ATOM 3217 C CA . VAL B 1 94 ? 34.115 30.950 -5.058 1.00 10.86 124 VAL B CA 1
ATOM 3218 C C . VAL B 1 94 ? 33.263 31.537 -6.176 1.00 10.78 124 VAL B C 1
ATOM 3219 O O . VAL B 1 94 ? 33.794 32.225 -7.056 1.00 11.48 124 VAL B O 1
ATOM 3223 N N . LEU B 1 95 ? 31.959 31.245 -6.137 1.00 10.42 125 LEU B N 1
ATOM 3224 C CA . LEU B 1 95 ? 30.982 31.782 -7.063 1.00 10.64 125 LEU B CA 1
ATOM 3225 C C . LEU B 1 95 ? 30.436 33.008 -6.333 1.00 10.77 125 LEU B C 1
ATOM 3226 O O . LEU B 1 95 ? 29.807 32.862 -5.290 1.00 11.07 125 LEU B O 1
ATOM 3231 N N . GLN B 1 96 ? 30.676 34.194 -6.868 1.00 10.23 126 GLN B N 1
ATOM 3232 C CA . GLN B 1 96 ? 30.260 35.426 -6.178 1.00 10.34 126 GLN B CA 1
ATOM 3233 C C . GLN B 1 96 ? 29.809 36.435 -7.187 1.00 10.68 126 GLN B C 1
ATOM 3234 O O . GLN B 1 96 ? 30.514 36.701 -8.149 1.00 10.12 126 GLN B O 1
ATOM 3240 N N . CYS B 1 97 ? 28.635 37.008 -6.981 1.00 10.85 127 CYS B N 1
ATOM 3241 C CA . CYS B 1 97 ? 28.174 38.024 -7.907 1.00 11.24 127 CYS B CA 1
ATOM 3242 C C . CYS B 1 97 ? 29.073 39.247 -7.854 1.00 11.61 127 CYS B C 1
ATOM 3243 O O . CYS B 1 97 ? 29.518 39.657 -6.765 1.00 11.06 127 CYS B O 1
ATOM 3246 N N . SER B 1 98 ? 29.301 39.887 -9.008 1.00 11.70 128 SER B N 1
ATOM 3247 C CA . SER B 1 98 ? 29.978 41.195 -9.021 1.00 12.54 128 SER B CA 1
ATOM 3248 C C . SER B 1 98 ? 29.283 42.199 -8.111 1.00 12.79 128 SER B C 1
ATOM 3249 O O . SER B 1 98 ? 29.915 43.113 -7.605 1.00 13.81 128 SER B O 1
ATOM 3252 N N . GLY B 1 99 ? 27.971 42.053 -7.947 1.00 12.22 129 GLY B N 1
ATOM 3253 C CA . GLY B 1 99 ? 27.205 42.953 -7.089 1.00 12.13 129 GLY B CA 1
ATOM 3254 C C . GLY B 1 99 ? 27.304 42.671 -5.601 1.00 12.02 129 GLY B C 1
ATOM 3255 O O . GLY B 1 99 ? 26.810 43.468 -4.799 1.00 12.70 129 GLY B O 1
ATOM 3256 N N . ASN B 1 100 ? 27.899 41.543 -5.195 1.00 11.31 130 ASN B N 1
ATOM 3257 C CA . ASN B 1 100 ? 28.004 41.279 -3.742 1.00 10.83 130 ASN B CA 1
ATOM 3258 C C . ASN B 1 100 ? 28.675 42.468 -3.054 1.00 11.14 130 ASN B C 1
ATOM 3259 O O . ASN B 1 100 ? 29.742 42.907 -3.481 1.00 11.43 130 ASN B O 1
ATOM 3264 N N . GLY B 1 101 ? 28.055 42.990 -1.995 1.00 11.23 131 GLY B N 1
ATOM 3265 C CA . GLY B 1 101 ? 28.518 44.204 -1.344 1.00 11.57 131 GLY B CA 1
ATOM 3266 C C . GLY B 1 101 ? 28.020 45.520 -1.895 1.00 11.81 131 GLY B C 1
ATOM 3267 O O . GLY B 1 101 ? 28.421 46.583 -1.386 1.00 12.94 131 GLY B O 1
ATOM 3268 N N . ARG B 1 102 ? 27.123 45.484 -2.881 1.00 12.18 132 ARG B N 1
ATOM 3269 C CA . ARG B 1 102 ? 26.603 46.733 -3.453 1.00 12.51 132 ARG B CA 1
ATOM 3270 C C . ARG B 1 102 ? 25.986 47.655 -2.388 1.00 13.14 132 ARG B C 1
ATOM 3271 O O . ARG B 1 102 ? 26.163 48.873 -2.476 1.00 13.46 132 ARG B O 1
ATOM 3279 N N . LYS B 1 103 ? 25.289 47.088 -1.395 1.00 13.47 133 LYS B N 1
ATOM 3280 C CA . LYS B 1 103 ? 24.723 47.871 -0.273 1.00 15.41 133 LYS B CA 1
ATOM 3281 C C . LYS B 1 103 ? 25.729 48.847 0.340 1.00 14.93 133 LYS B C 1
ATOM 3282 O O . LYS B 1 103 ? 25.377 49.988 0.678 1.00 14.76 133 LYS B O 1
ATOM 3288 N N . TYR B 1 104 ? 26.977 48.395 0.451 1.00 14.62 134 TYR B N 1
ATOM 3289 C CA . TYR B 1 104 ? 28.043 49.167 1.052 1.00 14.49 134 TYR B CA 1
ATOM 3290 C C . TYR B 1 104 ? 28.456 50.339 0.188 1.00 14.90 134 TYR B C 1
ATOM 3291 O O . TYR B 1 104 ? 28.794 51.407 0.721 1.00 15.78 134 TYR B O 1
ATOM 3300 N N . PHE B 1 105 ? 28.414 50.181 -1.133 1.00 13.71 135 PHE B N 1
ATOM 3301 C CA . PHE B 1 105 ? 28.546 51.356 -2.011 1.00 13.93 135 PHE B CA 1
ATOM 3302 C C . PHE B 1 105 ? 27.350 52.315 -1.880 1.00 14.29 135 PHE B C 1
ATOM 3303 O O . PHE B 1 105 ? 27.549 53.539 -1.829 1.00 15.40 135 PHE B O 1
ATOM 3311 N N . LYS B 1 106 ? 26.132 51.796 -1.834 1.00 14.64 136 LYS B N 1
ATOM 3312 C CA . LYS B 1 106 ? 24.952 52.667 -1.739 1.00 15.76 136 LYS B CA 1
ATOM 3313 C C . LYS B 1 106 ? 25.004 53.485 -0.444 1.00 17.45 136 LYS B C 1
ATOM 3314 O O . LYS B 1 106 ? 24.652 54.677 -0.431 1.00 17.06 136 LYS B O 1
ATOM 3320 N N . ASP B 1 107 ? 25.511 52.873 0.627 1.00 18.24 137 ASP B N 1
ATOM 3321 C CA . ASP B 1 107 ? 25.672 53.576 1.914 1.00 19.99 137 ASP B CA 1
ATOM 3322 C C . ASP B 1 107 ? 26.624 54.781 1.862 1.00 21.75 137 ASP B C 1
ATOM 3323 O O . ASP B 1 107 ? 26.566 55.649 2.738 1.00 20.34 137 ASP B O 1
ATOM 3328 N N . GLN B 1 108 ? 27.537 54.807 0.894 1.00 22.36 138 GLN B N 1
ATOM 3329 C CA . GLN B 1 108 ? 28.473 55.907 0.726 1.00 23.60 138 GLN B CA 1
ATOM 3330 C C . GLN B 1 108 ? 27.990 57.032 -0.186 1.00 23.42 138 GLN B C 1
ATOM 3331 O O . GLN B 1 108 ? 28.688 58.034 -0.317 1.00 25.07 138 GLN B O 1
ATOM 3337 N N . LEU B 1 109 ? 26.815 56.892 -0.795 1.00 22.49 139 LEU B N 1
ATOM 3338 C CA . LEU B 1 109 ? 26.280 57.940 -1.674 1.00 23.85 139 LEU B CA 1
ATOM 3339 C C . LEU B 1 109 ? 25.894 59.147 -0.823 1.00 25.91 139 LEU B C 1
ATOM 3340 O O . LEU B 1 109 ? 25.451 58.984 0.316 1.00 24.22 139 LEU B O 1
ATOM 3345 N N . THR B 1 110 ? 26.094 60.338 -1.382 1.00 29.34 140 THR B N 1
ATOM 3346 C CA . THR B 1 110 ? 25.738 61.607 -0.722 1.00 32.13 140 THR B CA 1
ATOM 3347 C C . THR B 1 110 ? 24.945 62.465 -1.680 1.00 34.92 140 THR B C 1
ATOM 3348 O O . THR B 1 110 ? 25.106 62.354 -2.907 1.00 32.05 140 THR B O 1
ATOM 3352 N N . GLY B 1 111 ? 24.092 63.315 -1.107 1.00 37.18 141 GLY B N 1
ATOM 3353 C CA . GLY B 1 111 ? 23.375 64.332 -1.866 1.00 38.24 141 GLY B CA 1
ATOM 3354 C C . GLY B 1 111 ? 22.386 63.752 -2.849 1.00 38.62 141 GLY B C 1
ATOM 3355 O O . GLY B 1 111 ? 21.500 62.982 -2.467 1.00 41.94 141 GLY B O 1
ATOM 3356 N N . ASP B 1 112 ? 22.559 64.101 -4.121 1.00 39.37 142 ASP B N 1
ATOM 3357 C CA . ASP B 1 112 ? 21.668 63.641 -5.191 1.00 41.30 142 ASP B CA 1
ATOM 3358 C C . ASP B 1 112 ? 22.090 62.300 -5.805 1.00 36.06 142 ASP B C 1
ATOM 3359 O O . ASP B 1 112 ? 21.374 61.770 -6.657 1.00 35.51 142 ASP B O 1
ATOM 3364 N N . GLN B 1 113 ? 23.237 61.758 -5.385 1.00 33.12 143 GLN B N 1
ATOM 3365 C CA . GLN B 1 113 ? 23.803 60.546 -6.015 1.00 30.65 143 GLN B CA 1
ATOM 3366 C C . GLN B 1 113 ? 22.892 59.333 -5.851 1.00 28.84 143 GLN B C 1
ATOM 3367 O O . GLN B 1 113 ? 22.304 59.122 -4.787 1.00 27.00 143 GLN B O 1
ATOM 3373 N N . LYS B 1 114 ? 22.775 58.544 -6.915 1.00 27.69 144 LYS B N 1
ATOM 3374 C CA . LYS B 1 114 ? 21.915 57.376 -6.923 1.00 27.38 144 LYS B CA 1
ATOM 3375 C C . LYS B 1 114 ? 22.670 56.177 -7.471 1.00 24.53 144 LYS B C 1
ATOM 3376 O O . LYS B 1 114 ? 23.674 56.332 -8.165 1.00 22.45 144 LYS B O 1
ATOM 3382 N N . MET B 1 115 ? 22.197 54.990 -7.103 1.00 21.80 145 MET B N 1
ATOM 3383 C CA . MET B 1 115 ? 22.726 53.738 -7.637 1.00 19.86 145 MET B CA 1
ATOM 3384 C C . MET B 1 115 ? 21.629 52.697 -7.618 1.00 20.78 145 MET B C 1
ATOM 3385 O O . MET B 1 115 ? 21.104 52.355 -6.558 1.00 20.53 145 MET B O 1
ATOM 3390 N N . SER B 1 116 ? 21.300 52.189 -8.796 1.00 20.22 146 SER B N 1
ATOM 3391 C CA . SER B 1 116 ? 20.332 51.120 -8.930 1.00 20.87 146 SER B CA 1
ATOM 3392 C C . SER B 1 116 ? 21.016 49.761 -8.668 1.00 19.24 146 SER B C 1
ATOM 3393 O O . SER B 1 116 ? 22.243 49.669 -8.525 1.00 19.01 146 SER B O 1
ATOM 3396 N N . GLY B 1 117 ? 20.200 48.726 -8.626 1.00 18.04 147 GLY B N 1
ATOM 3397 C CA . GLY B 1 117 ? 20.684 47.339 -8.549 1.00 17.33 147 GLY B CA 1
ATOM 3398 C C . GLY B 1 117 ? 20.489 46.715 -7.190 1.00 15.75 147 GLY B C 1
ATOM 3399 O O . GLY B 1 117 ? 20.230 47.391 -6.195 1.00 16.00 147 GLY B O 1
ATOM 3400 N N . THR B 1 118 ? 20.620 45.400 -7.166 1.00 14.78 148 THR B N 1
ATOM 3401 C CA . THR B 1 118 ? 20.351 44.615 -5.966 1.00 14.64 148 THR B CA 1
ATOM 3402 C C . THR B 1 118 ? 21.310 44.990 -4.837 1.00 13.63 148 THR B C 1
ATOM 3403 O O . THR B 1 118 ? 22.529 44.963 -5.017 1.00 12.78 148 THR B O 1
ATOM 3407 N N . PRO B 1 119 ? 20.771 45.358 -3.653 1.00 13.81 149 PRO B N 1
ATOM 3408 C CA . PRO B 1 119 ? 21.620 45.829 -2.560 1.00 12.97 149 PRO B CA 1
ATOM 3409 C C . PRO B 1 119 ? 22.179 44.688 -1.699 1.00 13.37 149 PRO B C 1
ATOM 3410 O O . PRO B 1 119 ? 21.977 44.647 -0.480 1.00 13.48 149 PRO B O 1
ATOM 3414 N N . TRP B 1 120 ? 22.904 43.768 -2.340 1.00 12.57 150 TRP B N 1
ATOM 3415 C CA . TRP B 1 120 ? 23.501 42.645 -1.636 1.00 12.50 150 TRP B CA 1
ATOM 3416 C C . TRP B 1 120 ? 24.469 43.159 -0.555 1.00 12.40 150 TRP B C 1
ATOM 3417 O O . TRP B 1 120 ? 25.141 44.190 -0.763 1.00 12.77 150 TRP B O 1
ATOM 3428 N N . THR B 1 121 ? 24.547 42.438 0.564 1.00 12.66 151 THR B N 1
ATOM 3429 C CA . THR B 1 121 ? 25.550 42.717 1.590 1.00 13.17 151 THR B CA 1
ATOM 3430 C C . THR B 1 121 ? 26.700 41.750 1.362 1.00 12.97 151 THR B C 1
ATOM 3431 O O . THR B 1 121 ? 27.605 42.073 0.626 1.00 12.67 151 THR B O 1
ATOM 3435 N N . VAL B 1 122 ? 26.660 40.566 1.974 1.00 13.31 152 VAL B N 1
ATOM 3436 C CA . VAL B 1 122 ? 27.715 39.538 1.750 1.00 13.16 152 VAL B CA 1
ATOM 3437 C C . VAL B 1 122 ? 27.175 38.218 1.228 1.00 12.81 152 VAL B C 1
ATOM 3438 O O . VAL B 1 122 ? 27.945 37.303 0.964 1.00 12.35 152 VAL B O 1
ATOM 3442 N N . GLY B 1 123 ? 25.859 38.084 1.076 1.00 12.08 153 GLY B N 1
ATOM 3443 C CA . GLY B 1 123 ? 25.276 36.779 0.803 1.00 12.02 153 GLY B CA 1
ATOM 3444 C C . GLY B 1 123 ? 25.214 36.316 -0.635 1.00 11.43 153 GLY B C 1
ATOM 3445 O O . GLY B 1 123 ? 24.695 35.220 -0.899 1.00 12.38 153 GLY B O 1
ATOM 3446 N N . ALA B 1 124 ? 25.713 37.117 -1.574 1.00 11.39 154 ALA B N 1
ATOM 3447 C CA . ALA B 1 124 ? 25.790 36.694 -2.985 1.00 11.55 154 ALA B CA 1
ATOM 3448 C C . ALA B 1 124 ? 27.147 36.056 -3.272 1.00 11.30 154 ALA B C 1
ATOM 3449 O O . ALA B 1 124 ? 27.835 36.439 -4.198 1.00 11.03 154 ALA B O 1
ATOM 3451 N N . ALA B 1 125 ? 27.484 35.031 -2.497 1.00 11.28 155 ALA B N 1
ATOM 3452 C CA . ALA B 1 125 ? 28.751 34.313 -2.644 1.00 11.35 155 ALA B CA 1
ATOM 3453 C C . ALA B 1 125 ? 28.632 32.958 -2.013 1.00 11.60 155 ALA B C 1
ATOM 3454 O O . ALA B 1 125 ? 27.977 32.817 -0.988 1.00 12.71 155 ALA B O 1
ATOM 3456 N N . GLY B 1 126 ? 29.262 31.961 -2.622 1.00 11.23 156 GLY B N 1
ATOM 3457 C CA . GLY B 1 126 ? 29.396 30.642 -1.998 1.00 11.03 156 GLY B CA 1
ATOM 3458 C C . GLY B 1 126 ? 30.648 29.964 -2.527 1.00 11.31 156 GLY B C 1
ATOM 3459 O O . GLY B 1 126 ? 31.180 30.353 -3.577 1.00 11.44 156 GLY B O 1
ATOM 3460 N N . CYS B 1 127 ? 31.104 28.953 -1.804 1.00 10.95 157 CYS B N 1
ATOM 3461 C CA . CYS B 1 127 ? 32.218 28.118 -2.252 1.00 11.25 157 CYS B CA 1
ATOM 3462 C C . CYS B 1 127 ? 31.655 26.742 -2.547 1.00 10.99 157 CYS B C 1
ATOM 3463 O O . CYS B 1 127 ? 31.062 26.102 -1.656 1.00 10.29 157 CYS B O 1
ATOM 3466 N N . VAL B 1 128 ? 31.809 26.299 -3.800 1.00 10.99 158 VAL B N 1
ATOM 3467 C CA . VAL B 1 128 ? 31.235 25.032 -4.227 1.00 11.16 158 VAL B CA 1
ATOM 3468 C C . VAL B 1 128 ? 32.249 24.208 -4.991 1.00 10.86 158 VAL B C 1
ATOM 3469 O O . VAL B 1 128 ? 33.212 24.741 -5.514 1.00 10.69 158 VAL B O 1
ATOM 3473 N N . ILE B 1 129 ? 32.036 22.899 -5.017 1.00 10.54 159 ILE B N 1
ATOM 3474 C CA . ILE B 1 129 ? 32.899 22.001 -5.772 1.00 10.57 159 ILE B CA 1
ATOM 3475 C C . ILE B 1 129 ? 32.182 21.683 -7.082 1.00 10.50 159 ILE B C 1
ATOM 3476 O O . ILE B 1 129 ? 31.043 21.194 -7.092 1.00 11.59 159 ILE B O 1
ATOM 3481 N N . TRP B 1 130 ? 32.843 21.963 -8.195 1.00 10.44 160 TRP B N 1
ATOM 3482 C CA . TRP B 1 130 ? 32.331 21.588 -9.510 1.00 10.53 160 TRP B CA 1
ATOM 3483 C C . TRP B 1 130 ? 32.984 20.318 -10.023 1.00 10.79 160 TRP B C 1
ATOM 3484 O O . TRP B 1 130 ? 34.186 20.062 -9.766 1.00 11.26 160 TRP B O 1
ATOM 3495 N N . SER B 1 131 ? 32.254 19.574 -10.840 1.00 10.38 161 SER B N 1
ATOM 3496 C CA . SER B 1 131 ? 32.890 18.498 -11.579 1.00 10.97 161 SER B CA 1
ATOM 3497 C C . SER B 1 131 ? 32.377 18.466 -13.009 1.00 10.93 161 SER B C 1
ATOM 3498 O O . SER B 1 131 ? 31.198 18.699 -13.283 1.00 11.08 161 SER B O 1
ATOM 3501 N N . GLY B 1 132 ? 33.300 18.225 -13.922 1.00 10.48 162 GLY B N 1
ATOM 3502 C CA . GLY B 1 132 ? 32.967 18.225 -15.336 1.00 10.38 162 GLY B CA 1
ATOM 3503 C C . GLY B 1 132 ? 34.184 17.909 -16.174 1.00 10.91 162 GLY B C 1
ATOM 3504 O O . GLY B 1 132 ? 35.072 17.155 -15.738 1.00 10.40 162 GLY B O 1
ATOM 3505 N N . VAL B 1 133 ? 34.235 18.517 -17.366 1.00 10.26 163 VAL B N 1
ATOM 3506 C CA . VAL B 1 133 ? 35.353 18.295 -18.290 1.00 11.09 163 VAL B CA 1
ATOM 3507 C C . VAL B 1 133 ? 36.164 19.571 -18.441 1.00 10.60 163 VAL B C 1
ATOM 3508 O O . VAL B 1 133 ? 35.579 20.653 -18.542 1.00 11.68 163 VAL B O 1
ATOM 3512 N N . PRO B 1 134 ? 37.505 19.479 -18.442 1.00 11.32 164 PRO B N 1
ATOM 3513 C CA . PRO B 1 134 ? 38.256 20.707 -18.656 1.00 11.43 164 PRO B CA 1
ATOM 3514 C C . PRO B 1 134 ? 38.022 21.212 -20.075 1.00 11.56 164 PRO B C 1
ATOM 3515 O O . PRO B 1 134 ? 38.050 20.413 -21.015 1.00 11.22 164 PRO B O 1
ATOM 3519 N N . LEU B 1 135 ? 37.773 22.502 -20.224 1.00 11.92 165 LEU B N 1
ATOM 3520 C CA . LEU B 1 135 ? 37.637 23.072 -21.571 1.00 12.17 165 LEU B CA 1
ATOM 3521 C C . LEU B 1 135 ? 38.883 22.792 -22.432 1.00 13.02 165 LEU B C 1
ATOM 3522 O O . LEU B 1 135 ? 38.759 22.569 -23.632 1.00 13.21 165 LEU B O 1
ATOM 3527 N N . LYS B 1 136 ? 40.056 22.770 -21.819 1.00 13.86 166 LYS B N 1
ATOM 3528 C CA . LYS B 1 136 ? 41.291 22.432 -22.528 1.00 15.22 166 LYS B CA 1
ATOM 3529 C C . LYS B 1 136 ? 41.187 21.072 -23.243 1.00 14.71 166 LYS B C 1
ATOM 3530 O O . LYS B 1 136 ? 41.621 20.935 -24.386 1.00 15.02 166 LYS B O 1
ATOM 3536 N N . ALA B 1 137 ? 40.630 20.073 -22.561 1.00 14.16 167 ALA B N 1
ATOM 3537 C CA . ALA B 1 137 ? 40.461 18.748 -23.179 1.00 13.93 167 ALA B CA 1
ATOM 3538 C C . ALA B 1 137 ? 39.499 18.770 -24.357 1.00 14.17 167 ALA B C 1
ATOM 3539 O O . ALA B 1 137 ? 39.712 18.060 -25.364 1.00 14.50 167 ALA B O 1
ATOM 3541 N N . VAL B 1 138 ? 38.437 19.564 -24.239 1.00 13.94 168 VAL B N 1
ATOM 3542 C CA . VAL B 1 138 ? 37.467 19.722 -25.321 1.00 15.21 168 VAL B CA 1
ATOM 3543 C C . VAL B 1 138 ? 38.154 20.366 -26.522 1.00 15.81 168 VAL B C 1
ATOM 3544 O O . VAL B 1 138 ? 38.099 19.832 -27.636 1.00 16.04 168 VAL B O 1
ATOM 3548 N N . VAL B 1 139 ? 38.822 21.490 -26.282 1.00 15.87 169 VAL B N 1
ATOM 3549 C CA . VAL B 1 139 ? 39.561 22.190 -27.330 1.00 17.46 169 VAL B CA 1
ATOM 3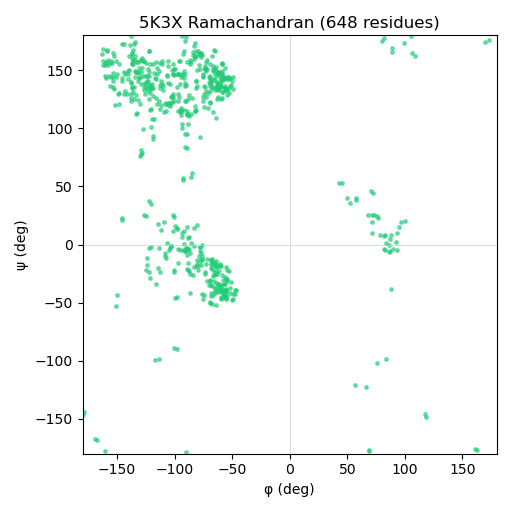550 C C . VAL B 1 139 ? 40.652 21.314 -27.986 1.00 18.16 169 VAL B C 1
ATOM 3551 O O . VAL B 1 139 ? 40.746 21.271 -29.228 1.00 18.44 169 VAL B O 1
ATOM 3555 N N . ASP B 1 140 ? 41.440 20.608 -27.179 1.00 19.31 170 ASP B N 1
ATOM 3556 C CA . ASP B 1 140 ? 42.486 19.695 -27.696 1.00 20.20 170 ASP B CA 1
ATOM 3557 C C . ASP B 1 140 ? 41.887 18.604 -28.581 1.00 19.61 170 ASP B C 1
ATOM 3558 O O . ASP B 1 140 ? 42.471 18.244 -29.608 1.00 19.18 170 ASP B O 1
ATOM 3563 N N . ALA B 1 141 ? 40.727 18.076 -28.198 1.00 18.44 171 ALA B N 1
ATOM 3564 C CA . ALA B 1 141 ? 40.074 17.015 -28.961 1.00 18.69 171 ALA B CA 1
ATOM 3565 C C . ALA B 1 141 ? 39.596 17.487 -30.315 1.00 18.95 171 ALA B C 1
ATOM 3566 O O . ALA B 1 141 ? 39.484 16.680 -31.238 1.00 18.98 171 ALA B O 1
ATOM 3568 N N . LEU B 1 142 ? 39.308 18.786 -30.437 1.00 18.35 172 LEU B N 1
ATOM 3569 C CA . LEU B 1 142 ? 38.888 19.385 -31.694 1.00 18.20 172 LEU B CA 1
ATOM 3570 C C . LEU B 1 142 ? 40.040 20.117 -32.403 1.00 18.05 172 LEU B C 1
ATOM 3571 O O . LEU B 1 142 ? 39.806 21.030 -33.217 1.00 19.81 172 LEU B O 1
ATOM 3576 N N . GLY B 1 143 ? 41.277 19.717 -32.096 1.00 17.67 173 GLY B N 1
ATOM 3577 C CA . GLY B 1 143 ? 42.477 20.188 -32.818 1.00 18.56 173 GLY B CA 1
ATOM 3578 C C . GLY B 1 143 ? 43.110 21.459 -32.309 1.00 19.37 173 GLY B C 1
ATOM 3579 O O . GLY B 1 143 ? 44.024 21.998 -32.939 1.00 19.89 173 GLY B O 1
ATOM 3580 N N . GLY B 1 144 ? 42.642 21.942 -31.159 1.00 18.88 174 GLY B N 1
ATOM 3581 C CA . GLY B 1 144 ? 43.195 23.151 -30.546 1.00 19.00 174 GLY B CA 1
ATOM 3582 C C . GLY B 1 144 ? 42.496 24.413 -31.028 1.00 18.52 174 GLY B C 1
ATOM 3583 O O . GLY B 1 144 ? 41.701 24.374 -31.968 1.00 16.75 174 GLY B O 1
ATOM 3584 N N . PRO B 1 145 ? 42.771 25.550 -30.367 1.00 20.02 175 PRO B N 1
ATOM 3585 C CA . PRO B 1 145 ? 42.150 26.796 -30.800 1.00 20.07 175 PRO B CA 1
ATOM 3586 C C . PRO B 1 145 ? 42.638 27.249 -32.171 1.00 20.14 175 PRO B C 1
ATOM 3587 O O . PRO B 1 145 ? 43.760 26.946 -32.567 1.00 20.16 175 PRO B O 1
ATOM 3591 N N . ALA B 1 146 ? 41.774 27.929 -32.898 1.00 19.85 176 ALA B N 1
ATOM 3592 C CA . ALA B 1 146 ? 42.161 28.519 -34.172 1.00 20.43 176 ALA B CA 1
ATOM 3593 C C . ALA B 1 146 ? 43.258 29.536 -33.937 1.00 21.51 176 ALA B C 1
ATOM 3594 O O . ALA B 1 146 ? 43.342 30.171 -32.863 1.00 20.28 176 ALA B O 1
ATOM 3596 N N . GLU B 1 147 ? 44.143 29.664 -34.921 1.00 22.16 177 GLU B N 1
ATOM 3597 C CA . GLU B 1 147 ? 45.195 30.647 -34.830 1.00 24.01 177 GLU B CA 1
ATOM 3598 C C . GLU B 1 147 ? 44.550 32.011 -34.626 1.00 21.27 177 GLU B C 1
ATOM 3599 O O . GLU B 1 147 ? 43.560 32.342 -35.286 1.00 21.57 177 GLU B O 1
ATOM 3605 N N . GLY B 1 148 ? 45.088 32.774 -33.688 1.00 20.43 178 GLY B N 1
ATOM 3606 C CA . GLY B 1 148 ? 44.586 34.120 -33.413 1.00 19.19 178 GLY B CA 1
ATOM 3607 C C . GLY B 1 148 ? 43.481 34.236 -32.380 1.00 17.50 178 GLY B C 1
ATOM 3608 O O . GLY B 1 148 ? 43.069 35.348 -32.061 1.00 16.59 178 GLY B O 1
ATOM 3609 N N . ALA B 1 149 ? 42.989 33.116 -31.849 1.00 16.12 179 ALA B N 1
ATOM 3610 C CA . ALA B 1 149 ? 41.947 33.200 -30.813 1.00 15.54 179 ALA B CA 1
ATOM 3611 C C . ALA B 1 149 ? 42.513 33.909 -29.574 1.00 14.23 179 ALA B C 1
ATOM 3612 O O . ALA B 1 149 ? 43.660 33.668 -29.153 1.00 14.13 179 ALA B O 1
ATOM 3614 N N . ARG B 1 150 ? 41.706 34.801 -29.025 1.00 12.94 180 ARG B N 1
ATOM 3615 C CA . ARG B 1 150 ? 42.082 35.614 -27.868 1.00 12.39 180 ARG B CA 1
ATOM 3616 C C . ARG B 1 150 ? 41.164 35.536 -26.653 1.00 11.75 180 ARG B C 1
ATOM 3617 O O . ARG B 1 150 ? 41.571 35.959 -25.574 1.00 10.79 180 ARG B O 1
ATOM 3625 N N . PHE B 1 151 ? 39.946 35.050 -26.851 1.00 11.04 181 PHE B N 1
ATOM 3626 C CA . PHE B 1 151 ? 38.901 34.985 -25.820 1.00 11.51 181 PHE B CA 1
ATOM 3627 C C . PHE B 1 151 ? 38.181 33.661 -25.835 1.00 11.28 181 PHE B C 1
ATOM 3628 O O . PHE B 1 151 ? 38.171 32.934 -26.853 1.00 10.89 181 PHE B O 1
ATOM 3636 N N . ILE B 1 152 ? 37.626 33.327 -24.669 1.00 11.19 182 ILE B N 1
ATOM 3637 C CA . ILE B 1 152 ? 36.666 32.258 -24.514 1.00 10.94 182 ILE B CA 1
ATOM 3638 C C . ILE B 1 152 ? 35.297 32.915 -24.307 1.00 11.00 182 ILE B C 1
ATOM 3639 O O . ILE B 1 152 ? 35.107 33.662 -23.358 1.00 11.06 182 ILE B O 1
ATOM 3644 N N . THR B 1 153 ? 34.364 32.620 -25.200 1.00 10.51 183 THR B N 1
ATOM 3645 C CA . THR B 1 153 ? 33.061 33.302 -25.256 1.00 10.84 183 THR B CA 1
ATOM 3646 C C . THR B 1 153 ? 31.980 32.257 -25.085 1.00 11.05 183 THR B C 1
ATOM 3647 O O . THR B 1 153 ? 31.878 31.352 -25.898 1.00 11.44 183 THR B O 1
ATOM 3651 N N . GLY B 1 154 ? 31.227 32.357 -23.990 1.00 10.61 184 GLY B N 1
ATOM 3652 C CA . GLY B 1 154 ? 30.175 31.408 -23.660 1.00 10.75 184 GLY B CA 1
ATOM 3653 C C . GLY B 1 154 ? 28.816 32.031 -23.792 1.00 10.87 184 GLY B C 1
ATOM 3654 O O . GLY B 1 154 ? 28.621 33.176 -23.373 1.00 10.33 184 GLY B O 1
ATOM 3655 N N . THR B 1 155 ? 27.889 31.281 -24.386 1.00 10.99 185 THR B N 1
ATOM 3656 C CA . THR B 1 155 ? 26.519 31.744 -24.618 1.00 11.56 185 THR B CA 1
ATOM 3657 C C . THR B 1 155 ? 25.515 30.953 -23.811 1.00 11.71 185 THR B C 1
ATOM 3658 O O . THR B 1 155 ? 25.460 29.738 -23.932 1.00 11.26 185 THR B O 1
ATOM 3662 N N . GLY B 1 156 ? 24.729 31.654 -23.001 1.00 11.87 186 GLY B N 1
ATOM 3663 C CA . GLY B 1 156 ? 23.656 31.045 -22.224 1.00 12.78 186 GLY B CA 1
ATOM 3664 C C . GLY B 1 156 ? 22.565 30.450 -23.090 1.00 13.71 186 GLY B C 1
ATOM 3665 O O . GLY B 1 156 ? 22.313 30.911 -24.205 1.00 13.76 186 GLY B O 1
ATOM 3666 N N . GLY B 1 157 ? 21.901 29.438 -22.544 1.00 14.01 187 GLY B N 1
ATOM 3667 C CA . GLY B 1 157 ? 20.922 28.669 -23.266 1.00 14.79 187 GLY B CA 1
ATOM 3668 C C . GLY B 1 157 ? 19.503 29.185 -23.240 1.00 15.06 187 GLY B C 1
ATOM 3669 O O . GLY B 1 157 ? 18.624 28.511 -23.778 1.00 15.75 187 GLY B O 1
ATOM 3670 N N . GLU B 1 158 ? 19.269 30.362 -22.665 1.00 14.92 188 GLU B N 1
ATOM 3671 C CA . GLU B 1 158 ? 17.915 30.903 -22.588 1.00 15.44 188 GLU B CA 1
ATOM 3672 C C . GLU B 1 158 ? 17.345 31.166 -23.995 1.00 17.26 188 GLU B C 1
ATOM 3673 O O . GLU B 1 158 ? 18.070 31.520 -24.925 1.00 16.71 188 GLU B O 1
ATOM 3679 N N . GLU B 1 159 ? 16.036 30.991 -24.141 1.00 18.19 189 GLU B N 1
ATOM 3680 C CA . GLU B 1 159 ? 15.368 31.390 -25.386 1.00 21.23 189 GLU B CA 1
ATOM 3681 C C . GLU B 1 159 ? 15.235 32.917 -25.439 1.00 20.79 189 GLU B C 1
ATOM 3682 O O . GLU B 1 159 ? 14.886 33.542 -24.438 1.00 21.77 189 GLU B O 1
ATOM 3688 N N . LEU B 1 160 ? 15.513 33.503 -26.595 1.00 21.69 190 LEU B N 1
ATOM 3689 C CA . LEU B 1 160 ? 15.429 34.970 -26.798 1.00 24.14 190 LEU B CA 1
ATOM 3690 C C . LEU B 1 160 ? 14.140 35.335 -27.544 1.00 25.45 190 LEU B C 1
ATOM 3691 O O . LEU B 1 160 ? 13.655 34.524 -28.335 1.00 23.51 190 LEU B O 1
ATOM 3696 N N . PRO B 1 161 ? 13.589 36.544 -27.301 1.00 26.97 191 PRO B N 1
ATOM 3697 C CA . PRO B 1 161 ? 12.356 36.918 -28.036 1.00 28.44 191 PRO B CA 1
ATOM 3698 C C . PRO B 1 161 ? 12.561 36.989 -29.554 1.00 29.10 191 PRO B C 1
ATOM 3699 O O . PRO B 1 161 ? 13.492 37.642 -30.037 1.00 29.42 191 PRO B O 1
ATOM 3703 N N . ALA B 1 162 ? 11.709 36.280 -30.287 1.00 28.13 192 ALA B N 1
ATOM 3704 C CA . ALA B 1 162 ? 11.814 36.163 -31.747 1.00 27.85 192 ALA B CA 1
ATOM 3705 C C . ALA B 1 162 ? 11.759 37.530 -32.464 1.00 26.36 192 ALA B C 1
ATOM 3706 O O . ALA B 1 162 ? 10.886 38.355 -32.182 1.00 27.54 192 ALA B O 1
ATOM 3708 N N . GLY B 1 163 ? 12.702 37.762 -33.371 1.00 24.52 193 GLY B N 1
ATOM 3709 C CA . GLY B 1 163 ? 12.751 38.991 -34.176 1.00 25.04 193 GLY B CA 1
ATOM 3710 C C . GLY B 1 163 ? 13.144 40.276 -33.455 1.00 25.11 193 GLY B C 1
ATOM 3711 O O . GLY B 1 163 ? 13.003 41.369 -34.014 1.00 25.72 193 GLY B O 1
ATOM 3712 N N . LEU B 1 164 ? 13.610 40.177 -32.209 1.00 25.58 194 LEU B N 1
ATOM 3713 C CA . LEU B 1 164 ? 14.151 41.350 -31.512 1.00 26.70 194 LEU B CA 1
ATOM 3714 C C . LEU B 1 164 ? 15.672 41.211 -31.479 1.00 26.46 194 LEU B C 1
ATOM 3715 O O . LEU B 1 164 ? 16.201 40.096 -31.646 1.00 27.90 194 LEU B O 1
ATOM 3720 N N . ASP B 1 165 ? 16.369 42.340 -31.321 1.00 25.34 195 ASP B N 1
ATOM 3721 C CA . ASP B 1 165 ? 17.836 42.350 -31.426 1.00 23.71 195 ASP B CA 1
ATOM 3722 C C . ASP B 1 165 ? 18.406 41.490 -30.293 1.00 21.61 195 ASP B C 1
ATOM 3723 O O . ASP B 1 165 ? 18.344 41.893 -29.137 1.00 18.73 195 ASP B O 1
ATOM 3728 N N . PRO B 1 166 ? 18.958 40.313 -30.633 1.00 22.14 196 PRO B N 1
ATOM 3729 C CA . PRO B 1 166 ? 19.402 39.391 -29.569 1.00 21.39 196 PRO B CA 1
ATOM 3730 C C . PRO B 1 166 ? 20.540 39.950 -28.715 1.00 19.66 196 PRO B C 1
ATOM 3731 O O . PRO B 1 166 ? 20.627 39.597 -27.543 1.00 17.91 196 PRO B O 1
ATOM 3735 N N . LYS B 1 167 ? 21.337 40.869 -29.259 1.00 19.81 197 LYS B N 1
ATOM 3736 C CA . LYS B 1 167 ? 22.425 41.497 -28.484 1.00 19.66 197 LYS B CA 1
ATOM 3737 C C . LYS B 1 167 ? 21.970 42.217 -27.233 1.00 18.61 197 LYS B C 1
ATOM 3738 O O . LYS B 1 167 ? 22.730 42.347 -26.297 1.00 16.80 197 LYS B O 1
ATOM 3744 N N . LEU B 1 168 ? 20.726 42.678 -27.206 1.00 17.57 198 LEU B N 1
ATOM 3745 C CA . LEU B 1 168 ? 20.214 43.422 -26.076 1.00 18.45 198 LEU B CA 1
ATOM 3746 C C . LEU B 1 168 ? 19.942 42.578 -24.860 1.00 17.39 198 LEU B C 1
ATOM 3747 O O . LEU B 1 168 ? 19.933 43.112 -23.769 1.00 16.85 198 LEU B O 1
ATOM 3752 N N . LEU B 1 169 ? 19.682 41.282 -25.047 1.00 16.58 199 LEU B N 1
ATOM 3753 C CA . LEU B 1 169 ? 19.264 40.407 -23.962 1.00 18.05 199 LEU B CA 1
ATOM 3754 C C . LEU B 1 169 ? 20.102 39.156 -23.743 1.00 16.39 199 LEU B C 1
ATOM 3755 O O . LEU B 1 169 ? 20.061 38.593 -22.656 1.00 16.03 199 LEU B O 1
ATOM 3760 N N . VAL B 1 170 ? 20.837 38.699 -24.752 1.00 15.33 200 VAL B N 1
ATOM 3761 C CA . VAL B 1 170 ? 21.559 37.442 -24.610 1.00 13.99 200 VAL B CA 1
ATOM 3762 C C . VAL B 1 170 ? 22.561 37.508 -23.447 1.00 13.62 200 VAL B C 1
ATOM 3763 O O . VAL B 1 170 ? 23.247 38.504 -23.251 1.00 12.90 200 VAL B O 1
ATOM 3767 N N . VAL B 1 171 ? 22.599 36.446 -22.649 1.00 12.29 201 VAL B N 1
ATOM 3768 C CA . VAL B 1 171 ? 23.630 36.310 -21.630 1.00 12.37 201 VAL B CA 1
ATOM 3769 C C . VAL B 1 171 ? 24.811 35.590 -22.267 1.00 11.88 201 VAL B C 1
ATOM 3770 O O . VAL B 1 171 ? 24.821 34.356 -22.397 1.00 12.36 201 VAL B O 1
ATOM 3774 N N . GLU B 1 172 ? 25.762 36.389 -22.729 1.00 11.67 202 GLU B N 1
ATOM 3775 C CA . GLU B 1 172 ? 26.937 35.929 -23.459 1.00 11.66 202 GLU B CA 1
ATOM 3776 C C . GLU B 1 172 ? 28.109 36.730 -22.920 1.00 11.16 202 GLU B C 1
ATOM 3777 O O . GLU B 1 172 ? 28.049 37.954 -22.883 1.00 10.92 202 GLU B O 1
ATOM 3783 N N . ARG B 1 173 ? 29.160 36.034 -22.482 1.00 10.12 203 ARG B N 1
ATOM 3784 C CA . ARG B 1 173 ? 30.318 36.674 -21.856 1.00 10.15 203 ARG B CA 1
ATOM 3785 C C . ARG B 1 173 ? 31.615 36.154 -22.468 1.00 9.95 203 ARG B C 1
ATOM 3786 O O . ARG B 1 173 ? 31.710 35.003 -22.880 1.00 10.42 203 ARG B O 1
ATOM 3794 N N . SER B 1 174 ? 32.598 37.033 -22.513 1.00 9.86 204 SER B N 1
ATOM 3795 C CA . SER B 1 174 ? 33.934 36.712 -23.009 1.00 9.74 204 SER B CA 1
ATOM 3796 C C . SER B 1 174 ? 34.948 36.965 -21.892 1.00 9.72 204 SER B C 1
ATOM 3797 O O . SER B 1 174 ? 34.911 38.005 -21.216 1.00 9.47 204 SER B O 1
ATOM 3800 N N . VAL B 1 175 ? 35.857 36.006 -21.731 1.00 9.53 205 VAL B N 1
ATOM 3801 C CA . VAL B 1 175 ? 36.982 36.124 -20.827 1.00 9.69 205 VAL B CA 1
ATOM 3802 C C . VAL B 1 175 ? 38.262 35.872 -21.631 1.00 9.76 205 VAL B C 1
ATOM 3803 O O . VAL B 1 175 ? 38.226 35.193 -22.663 1.00 10.93 205 VAL B O 1
ATOM 3807 N N . PRO B 1 176 ? 39.409 36.390 -21.164 1.00 10.32 206 PRO B N 1
ATOM 3808 C CA . PRO B 1 176 ? 40.667 36.098 -21.862 1.00 10.58 206 PRO B CA 1
ATOM 3809 C C . PRO B 1 176 ? 40.960 34.616 -22.031 1.00 10.47 206 PRO B C 1
ATOM 3810 O O . PRO B 1 176 ? 40.670 33.808 -21.146 1.00 10.25 206 PRO B O 1
ATOM 3814 N N . ILE B 1 177 ? 41.544 34.244 -23.165 1.00 10.27 207 ILE B N 1
ATOM 3815 C CA . ILE B 1 177 ? 41.858 32.842 -23.437 1.00 10.74 207 ILE B CA 1
ATOM 3816 C C . ILE B 1 177 ? 42.970 32.291 -22.524 1.00 10.78 207 ILE B C 1
ATOM 3817 O O . ILE B 1 177 ? 43.121 31.069 -22.406 1.00 10.62 207 ILE B O 1
ATOM 3822 N N . SER B 1 178 ? 43.688 33.175 -21.821 1.00 11.08 208 SER B N 1
ATOM 3823 C CA . SER B 1 178 ? 44.610 32.756 -20.766 1.00 11.48 208 SER B CA 1
ATOM 3824 C C . SER B 1 178 ? 43.913 31.879 -19.698 1.00 11.68 208 SER B C 1
ATOM 3825 O O . SER B 1 178 ? 44.553 31.091 -19.003 1.00 11.88 208 SER B O 1
ATOM 3828 N N . ASN B 1 179 ? 42.585 31.990 -19.595 1.00 11.00 209 ASN B N 1
ATOM 3829 C CA . ASN B 1 179 ? 41.845 31.131 -18.663 1.00 11.11 209 ASN B CA 1
ATOM 3830 C C . ASN B 1 179 ? 41.606 29.707 -19.125 1.00 11.40 209 ASN B C 1
ATOM 3831 O O . ASN B 1 179 ? 41.069 28.909 -18.355 1.00 11.45 209 ASN B O 1
ATOM 3836 N N . LEU B 1 180 ? 42.030 29.357 -20.335 1.00 11.51 210 LEU B N 1
ATOM 3837 C CA . LEU B 1 180 ? 41.690 28.068 -20.920 1.00 12.25 210 LEU B CA 1
ATOM 3838 C C . LEU B 1 180 ? 41.949 26.884 -20.016 1.00 12.81 210 LEU B C 1
ATOM 3839 O O . LEU B 1 180 ? 41.090 26.026 -19.887 1.00 13.83 210 LEU B O 1
ATOM 3844 N N . ASP B 1 181 ? 43.135 26.825 -19.411 1.00 13.32 211 ASP B N 1
ATOM 3845 C CA . ASP B 1 181 ? 43.481 25.663 -18.581 1.00 14.61 211 ASP B CA 1
ATOM 3846 C C . ASP B 1 181 ? 42.669 25.541 -17.291 1.00 13.58 211 ASP B C 1
ATOM 3847 O O . ASP B 1 181 ? 42.689 24.472 -16.681 1.00 13.93 211 ASP B O 1
ATOM 3852 N N . ASN B 1 182 ? 41.940 26.593 -16.892 1.00 12.22 212 ASN B N 1
ATOM 3853 C CA . ASN B 1 182 ? 41.149 26.573 -15.672 1.00 12.47 212 ASN B CA 1
ATOM 3854 C C . ASN B 1 182 ? 39.671 26.329 -15.927 1.00 11.26 212 ASN B C 1
ATOM 3855 O O . ASN B 1 182 ? 38.964 25.891 -15.015 1.00 11.16 212 ASN B O 1
ATOM 3860 N N . VAL B 1 183 ? 39.195 26.649 -17.135 1.00 10.74 213 VAL B N 1
ATOM 3861 C CA . VAL B 1 183 ? 37.738 26.622 -17.373 1.00 10.23 213 VAL B CA 1
ATOM 3862 C C . VAL B 1 183 ? 37.225 25.166 -17.370 1.00 10.47 213 VAL B C 1
ATOM 3863 O O . VAL B 1 183 ? 37.865 24.275 -17.926 1.00 9.95 213 VAL B O 1
ATOM 3867 N N . ILE B 1 184 ? 36.059 24.967 -16.750 1.00 10.40 214 ILE B N 1
ATOM 3868 C CA . ILE B 1 184 ? 35.405 23.680 -16.646 1.00 10.31 214 ILE B CA 1
ATOM 3869 C C . ILE B 1 184 ? 34.017 23.821 -17.255 1.00 10.17 214 ILE B C 1
ATOM 3870 O O . ILE B 1 184 ? 33.313 24.788 -16.982 1.00 10.65 214 ILE B O 1
ATOM 3875 N N . LEU B 1 185 ? 33.635 22.855 -18.084 1.00 9.51 215 LEU B N 1
ATOM 3876 C CA . LEU B 1 185 ? 32.239 22.675 -18.462 1.00 10.03 215 LEU B CA 1
ATOM 3877 C C . LEU B 1 185 ? 31.693 21.659 -17.478 1.00 9.86 215 LEU B C 1
ATOM 3878 O O . LEU B 1 185 ? 31.982 20.455 -17.586 1.00 10.06 215 LEU B O 1
ATOM 3883 N N . ALA B 1 186 ? 30.919 22.151 -16.508 1.00 9.85 216 ALA B N 1
ATOM 3884 C CA . ALA B 1 186 ? 30.511 21.397 -15.324 1.00 9.64 216 ALA B CA 1
ATOM 3885 C C . ALA B 1 186 ? 29.082 20.880 -15.454 1.00 10.04 216 ALA B C 1
ATOM 3886 O O . ALA B 1 186 ? 28.185 21.646 -15.759 1.00 10.59 216 ALA B O 1
ATOM 3888 N N . TRP B 1 187 ? 28.899 19.593 -15.207 1.00 10.22 217 TRP B N 1
ATOM 3889 C CA . TRP B 1 187 ? 27.548 18.982 -15.111 1.00 11.19 217 TRP B CA 1
ATOM 3890 C C . TRP B 1 187 ? 27.112 18.670 -13.674 1.00 11.15 217 TRP B C 1
ATOM 3891 O O . TRP B 1 187 ? 25.955 18.296 -13.433 1.00 12.63 217 TRP B O 1
ATOM 3902 N N . GLU B 1 188 ? 28.010 18.889 -12.728 1.00 11.61 218 GLU B N 1
ATOM 3903 C CA . GLU B 1 188 ? 27.830 18.493 -11.342 1.00 11.82 218 GLU B CA 1
ATOM 3904 C C . GLU B 1 188 ? 28.366 19.573 -10.428 1.00 12.10 218 GLU B C 1
ATOM 3905 O O . GLU B 1 188 ? 29.388 20.219 -10.730 1.00 10.83 218 GLU B O 1
ATOM 3911 N N . MET B 1 189 ? 27.649 19.770 -9.318 1.00 12.26 219 MET B N 1
ATOM 3912 C CA A MET B 1 189 ? 28.101 20.639 -8.249 0.50 12.23 219 MET B CA 1
ATOM 3913 C CA B MET B 1 189 ? 28.047 20.692 -8.229 0.50 13.37 219 MET B CA 1
ATOM 3914 C C . MET B 1 189 ? 27.819 19.971 -6.904 1.00 12.80 219 MET B C 1
ATOM 3915 O O . MET B 1 189 ? 26.716 19.472 -6.671 1.00 13.03 219 MET B O 1
ATOM 3924 N N . ASN B 1 190 ? 28.816 19.975 -6.027 1.00 12.05 220 ASN B N 1
ATOM 3925 C CA . ASN B 1 190 ? 28.696 19.376 -4.677 1.00 12.68 220 ASN B CA 1
ATOM 3926 C C . ASN B 1 190 ? 28.126 17.932 -4.719 1.00 13.10 220 ASN B C 1
ATOM 3927 O O . ASN B 1 190 ? 27.316 17.519 -3.867 1.00 14.03 220 ASN B O 1
ATOM 3932 N N . GLY B 1 191 ? 28.583 17.177 -5.707 1.00 13.34 221 GLY B N 1
ATOM 3933 C CA . GLY B 1 191 ? 28.315 15.764 -5.787 1.00 14.37 221 GLY B CA 1
ATOM 3934 C C . GLY B 1 191 ? 26.994 15.398 -6.406 1.00 15.01 221 GLY B C 1
ATOM 3935 O O . GLY B 1 191 ? 26.704 14.199 -6.507 1.00 16.23 221 GLY B O 1
ATOM 3936 N N . ARG B 1 192 ? 26.216 16.386 -6.850 1.00 15.00 222 ARG B N 1
ATOM 3937 C CA . ARG B 1 192 ? 24.952 16.083 -7.519 1.00 16.76 222 ARG B CA 1
ATOM 3938 C C . ARG B 1 192 ? 24.785 16.773 -8.864 1.00 16.25 222 ARG B C 1
ATOM 3939 O O . ARG B 1 192 ? 25.441 17.779 -9.149 1.00 14.66 222 ARG B O 1
ATOM 3947 N N . PRO B 1 193 ? 23.883 16.247 -9.704 1.00 15.88 223 PRO B N 1
ATOM 3948 C CA . PRO B 1 193 ? 23.698 16.930 -10.972 1.00 15.36 223 PRO B CA 1
ATOM 3949 C C . PRO B 1 193 ? 23.278 18.381 -10.767 1.00 14.77 223 PRO B C 1
ATOM 3950 O O . PRO B 1 193 ? 22.518 18.691 -9.842 1.00 13.56 223 PRO B O 1
ATOM 3954 N N . LEU B 1 194 ? 23.790 19.268 -11.617 1.00 13.92 224 LEU B N 1
ATOM 3955 C CA A LEU B 1 194 ? 23.532 20.686 -11.457 0.50 14.34 224 LEU B CA 1
ATOM 3956 C CA B LEU B 1 194 ? 23.513 20.707 -11.509 0.50 14.20 224 LEU B CA 1
ATOM 3957 C C . LEU B 1 194 ? 22.036 20.994 -11.601 1.00 14.11 224 LEU B C 1
ATOM 3958 O O . LEU B 1 194 ? 21.394 20.569 -12.554 1.00 14.72 224 LEU B O 1
ATOM 3967 N N . SER B 1 195 ? 21.510 21.738 -10.652 1.00 14.39 225 SER B N 1
ATOM 3968 C CA . SER B 1 195 ? 20.089 22.106 -10.660 1.00 14.87 225 SER B CA 1
ATOM 3969 C C . SER B 1 195 ? 19.847 23.225 -11.673 1.00 15.45 225 SER B C 1
ATOM 3970 O O . SER B 1 195 ? 20.792 23.905 -12.099 1.00 15.01 225 SER B O 1
ATOM 3973 N N . LEU B 1 196 ? 18.581 23.439 -12.030 1.00 15.64 226 LEU B N 1
ATOM 3974 C CA . LEU B 1 196 ? 18.214 24.552 -12.893 1.00 16.45 226 LEU B CA 1
ATOM 3975 C C . LEU B 1 196 ? 18.659 25.884 -12.303 1.00 15.14 226 LEU B C 1
ATOM 3976 O O . LEU B 1 196 ? 19.194 26.732 -13.020 1.00 14.45 226 LEU B O 1
ATOM 3981 N N . ALA B 1 197 ? 18.459 26.054 -10.992 1.00 14.62 227 ALA B N 1
ATOM 3982 C CA . ALA B 1 197 ? 18.798 27.295 -10.300 1.00 14.23 227 ALA B CA 1
ATOM 3983 C C . ALA B 1 197 ? 20.282 27.671 -10.451 1.00 13.54 227 ALA B C 1
ATOM 3984 O O . ALA B 1 197 ? 20.618 28.866 -10.440 1.00 14.51 227 ALA B O 1
ATOM 3986 N N . HIS B 1 198 ? 21.132 26.658 -10.570 1.00 12.51 228 HIS B N 1
ATOM 3987 C CA . HIS B 1 198 ? 22.584 26.860 -10.676 1.00 12.19 228 HIS B CA 1
ATOM 3988 C C . HIS B 1 198 ? 23.183 26.456 -12.001 1.00 12.01 228 HIS B C 1
ATOM 3989 O O . HIS B 1 198 ? 24.407 26.343 -12.140 1.00 12.15 228 HIS B O 1
ATOM 3996 N N . GLY B 1 199 ? 22.323 26.321 -13.004 1.00 12.34 229 GLY B N 1
ATOM 3997 C CA . GLY B 1 199 ? 22.733 26.315 -14.409 1.00 12.37 229 GLY B CA 1
ATOM 3998 C C . GLY B 1 199 ? 22.862 24.987 -15.115 1.00 11.93 229 GLY B C 1
ATOM 3999 O O . GLY B 1 199 ? 23.541 24.901 -16.143 1.00 11.67 229 GLY B O 1
ATOM 4000 N N . GLY B 1 200 ? 22.223 23.946 -14.577 1.00 12.19 230 GLY B N 1
ATOM 4001 C CA . GLY B 1 200 ? 22.125 22.692 -15.269 1.00 12.18 230 GLY B CA 1
ATOM 4002 C C . GLY B 1 200 ? 21.488 22.834 -16.651 1.00 12.74 230 GLY B C 1
ATOM 4003 O O . GLY B 1 200 ? 20.672 23.734 -16.868 1.00 13.84 230 GLY B O 1
ATOM 4004 N N . PRO B 1 201 ? 21.819 21.955 -17.593 1.00 12.81 231 PRO B N 1
ATOM 4005 C CA . PRO B 1 201 ? 22.556 20.720 -17.359 1.00 12.84 231 PRO B CA 1
ATOM 4006 C C . PRO B 1 201 ? 24.073 20.874 -17.503 1.00 12.35 231 PRO B C 1
ATOM 4007 O O . PRO B 1 201 ? 24.807 19.947 -17.221 1.00 12.29 231 PRO B O 1
ATOM 4011 N N . LEU B 1 202 ? 24.528 22.045 -17.927 1.00 12.07 232 LEU B N 1
ATOM 4012 C CA . LEU B 1 202 ? 25.956 22.280 -18.120 1.00 11.53 232 LEU B CA 1
ATOM 4013 C C . LEU B 1 202 ? 26.261 23.757 -17.952 1.00 11.75 232 LEU B C 1
ATOM 4014 O O . LEU B 1 202 ? 25.543 24.586 -18.495 1.00 12.06 232 LEU B O 1
ATOM 4019 N N . ARG B 1 203 ? 27.335 24.063 -17.225 1.00 11.09 233 ARG B N 1
ATOM 4020 C CA . ARG B 1 203 ? 27.704 25.429 -16.884 1.00 11.15 233 ARG B CA 1
ATOM 4021 C C . ARG B 1 203 ? 29.168 25.687 -17.223 1.00 10.96 233 ARG B C 1
ATOM 4022 O O . ARG B 1 203 ? 30.012 24.838 -16.974 1.00 10.84 233 ARG B O 1
ATOM 4030 N N . MET B 1 204 ? 29.464 26.853 -17.778 1.00 10.50 234 MET B N 1
ATOM 4031 C CA . MET B 1 204 ? 30.858 27.219 -18.049 1.00 10.73 234 MET B CA 1
ATOM 4032 C C . MET B 1 204 ? 31.372 27.896 -16.804 1.00 11.06 234 MET B C 1
ATOM 4033 O O . MET B 1 204 ? 30.939 29.008 -16.485 1.00 11.96 234 MET B O 1
ATOM 4038 N N . VAL B 1 205 ? 32.305 27.245 -16.109 1.00 10.41 235 VAL B N 1
ATOM 4039 C CA . VAL B 1 205 ? 32.883 27.755 -14.856 1.00 10.32 235 VAL B CA 1
ATOM 4040 C C . VAL B 1 205 ? 34.239 28.366 -15.130 1.00 10.32 235 VAL B C 1
ATOM 4041 O O . VAL B 1 205 ? 35.080 27.732 -15.763 1.00 10.07 235 VAL B O 1
ATOM 4045 N N . VAL B 1 206 ? 34.410 29.612 -14.695 1.00 10.11 236 VAL B N 1
ATOM 4046 C CA . VAL B 1 206 ? 35.645 30.374 -14.913 1.00 10.50 236 VAL B CA 1
ATOM 4047 C C . VAL B 1 206 ? 36.220 30.696 -13.541 1.00 10.06 236 VAL B C 1
ATOM 4048 O O . VAL B 1 206 ? 35.875 31.727 -12.930 1.00 10.80 236 VAL B O 1
ATOM 4052 N N . PRO B 1 207 ? 37.083 29.797 -13.029 1.00 10.04 237 PRO B N 1
ATOM 4053 C CA . PRO B 1 207 ? 37.638 30.012 -11.677 1.00 10.07 237 PRO B CA 1
ATOM 4054 C C . PRO B 1 207 ? 38.336 31.345 -11.483 1.00 9.96 237 PRO B C 1
ATOM 4055 O O . PRO B 1 207 ? 39.084 31.821 -12.342 1.00 10.53 237 PRO B O 1
ATOM 4059 N N . GLY B 1 208 ? 37.998 31.994 -10.376 1.00 9.99 238 GLY B N 1
ATOM 4060 C CA . GLY B 1 208 ? 38.591 33.263 -9.983 1.00 10.58 238 GLY B CA 1
ATOM 4061 C C . GLY B 1 208 ? 37.922 34.484 -10.572 1.00 10.46 238 GLY B C 1
ATOM 4062 O O . GLY B 1 208 ? 38.274 35.603 -10.208 1.00 10.92 238 GLY B O 1
ATOM 4063 N N . TYR B 1 209 ? 36.966 34.274 -11.472 1.00 10.29 239 TYR B N 1
ATOM 4064 C CA . TYR B 1 209 ? 36.270 35.364 -12.140 1.00 10.46 239 TYR B CA 1
ATOM 4065 C C . TYR B 1 209 ? 34.897 35.566 -11.508 1.00 10.94 239 TYR B C 1
ATOM 4066 O O . TYR B 1 209 ? 34.303 34.640 -10.952 1.00 11.77 239 TYR B O 1
ATOM 4075 N N A SER B 1 210 ? 34.389 36.778 -11.648 0.50 10.83 240 SER B N 1
ATOM 4076 N N B SER B 1 210 ? 34.387 36.785 -11.608 0.50 10.99 240 SER B N 1
ATOM 4077 C CA A SER B 1 210 ? 33.097 37.158 -11.118 0.50 11.05 240 SER B CA 1
ATOM 4078 C CA B SER B 1 210 ? 33.101 37.130 -11.023 0.50 11.29 240 SER B CA 1
ATOM 4079 C C A SER B 1 210 ? 31.956 36.315 -11.678 0.50 10.97 240 SER B C 1
ATOM 4080 C C B SER B 1 210 ? 31.963 36.336 -11.658 0.50 11.10 240 SER B C 1
ATOM 4081 O O A SER B 1 210 ? 32.061 35.741 -12.780 0.50 10.48 240 SER B O 1
ATOM 4082 O O B SER B 1 210 ? 32.079 35.813 -12.785 0.50 10.61 240 SER B O 1
ATOM 4087 N N . GLY B 1 211 ? 30.879 36.245 -10.894 1.00 11.29 241 GLY B N 1
ATOM 4088 C CA . GLY B 1 211 ? 29.723 35.415 -11.199 1.00 11.58 241 GLY B CA 1
ATOM 4089 C C . GLY B 1 211 ? 29.170 35.481 -12.601 1.00 10.39 241 GLY B C 1
ATOM 4090 O O . GLY B 1 211 ? 28.903 34.466 -13.222 1.00 10.30 241 GLY B O 1
ATOM 4091 N N . VAL B 1 212 ? 29.023 36.699 -13.112 1.00 10.56 242 VAL B N 1
ATOM 4092 C CA . VAL B 1 212 ? 28.472 36.914 -14.448 1.00 10.65 242 VAL B CA 1
ATOM 4093 C C . VAL B 1 212 ? 29.154 36.083 -15.534 1.00 10.35 242 VAL B C 1
ATOM 4094 O O . VAL B 1 212 ? 28.522 35.651 -16.483 1.00 10.69 242 VAL B O 1
ATOM 4098 N N . ASN B 1 213 ? 30.458 35.826 -15.374 1.00 10.64 243 ASN B N 1
ATOM 4099 C CA . ASN B 1 213 ? 31.229 35.067 -16.365 1.00 10.57 243 ASN B CA 1
ATOM 4100 C C . ASN B 1 213 ? 31.014 33.553 -16.359 1.00 10.70 243 ASN B C 1
ATOM 4101 O O . ASN B 1 213 ? 31.417 32.859 -17.298 1.00 10.49 243 ASN B O 1
ATOM 4106 N N . ASN B 1 214 ? 30.385 33.054 -15.294 1.00 10.42 244 ASN B N 1
ATOM 4107 C CA . ASN B 1 214 ? 30.095 31.646 -15.111 1.00 10.76 244 ASN B CA 1
ATOM 4108 C C . ASN B 1 214 ? 28.732 31.329 -15.726 1.00 10.96 244 ASN B C 1
ATOM 4109 O O . ASN B 1 214 ? 27.716 31.280 -15.032 1.00 10.87 244 ASN B O 1
ATOM 4114 N N . ILE B 1 215 ? 28.746 31.113 -17.040 1.00 11.06 245 ILE B N 1
ATOM 4115 C CA . ILE B 1 215 ? 27.540 31.033 -17.860 1.00 11.30 245 ILE B CA 1
ATOM 4116 C C . ILE B 1 215 ? 26.736 29.748 -17.600 1.00 11.44 245 ILE B C 1
ATOM 4117 O O . ILE B 1 215 ? 27.182 28.643 -17.891 1.00 11.25 245 ILE B O 1
ATOM 4122 N N . LYS B 1 216 ? 25.506 29.934 -17.118 1.00 10.88 246 LYS B N 1
ATOM 4123 C CA . LYS B 1 216 ? 24.560 28.852 -16.876 1.00 11.23 246 LYS B CA 1
ATOM 4124 C C . LYS B 1 216 ? 24.016 28.290 -18.183 1.00 11.30 246 LYS B C 1
ATOM 4125 O O . LYS B 1 216 ? 23.893 29.017 -19.177 1.00 10.58 246 LYS B O 1
ATOM 4131 N N . TYR B 1 217 ? 23.686 27.000 -18.174 1.00 11.54 247 TYR B N 1
ATOM 4132 C CA . TYR B 1 217 ? 23.035 26.315 -19.314 1.00 12.13 247 TYR B CA 1
ATOM 4133 C C . TYR B 1 217 ? 23.721 26.692 -20.626 1.00 12.01 247 TYR B C 1
ATOM 4134 O O . TYR B 1 217 ? 23.121 27.184 -21.598 1.00 11.73 247 TYR B O 1
ATOM 4143 N N . VAL B 1 218 ? 25.037 26.511 -20.611 1.00 11.38 248 VAL B N 1
ATOM 4144 C CA . VAL B 1 218 ? 25.860 26.968 -21.701 1.00 11.71 248 VAL B CA 1
ATOM 4145 C C . VAL B 1 218 ? 25.617 26.154 -22.971 1.00 11.55 248 VAL B C 1
ATOM 4146 O O . VAL B 1 218 ? 25.713 24.953 -22.952 1.00 12.12 248 VAL B O 1
ATOM 4150 N N . LYS B 1 219 ? 25.238 26.817 -24.054 1.00 11.82 249 LYS B N 1
ATOM 4151 C CA . LYS B 1 219 ? 24.915 26.138 -25.329 1.00 12.61 249 LYS B CA 1
ATOM 4152 C C . LYS B 1 219 ? 25.949 26.350 -26.413 1.00 12.50 249 LYS B C 1
ATOM 4153 O O . LYS B 1 219 ? 25.837 25.757 -27.492 1.00 12.85 249 LYS B O 1
ATOM 4159 N N . ALA B 1 220 ? 26.924 27.220 -26.165 1.00 12.31 250 ALA B N 1
ATOM 4160 C CA . ALA B 1 220 ? 27.975 27.488 -27.138 1.00 11.96 250 ALA B CA 1
ATOM 4161 C C . ALA B 1 220 ? 29.208 28.023 -26.414 1.00 11.69 250 ALA B C 1
ATOM 4162 O O . ALA B 1 220 ? 29.069 28.860 -25.530 1.00 11.43 250 ALA B O 1
ATOM 4164 N N . VAL B 1 221 ? 30.381 27.521 -26.795 1.00 12.07 251 VAL B N 1
ATOM 4165 C CA . VAL B 1 221 ? 31.652 28.031 -26.325 1.00 12.30 251 VAL B CA 1
ATOM 4166 C C . VAL B 1 221 ? 32.498 28.258 -27.564 1.00 12.87 251 VAL B C 1
ATOM 4167 O O . VAL B 1 221 ? 32.735 27.330 -28.337 1.00 13.07 251 VAL B O 1
ATOM 4171 N N . ALA B 1 222 ? 32.920 29.503 -27.763 1.00 12.97 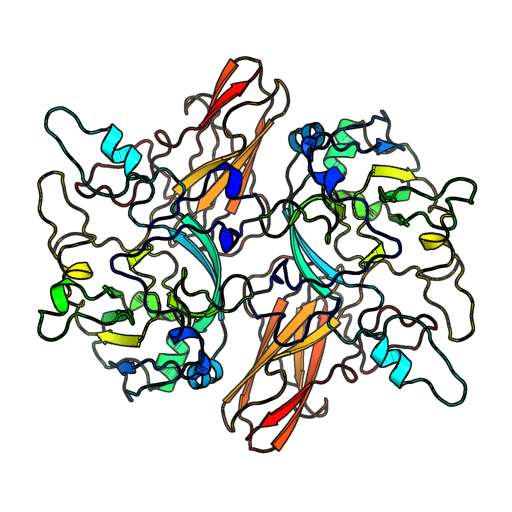252 ALA B N 1
ATOM 4172 C CA . ALA B 1 222 ? 33.657 29.923 -28.946 1.00 13.71 252 ALA B CA 1
ATOM 4173 C C . ALA B 1 222 ? 34.986 30.536 -28.540 1.00 13.80 252 ALA B C 1
ATOM 4174 O O . ALA B 1 222 ? 35.036 31.400 -27.640 1.00 13.69 252 ALA B O 1
ATOM 4176 N N . MET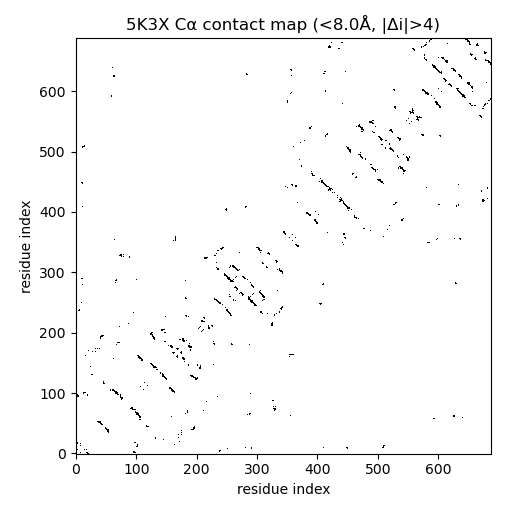 B 1 223 ? 36.052 30.110 -29.203 1.00 13.81 253 MET B N 1
ATOM 4177 C CA . MET B 1 223 ? 37.348 30.748 -29.036 1.00 15.22 253 MET B CA 1
ATOM 4178 C C . MET B 1 223 ? 37.389 31.883 -30.047 1.00 14.94 253 MET B C 1
ATOM 4179 O O . MET B 1 223 ? 37.524 31.631 -31.240 1.00 15.99 253 MET B O 1
ATOM 4184 N N . THR B 1 224 ? 37.220 33.112 -29.581 1.00 12.97 254 THR B N 1
ATOM 4185 C CA . THR B 1 224 ? 37.015 34.257 -30.477 1.00 12.84 254 THR B CA 1
ATOM 4186 C C . THR B 1 224 ? 38.210 35.211 -30.487 1.00 12.86 254 THR B C 1
ATOM 4187 O O . THR B 1 224 ? 39.030 35.236 -29.555 1.00 11.76 254 THR B O 1
ATOM 4191 N N . GLU B 1 225 ? 38.309 35.993 -31.574 1.00 13.00 255 GLU B N 1
ATOM 4192 C CA A GLU B 1 225 ? 39.373 36.991 -31.724 0.50 13.09 255 GLU B CA 1
ATOM 4193 C CA B GLU B 1 225 ? 39.373 36.993 -31.732 0.50 13.42 255 GLU B CA 1
ATOM 4194 C C . GLU B 1 225 ? 39.030 38.289 -31.010 1.00 12.87 255 GLU B C 1
ATOM 4195 O O . GLU B 1 225 ? 39.910 39.078 -30.701 1.00 12.61 255 GLU B O 1
ATOM 4206 N N . VAL B 1 226 ? 37.742 38.478 -30.719 1.00 12.79 256 VAL B N 1
ATOM 4207 C CA . VAL B 1 226 ? 37.222 39.667 -30.041 1.00 12.55 256 VAL B CA 1
ATOM 4208 C C . VAL B 1 226 ? 36.201 39.243 -28.979 1.00 12.53 256 VAL B C 1
ATOM 4209 O O . VAL B 1 226 ? 35.666 38.146 -29.027 1.00 12.72 256 VAL B O 1
ATOM 4213 N N . GLU B 1 227 ? 35.948 40.131 -28.029 1.00 11.54 257 GLU B N 1
ATOM 4214 C CA . GLU B 1 227 ? 34.846 39.976 -27.106 1.00 11.80 257 GLU B CA 1
ATOM 4215 C C . GLU B 1 227 ? 33.529 39.978 -27.858 1.00 11.56 257 GLU B C 1
ATOM 4216 O O . GLU B 1 227 ? 33.379 40.668 -28.883 1.00 11.71 257 GLU B O 1
ATOM 4222 N N . THR B 1 228 ? 32.550 39.238 -27.343 1.00 11.38 258 THR B N 1
ATOM 4223 C CA . THR B 1 228 ? 31.171 39.474 -27.788 1.00 11.71 258 THR B CA 1
ATOM 4224 C C . THR B 1 228 ? 30.790 40.972 -27.626 1.00 12.01 258 THR B C 1
ATOM 4225 O O . THR B 1 228 ? 31.199 41.634 -26.669 1.00 11.11 258 THR B O 1
ATOM 4229 N N . ASP B 1 229 ? 29.999 41.480 -28.567 1.00 12.82 259 ASP B N 1
ATOM 4230 C CA . ASP B 1 229 ? 29.459 42.821 -28.441 1.00 14.42 259 ASP B CA 1
ATOM 4231 C C . ASP B 1 229 ? 28.012 42.817 -27.938 1.00 14.24 259 ASP B C 1
ATOM 4232 O O . ASP B 1 229 ? 27.352 43.841 -27.982 1.00 13.68 259 ASP B O 1
ATOM 4237 N N . ALA B 1 230 ? 27.564 41.693 -27.378 1.00 12.91 260 ALA B N 1
ATOM 4238 C CA . ALA B 1 230 ? 26.327 41.670 -26.625 1.00 12.76 260 ALA B CA 1
ATOM 4239 C C . ALA B 1 230 ? 26.377 42.752 -25.563 1.00 12.50 260 ALA B C 1
ATOM 4240 O O . ALA B 1 230 ? 27.433 43.028 -24.980 1.00 11.99 260 ALA B O 1
ATOM 4242 N N . LYS B 1 231 ? 25.241 43.388 -25.323 1.00 12.45 261 LYS B N 1
ATOM 4243 C CA . LYS B 1 231 ? 25.142 44.451 -24.327 1.00 13.20 261 LYS B CA 1
ATOM 4244 C C . LYS B 1 231 ? 25.739 44.069 -22.980 1.00 12.75 261 LYS B C 1
ATOM 4245 O O . LYS B 1 231 ? 26.425 44.874 -22.341 1.00 12.83 261 LYS B O 1
ATOM 4251 N N . ILE B 1 232 ? 25.465 42.842 -22.530 1.00 12.05 262 ILE B N 1
ATOM 4252 C CA . ILE B 1 232 ? 25.911 42.404 -21.208 1.00 12.09 262 ILE B CA 1
ATOM 4253 C C . ILE B 1 232 ? 27.464 42.332 -21.083 1.00 11.52 262 ILE B C 1
ATOM 4254 O O . ILE B 1 232 ? 27.984 42.281 -19.979 1.00 11.42 262 ILE B O 1
ATOM 4259 N N . GLN B 1 233 ? 28.164 42.291 -22.213 1.00 11.12 263 GLN B N 1
ATOM 4260 C CA . GLN B 1 233 ? 29.643 42.390 -22.267 1.00 11.10 263 GLN B CA 1
ATOM 4261 C C . GLN B 1 233 ? 30.141 43.786 -22.599 1.00 11.69 263 GLN B C 1
ATOM 4262 O O . GLN B 1 233 ? 31.112 44.273 -22.003 1.00 12.00 263 GLN B O 1
ATOM 4268 N N . LYS B 1 234 ? 29.527 44.418 -23.589 1.00 12.13 264 LYS B N 1
ATOM 4269 C CA . LYS B 1 234 ? 30.052 45.672 -24.124 1.00 12.66 264 LYS B CA 1
ATOM 4270 C C . LYS B 1 234 ? 29.925 46.830 -23.142 1.00 12.52 264 LYS B C 1
ATOM 4271 O O . LYS B 1 234 ? 30.904 47.543 -22.899 1.00 12.69 264 LYS B O 1
ATOM 4277 N N . THR B 1 235 ? 28.724 47.018 -22.602 1.00 12.94 265 THR B N 1
ATOM 4278 C CA . THR B 1 235 ? 28.430 48.183 -21.772 1.00 13.70 265 THR B CA 1
ATOM 4279 C C . THR B 1 235 ? 27.970 47.856 -20.356 1.00 13.17 265 THR B C 1
ATOM 4280 O O . THR B 1 235 ? 28.195 48.662 -19.472 1.00 13.38 265 THR B O 1
ATOM 4284 N N . SER B 1 236 ? 27.332 46.717 -20.125 1.00 12.67 266 SER B N 1
ATOM 4285 C CA . SER B 1 236 ? 27.058 46.282 -18.755 1.00 12.78 266 SER B CA 1
ATOM 4286 C C . SER B 1 236 ? 28.304 45.679 -18.144 1.00 12.61 266 SER B C 1
ATOM 4287 O O . SER B 1 236 ? 29.239 45.337 -18.842 1.00 11.79 266 SER B O 1
ATOM 4290 N N . TYR B 1 237 ? 28.303 45.557 -16.813 1.00 12.30 267 TYR B N 1
ATOM 4291 C CA . TYR B 1 237 ? 29.366 44.882 -16.088 1.00 11.96 267 TYR B CA 1
ATOM 4292 C C . TYR B 1 237 ? 30.739 45.502 -16.346 1.00 11.59 267 TYR B C 1
ATOM 4293 O O . TYR B 1 237 ? 31.740 44.810 -16.470 1.00 11.41 267 TYR B O 1
ATOM 4302 N N . ARG B 1 238 ? 30.754 46.840 -16.411 1.00 11.09 268 ARG B N 1
ATOM 4303 C CA . ARG B 1 238 ? 31.958 47.628 -16.583 1.00 11.47 268 ARG B CA 1
ATOM 4304 C C . ARG B 1 238 ? 32.199 48.481 -15.351 1.00 12.05 268 ARG B C 1
ATOM 4305 O O . ARG B 1 238 ? 31.253 48.910 -14.700 1.00 11.77 268 ARG B O 1
ATOM 4313 N N . VAL B 1 239 ? 33.468 48.711 -15.027 1.00 11.98 269 VAL B N 1
ATOM 4314 C CA . VAL B 1 239 ? 33.834 49.520 -13.869 1.00 13.04 269 VAL B CA 1
ATOM 4315 C C . VAL B 1 239 ? 34.059 50.968 -14.302 1.00 14.32 269 VAL B C 1
ATOM 4316 O O . VAL B 1 239 ? 34.989 51.250 -15.059 1.00 13.95 269 VAL B O 1
ATOM 4320 N N . HIS B 1 240 ? 33.193 51.862 -13.836 1.00 15.51 270 HIS B N 1
ATOM 4321 C CA . HIS B 1 240 ? 33.259 53.285 -14.223 1.00 16.89 270 HIS B CA 1
ATOM 4322 C C . HIS B 1 240 ? 32.867 54.146 -13.039 1.00 17.88 270 HIS B C 1
ATOM 4323 O O . HIS B 1 240 ? 32.413 53.639 -12.027 1.00 16.31 270 HIS B O 1
ATOM 4330 N N . ALA B 1 241 ? 33.021 55.462 -13.193 1.00 19.49 271 ALA B N 1
ATOM 4331 C CA . ALA B 1 241 ? 32.709 56.415 -12.115 1.00 20.64 271 ALA B CA 1
ATOM 4332 C C . ALA B 1 241 ? 31.211 56.610 -12.011 1.00 20.32 271 ALA B C 1
ATOM 4333 O O . ALA B 1 241 ? 30.465 56.298 -12.942 1.00 20.38 271 ALA B O 1
ATOM 4335 N N . LEU B 1 242 ? 30.749 57.122 -10.870 1.00 21.79 272 LEU B N 1
ATOM 4336 C CA . LEU B 1 242 ? 29.338 57.503 -10.741 1.00 23.14 272 LEU B CA 1
ATOM 4337 C C . LEU B 1 242 ? 28.989 58.503 -11.832 1.00 23.80 272 LEU B C 1
ATOM 4338 O O . LEU B 1 242 ? 29.778 59.404 -12.103 1.00 24.95 272 LEU B O 1
ATOM 4343 N N . GLY B 1 243 ? 27.835 58.314 -12.458 1.00 24.20 273 GLY B N 1
ATOM 4344 C CA . GLY B 1 243 ? 27.357 59.216 -13.498 1.00 26.33 273 GLY B CA 1
ATOM 4345 C C . GLY B 1 243 ? 27.945 58.978 -14.879 1.00 26.64 273 GLY B C 1
ATOM 4346 O O . GLY B 1 243 ? 27.558 59.666 -15.817 1.00 27.49 273 GLY B O 1
ATOM 4347 N N . GLU B 1 244 ? 28.887 58.034 -15.010 1.00 25.52 274 GLU B N 1
ATOM 4348 C CA . GLU B 1 244 ? 29.398 57.614 -16.317 1.00 25.71 274 GLU B CA 1
ATOM 4349 C C . GLU B 1 244 ? 28.608 56.422 -16.853 1.00 25.19 274 GLU B C 1
ATOM 4350 O O . GLU B 1 244 ? 28.112 55.582 -16.086 1.00 23.57 274 GLU B O 1
ATOM 4356 N N . LYS B 1 245 ? 28.513 56.359 -18.178 1.00 23.34 275 LYS B N 1
ATOM 4357 C CA . LYS B 1 245 ? 27.986 55.181 -18.861 1.00 23.75 275 LYS B CA 1
ATOM 4358 C C . LYS B 1 245 ? 29.067 54.102 -18.967 1.00 19.15 275 LYS B C 1
ATOM 4359 O O . LYS B 1 245 ? 30.261 54.401 -19.032 1.00 18.16 275 LYS B O 1
ATOM 4365 N N . GLY B 1 246 ? 28.639 52.847 -18.973 1.00 17.59 276 GLY B N 1
ATOM 4366 C CA . GLY B 1 246 ? 29.533 51.747 -19.257 1.00 16.38 276 GLY B CA 1
ATOM 4367 C C . GLY B 1 246 ? 29.974 51.759 -20.711 1.00 15.73 276 GLY B C 1
ATOM 4368 O O . GLY B 1 246 ? 29.178 52.084 -21.606 1.00 15.77 276 GLY B O 1
ATOM 4369 N N . SER B 1 247 ? 31.238 51.400 -20.945 1.00 15.14 277 SER B N 1
ATOM 4370 C CA . SER B 1 247 ? 31.806 51.339 -22.300 1.00 15.73 277 SER B CA 1
ATOM 4371 C C . SER B 1 247 ? 32.987 50.388 -22.352 1.00 14.96 277 SER B C 1
ATOM 4372 O O . SER B 1 247 ? 33.611 50.118 -21.318 1.00 13.14 277 SER B O 1
ATOM 4375 N N . PRO B 1 248 ? 33.294 49.858 -23.556 1.00 14.44 278 PRO B N 1
ATOM 4376 C CA . PRO B 1 248 ? 34.236 48.737 -23.624 1.00 14.23 278 PRO B CA 1
ATOM 4377 C C . PRO B 1 248 ? 35.718 49.069 -23.462 1.00 15.41 278 PRO B C 1
ATOM 4378 O O . PRO B 1 248 ? 36.524 48.153 -23.469 1.00 17.08 278 PRO B O 1
ATOM 4382 N N . ASP B 1 249 ? 36.050 50.344 -23.287 1.00 15.73 279 ASP B N 1
ATOM 4383 C CA . ASP B 1 249 ? 37.398 50.771 -22.897 1.00 16.87 279 ASP B CA 1
ATOM 4384 C C . ASP B 1 249 ? 37.627 50.630 -21.394 1.00 15.93 279 ASP B C 1
ATOM 4385 O O . ASP B 1 249 ? 38.750 50.748 -20.940 1.00 16.26 279 ASP B O 1
ATOM 4390 N N . GLN B 1 250 ? 36.561 50.416 -20.629 1.00 14.28 280 GLN B N 1
ATOM 4391 C CA . GLN B 1 250 ? 36.654 50.301 -19.170 1.00 13.38 280 GLN B CA 1
ATOM 4392 C C . GLN B 1 250 ? 36.900 48.861 -18.783 1.00 13.30 280 GLN B C 1
ATOM 4393 O O . GLN B 1 250 ? 36.601 47.968 -19.570 1.00 12.68 280 GLN B O 1
ATOM 4399 N N . PRO B 1 251 ? 37.481 48.619 -17.583 1.00 12.11 281 PRO B N 1
ATOM 4400 C CA . PRO B 1 251 ? 37.659 47.240 -17.111 1.00 12.10 281 PRO B CA 1
ATOM 4401 C C . PRO B 1 251 ? 36.326 46.538 -17.000 1.00 11.83 281 PRO B C 1
ATOM 4402 O O . PRO B 1 251 ? 35.372 47.122 -16.501 1.00 11.88 281 PRO B O 1
ATOM 4406 N N . SER B 1 252 ? 36.275 45.296 -17.471 1.00 11.73 282 SER B N 1
ATOM 4407 C CA . SER B 1 252 ? 35.108 44.451 -17.240 1.00 12.27 282 SER B CA 1
ATOM 4408 C C . SER B 1 252 ? 35.254 43.820 -15.855 1.00 12.26 282 SER B C 1
ATOM 4409 O O . SER B 1 252 ? 36.377 43.728 -15.320 1.00 12.96 282 SER B O 1
ATOM 4412 N N . VAL B 1 253 ? 34.145 43.361 -15.289 1.00 11.89 283 VAL B N 1
ATOM 4413 C CA A VAL B 1 253 ? 34.212 42.587 -14.041 0.50 12.03 283 VAL B CA 1
ATOM 4414 C CA B VAL B 1 253 ? 34.201 42.601 -14.047 0.50 11.92 283 VAL B CA 1
ATOM 4415 C C . VAL B 1 253 ? 34.647 41.173 -14.383 1.00 12.12 283 VAL B C 1
ATOM 4416 O O . VAL B 1 253 ? 33.839 40.313 -14.775 1.00 12.96 283 VAL B O 1
ATOM 4423 N N . TRP B 1 254 ? 35.946 40.949 -14.245 1.00 11.19 284 TRP B N 1
ATOM 4424 C CA . TRP B 1 254 ? 36.585 39.703 -14.585 1.00 10.93 284 TRP B CA 1
ATOM 4425 C C . TRP B 1 254 ? 37.175 39.097 -13.313 1.00 11.11 284 TRP B C 1
ATOM 4426 O O . TRP B 1 254 ? 36.428 38.477 -12.563 1.00 10.92 284 TRP B O 1
ATOM 4437 N N . GLU B 1 255 ? 38.484 39.241 -13.062 1.00 11.17 285 GLU B N 1
ATOM 4438 C CA . GLU B 1 255 ? 39.095 38.670 -11.867 1.00 11.76 285 GLU B CA 1
ATOM 4439 C C . GLU B 1 255 ? 38.468 39.293 -10.616 1.00 12.34 285 GLU B C 1
ATOM 4440 O O . GLU B 1 255 ? 38.225 40.504 -10.582 1.00 12.36 285 GLU B O 1
ATOM 4446 N N . GLN B 1 256 ? 38.160 38.464 -9.614 1.00 12.29 286 GLN B N 1
ATOM 4447 C CA . GLN B 1 256 ? 37.589 39.022 -8.387 1.00 13.50 286 GLN B CA 1
ATOM 4448 C C . GLN B 1 256 ? 38.714 39.269 -7.381 1.00 13.03 286 GLN B C 1
ATOM 4449 O O . GLN B 1 256 ? 39.706 38.533 -7.342 1.00 12.93 286 GLN B O 1
ATOM 4455 N N . PRO B 1 257 ? 38.601 40.354 -6.600 1.00 12.77 287 PRO B N 1
ATOM 4456 C CA . PRO B 1 257 ? 39.711 40.728 -5.712 1.00 12.57 287 PRO B CA 1
ATOM 4457 C C . PRO B 1 257 ? 39.714 39.984 -4.386 1.00 12.20 287 PRO B C 1
ATOM 4458 O O . PRO B 1 257 ? 38.728 39.365 -4.011 1.00 12.01 287 PRO B O 1
ATOM 4462 N N . VAL B 1 258 ? 40.838 40.067 -3.685 1.00 12.01 288 VAL B N 1
ATOM 4463 C CA . VAL B 1 258 ? 40.954 39.543 -2.323 1.00 11.83 288 VAL B CA 1
ATOM 4464 C C . VAL B 1 258 ? 39.825 40.043 -1.437 1.00 11.66 288 VAL B C 1
ATOM 4465 O O . VAL B 1 258 ? 39.451 41.216 -1.491 1.00 11.39 288 VAL B O 1
ATOM 4469 N N . LYS B 1 259 ? 39.257 39.150 -0.624 1.00 10.78 289 LYS B N 1
ATOM 4470 C CA . LYS B 1 259 ? 38.048 39.504 0.132 1.00 10.82 289 LYS B CA 1
ATOM 4471 C C . LYS B 1 259 ? 37.841 38.539 1.286 1.00 10.99 289 LYS B C 1
ATOM 4472 O O . LYS B 1 259 ? 38.294 37.382 1.250 1.00 11.36 289 LYS B O 1
ATOM 4478 N N . SER B 1 260 ? 37.144 39.017 2.310 1.00 10.87 290 SER B N 1
ATOM 4479 C CA . SER B 1 260 ? 36.716 38.196 3.431 1.00 11.13 290 SER B CA 1
ATOM 4480 C C . SER B 1 260 ? 35.556 38.874 4.120 1.00 11.19 290 SER B C 1
ATOM 4481 O O . SER B 1 260 ? 35.287 40.067 3.883 1.00 11.28 290 SER B O 1
ATOM 4484 N N . TRP B 1 261 ? 34.888 38.109 4.983 1.00 11.16 291 TRP B N 1
ATOM 4485 C CA . TRP B 1 261 ? 33.912 38.671 5.932 1.00 10.94 291 TRP B CA 1
ATOM 4486 C C . TRP B 1 261 ? 33.701 37.688 7.077 1.00 11.62 291 TRP B C 1
ATOM 4487 O O . TRP B 1 261 ? 33.927 36.478 6.939 1.00 11.55 291 TRP B O 1
ATOM 4498 N N . ILE B 1 262 ? 33.267 38.244 8.200 1.00 12.82 292 ILE B N 1
ATOM 4499 C CA . ILE B 1 262 ? 32.930 37.473 9.378 1.00 13.08 292 ILE B CA 1
ATOM 4500 C C . ILE B 1 262 ? 31.529 36.905 9.198 1.00 13.09 292 ILE B C 1
ATOM 4501 O O . ILE B 1 262 ? 30.627 37.608 8.757 1.00 13.08 292 ILE B O 1
ATOM 4506 N N . THR B 1 263 ? 31.357 35.627 9.548 1.00 12.90 293 THR B N 1
ATOM 4507 C CA . THR B 1 263 ? 30.064 34.962 9.440 1.00 13.58 293 THR B CA 1
ATOM 4508 C C . THR B 1 263 ? 29.442 34.556 10.769 1.00 14.61 293 THR B C 1
ATOM 4509 O O . THR B 1 263 ? 28.234 34.320 10.811 1.00 15.70 293 THR B O 1
ATOM 4513 N N . THR B 1 264 ? 30.244 34.441 11.827 1.00 14.61 294 THR B N 1
ATOM 4514 C CA . THR B 1 264 ? 29.746 33.973 13.121 1.00 15.21 294 THR B CA 1
ATOM 4515 C C . THR B 1 264 ? 30.668 34.475 14.238 1.00 15.27 294 THR B C 1
ATOM 4516 O O . THR B 1 264 ? 31.866 34.623 14.027 1.00 13.67 294 THR B O 1
ATOM 4520 N N . PRO B 1 265 ? 30.133 34.807 15.408 1.00 16.40 295 PRO B N 1
ATOM 4521 C CA . PRO B 1 265 ? 28.700 34.958 15.671 1.00 17.43 295 PRO B CA 1
ATOM 4522 C C . PRO B 1 265 ? 28.152 36.168 14.926 1.00 20.58 295 PRO B C 1
ATOM 4523 O O . PRO B 1 265 ? 28.916 37.015 14.490 1.00 21.28 295 PRO B O 1
ATOM 4527 N N . HIS B 1 266 ? 26.846 36.247 14.754 1.00 26.40 296 HIS B N 1
ATOM 4528 C CA . HIS B 1 266 ? 26.296 37.297 13.879 1.00 32.14 296 HIS B CA 1
ATOM 4529 C C . HIS B 1 266 ? 25.574 38.439 14.571 1.00 34.23 296 HIS B C 1
ATOM 4530 O O . HIS B 1 266 ? 25.311 39.441 13.904 1.00 37.64 296 HIS B O 1
ATOM 4537 N N . GLU B 1 267 ? 25.271 38.323 15.872 1.00 33.43 297 GLU B N 1
ATOM 4538 C CA . GLU B 1 267 ? 24.444 39.324 16.574 1.00 34.01 297 GLU B CA 1
ATOM 4539 C C . GLU B 1 267 ? 24.735 39.485 18.083 1.00 33.06 297 GLU B C 1
ATOM 4540 O O . GLU B 1 267 ? 24.925 40.610 18.577 1.00 29.69 297 GLU B O 1
ATOM 4546 N N . ALA B 1 268 ? 24.712 38.361 18.802 1.00 31.52 298 ALA B N 1
ATOM 4547 C CA . ALA B 1 268 ? 24.937 38.340 20.251 1.00 29.83 298 ALA B CA 1
ATOM 4548 C C . ALA B 1 268 ? 25.844 37.184 20.666 1.00 27.88 298 ALA B C 1
ATOM 4549 O O . ALA B 1 268 ? 26.098 36.268 19.878 1.00 27.94 298 ALA B O 1
ATOM 4551 N N . ALA B 1 269 ? 26.363 37.273 21.894 1.00 22.62 299 ALA B N 1
ATOM 4552 C CA . ALA B 1 269 ? 27.168 36.232 22.509 1.00 20.11 299 ALA B CA 1
ATOM 4553 C C . ALA B 1 269 ? 27.230 36.486 24.008 1.00 19.42 299 ALA B C 1
ATOM 4554 O O . ALA B 1 269 ? 26.894 37.578 24.477 1.00 18.29 299 ALA B O 1
ATOM 4556 N N . LYS B 1 270 ? 27.646 35.467 24.753 1.00 18.25 300 LYS B N 1
ATOM 4557 C CA . LYS B 1 270 ? 27.873 35.595 26.180 1.00 17.36 300 LYS B CA 1
ATOM 4558 C C . LYS B 1 270 ? 29.318 35.992 26.411 1.00 16.51 300 LYS B C 1
ATOM 4559 O O . LYS B 1 270 ? 30.230 35.602 25.671 1.00 16.64 300 LYS B O 1
ATOM 4565 N N . ALA B 1 271 ? 29.532 36.779 27.455 1.00 15.58 301 ALA B N 1
ATOM 4566 C CA . ALA B 1 271 ? 30.874 37.124 27.876 1.00 15.25 301 ALA B CA 1
ATOM 4567 C C . ALA B 1 271 ? 31.682 35.869 28.167 1.00 14.66 301 ALA B C 1
ATOM 4568 O O . ALA B 1 271 ? 31.162 34.881 28.675 1.00 15.08 301 ALA B O 1
ATOM 4570 N N . GLY B 1 272 ? 32.963 35.927 27.838 1.00 13.98 302 GLY B N 1
ATOM 4571 C CA . GLY B 1 272 ? 33.850 34.804 27.956 1.00 14.33 302 GLY B CA 1
ATOM 4572 C C . GLY B 1 272 ? 34.378 34.440 26.576 1.00 14.43 302 GLY B C 1
ATOM 4573 O O . GLY B 1 272 ? 34.546 35.311 25.719 1.00 14.51 302 GLY B O 1
ATOM 4574 N N . GLN B 1 273 ? 34.646 33.153 26.376 1.00 14.44 303 GLN B N 1
ATOM 4575 C CA A GLN B 1 273 ? 35.284 32.712 25.140 0.50 14.79 303 GLN B CA 1
ATOM 4576 C CA B GLN B 1 273 ? 35.246 32.634 25.154 0.50 14.96 303 GLN B CA 1
ATOM 4577 C C . GLN B 1 273 ? 34.268 32.685 23.997 1.00 14.44 303 GLN B C 1
ATOM 4578 O O . GLN B 1 273 ? 33.137 32.255 24.162 1.00 13.71 303 GLN B O 1
ATOM 4589 N N . VAL B 1 274 ? 34.702 33.194 22.850 1.00 14.69 304 VAL B N 1
ATOM 4590 C CA . VAL B 1 274 ? 33.868 33.343 21.661 1.00 15.16 304 VAL B CA 1
ATOM 4591 C C . VAL B 1 274 ? 34.720 32.929 20.468 1.00 14.51 304 VAL B C 1
ATOM 4592 O O . VAL B 1 274 ? 35.856 33.406 20.332 1.00 14.28 304 VAL B O 1
ATOM 4596 N N . GLN B 1 275 ? 34.198 32.046 19.614 1.00 13.63 305 GLN B N 1
ATOM 4597 C CA . GLN B 1 275 ? 34.897 31.697 18.387 1.00 13.67 305 GLN B CA 1
ATOM 4598 C C . GLN B 1 275 ? 34.363 32.575 17.277 1.00 13.84 305 GLN B C 1
ATOM 4599 O O . GLN B 1 275 ? 33.174 32.542 16.961 1.00 14.17 305 GLN B O 1
ATOM 4605 N N . ILE B 1 276 ? 35.236 33.389 16.717 1.00 13.42 306 ILE B N 1
ATOM 4606 C CA . ILE B 1 276 ? 34.862 34.320 15.677 1.00 13.50 306 ILE B CA 1
ATOM 4607 C C . ILE B 1 276 ? 35.386 33.737 14.381 1.00 13.16 306 ILE B C 1
ATOM 4608 O O . ILE B 1 276 ? 36.587 33.505 14.252 1.00 14.53 306 ILE B O 1
ATOM 4613 N N . ALA B 1 277 ? 34.500 33.498 13.440 1.00 12.49 307 ALA B N 1
ATOM 4614 C CA . ALA B 1 277 ? 34.879 32.825 12.199 1.00 12.61 307 ALA B CA 1
ATOM 4615 C C . ALA B 1 277 ? 34.314 33.509 10.971 1.00 12.37 307 ALA B C 1
ATOM 4616 O O . ALA B 1 277 ? 33.354 34.255 11.036 1.00 12.81 307 ALA B O 1
ATOM 4618 N N . GLY B 1 278 ? 34.903 33.177 9.834 1.00 12.02 308 GLY B N 1
ATOM 4619 C CA . GLY B 1 278 ? 34.460 33.723 8.561 1.00 11.55 308 GLY B CA 1
ATOM 4620 C C . GLY B 1 278 ? 35.098 33.022 7.393 1.00 11.11 308 GLY B C 1
ATOM 4621 O O . GLY B 1 278 ? 35.706 31.970 7.556 1.00 11.68 308 GLY B O 1
ATOM 4622 N N . VAL B 1 279 ? 34.950 33.617 6.223 1.00 10.73 309 VAL B N 1
ATOM 4623 C CA . VAL B 1 279 ? 35.472 33.074 4.991 1.00 10.72 309 VAL B CA 1
ATOM 4624 C C . VAL B 1 279 ? 36.359 34.107 4.314 1.00 10.61 309 VAL B C 1
ATOM 4625 O O . VAL B 1 279 ? 36.099 35.295 4.415 1.00 10.64 309 VAL B O 1
ATOM 4629 N N . ALA B 1 280 ? 37.425 33.642 3.654 1.00 10.64 310 ALA B N 1
ATOM 4630 C CA . ALA B 1 280 ? 38.431 34.493 3.002 1.00 10.86 310 ALA B CA 1
ATOM 4631 C C . ALA B 1 280 ? 38.971 33.843 1.729 1.00 10.75 310 ALA B C 1
ATOM 4632 O O . ALA B 1 280 ? 39.232 32.658 1.699 1.00 10.53 310 ALA B O 1
ATOM 4634 N N . PHE B 1 281 ? 39.177 34.662 0.709 1.00 10.73 311 PHE B N 1
ATOM 4635 C CA . PHE B 1 281 ? 39.668 34.195 -0.593 1.00 11.10 311 PHE B CA 1
ATOM 4636 C C . PHE B 1 281 ? 40.464 35.272 -1.285 1.00 11.49 311 PHE B C 1
ATOM 4637 O O . PHE B 1 281 ? 40.341 36.460 -0.967 1.00 11.63 311 PHE B O 1
ATOM 4645 N N . GLY B 1 282 ? 41.322 34.850 -2.208 1.00 12.70 312 GLY B N 1
ATOM 4646 C CA . GLY B 1 282 ? 42.116 35.788 -2.986 1.00 13.46 312 GLY B CA 1
ATOM 4647 C C . GLY B 1 282 ? 41.686 35.955 -4.426 1.00 14.66 312 GLY B C 1
ATOM 4648 O O . GLY B 1 282 ? 42.348 36.672 -5.170 1.00 17.07 312 GLY B O 1
ATOM 4649 N N . GLY B 1 283 ? 40.624 35.267 -4.850 1.00 14.50 313 GLY B N 1
ATOM 4650 C CA . GLY B 1 283 ? 40.128 35.357 -6.209 1.00 14.32 313 GLY B CA 1
ATOM 4651 C C . GLY B 1 283 ? 40.898 34.433 -7.126 1.00 13.80 313 GLY B C 1
ATOM 4652 O O . GLY B 1 283 ? 40.639 33.243 -7.180 1.00 13.06 313 GLY B O 1
ATOM 4653 N N . MET B 1 284 ? 41.877 34.989 -7.838 1.00 14.64 314 MET B N 1
ATOM 4654 C CA . MET B 1 284 ? 42.752 34.194 -8.686 1.00 15.28 314 MET B CA 1
ATOM 4655 C C . MET B 1 284 ? 43.860 33.519 -7.887 1.00 15.37 314 MET B C 1
ATOM 4656 O O . MET B 1 284 ? 44.511 32.597 -8.394 1.00 15.32 314 MET B O 1
ATOM 4661 N N . ASN B 1 285 ? 44.094 33.994 -6.661 1.00 15.26 315 ASN B N 1
ATOM 4662 C CA . ASN B 1 285 ? 45.145 33.490 -5.786 1.00 16.00 315 ASN B CA 1
ATOM 4663 C C . ASN B 1 285 ? 44.536 32.982 -4.475 1.00 15.18 315 ASN B C 1
ATOM 4664 O O . ASN B 1 285 ? 43.455 33.426 -4.086 1.00 13.97 315 ASN B O 1
ATOM 4669 N N . ALA B 1 286 ? 45.236 32.066 -3.806 1.00 14.63 316 ALA B N 1
ATOM 4670 C CA . ALA B 1 286 ? 44.822 31.594 -2.499 1.00 14.85 316 ALA B CA 1
ATOM 4671 C C . ALA B 1 286 ? 44.905 32.715 -1.480 1.00 14.62 316 ALA B C 1
ATOM 4672 O O . ALA B 1 286 ? 45.699 33.623 -1.636 1.00 14.84 316 ALA B O 1
ATOM 4674 N N . CYS B 1 287 ? 44.048 32.656 -0.468 1.00 14.64 317 CYS B N 1
ATOM 4675 C CA . CYS B 1 287 ? 44.226 33.474 0.737 1.00 15.37 317 CYS B CA 1
ATOM 4676 C C . CYS B 1 287 ? 45.406 32.897 1.545 1.00 15.68 317 CYS B C 1
ATOM 4677 O O . CYS B 1 287 ? 45.410 31.701 1.824 1.00 17.10 317 CYS B O 1
ATOM 4680 N N . LYS B 1 288 ? 46.377 33.744 1.888 1.00 16.27 318 LYS B N 1
ATOM 4681 C CA A LYS B 1 288 ? 47.560 33.307 2.661 0.50 17.01 318 LYS B CA 1
ATOM 4682 C CA B LYS B 1 288 ? 47.587 33.365 2.649 0.50 16.66 318 LYS B CA 1
ATOM 4683 C C . LYS B 1 288 ? 47.388 33.523 4.155 1.00 16.76 318 LYS B C 1
ATOM 4684 O O . LYS B 1 288 ? 47.888 32.712 4.966 1.00 15.93 318 LYS B O 1
ATOM 4695 N N . SER B 1 289 ? 46.705 34.592 4.538 1.00 15.81 319 SER B N 1
ATOM 4696 C CA . SER B 1 289 ? 46.515 34.881 5.951 1.00 16.43 319 SER B CA 1
ATOM 4697 C C . SER B 1 289 ? 45.342 35.805 6.165 1.00 15.48 319 SER B C 1
ATOM 4698 O O . SER B 1 289 ? 44.919 36.523 5.252 1.00 14.47 319 SER B O 1
ATOM 4701 N N . VAL B 1 290 ? 44.792 35.757 7.377 1.00 14.54 320 VAL B N 1
ATOM 4702 C CA . VAL B 1 290 ? 43.679 36.625 7.744 1.00 14.83 320 VAL B CA 1
ATOM 4703 C C . VAL B 1 290 ? 43.911 37.179 9.137 1.00 14.64 320 VAL B C 1
ATOM 4704 O O . VAL B 1 290 ? 44.309 36.429 10.039 1.00 13.93 320 VAL B O 1
ATOM 4708 N N . GLU B 1 291 ? 43.678 38.486 9.274 1.00 15.07 321 GLU B N 1
ATOM 4709 C CA A GLU B 1 291 ? 43.703 39.187 10.568 0.50 15.21 321 GLU B CA 1
ATOM 4710 C CA B GLU B 1 291 ? 43.699 39.129 10.589 0.50 15.55 321 GLU B CA 1
ATOM 4711 C C . GLU B 1 291 ? 42.272 39.498 10.982 1.00 14.64 321 GLU B C 1
ATOM 4712 O O . GLU B 1 291 ? 41.436 39.830 10.138 1.00 14.68 321 GLU B O 1
ATOM 4723 N N . VAL B 1 292 ? 41.981 39.403 12.271 1.00 13.61 322 VAL B N 1
ATOM 4724 C CA . VAL B 1 292 ? 40.651 39.694 12.786 1.00 12.57 322 VAL B CA 1
ATOM 4725 C C . VAL B 1 292 ? 40.791 40.746 13.894 1.00 13.12 322 VAL B C 1
ATOM 4726 O O . VAL B 1 292 ? 41.712 40.662 14.727 1.00 13.83 322 VAL B O 1
ATOM 4730 N N . SER B 1 293 ? 39.873 41.713 13.877 1.00 13.14 323 SER B N 1
ATOM 4731 C CA . SER B 1 293 ? 39.760 42.756 14.901 1.00 12.96 323 SER B CA 1
ATOM 4732 C C . SER B 1 293 ? 38.371 42.705 15.491 1.00 14.00 323 SER B C 1
ATOM 4733 O O . SER B 1 293 ? 37.388 42.535 14.776 1.00 14.00 323 SER B O 1
ATOM 4736 N N . VAL B 1 294 ? 38.297 42.894 16.810 1.00 13.97 324 VAL B N 1
ATOM 4737 C CA . VAL B 1 294 ? 37.022 42.968 17.508 1.00 14.04 324 VAL B CA 1
ATOM 4738 C C . VAL B 1 294 ? 36.649 44.399 17.897 1.00 14.50 324 VAL B C 1
ATOM 4739 O O . VAL B 1 294 ? 35.559 44.612 18.415 1.00 14.15 324 VAL B O 1
ATOM 4743 N N . ASP B 1 295 ? 37.532 45.355 17.614 1.00 15.53 325 ASP B N 1
ATOM 4744 C CA . ASP B 1 295 ? 37.328 46.771 17.986 1.00 17.48 325 ASP B CA 1
ATOM 4745 C C . ASP B 1 295 ? 37.338 47.663 16.740 1.00 17.93 325 ASP B C 1
ATOM 4746 O O . ASP B 1 295 ? 37.858 48.799 16.747 1.00 18.17 325 ASP B O 1
ATOM 4751 N N . GLY B 1 296 ? 36.804 47.127 15.643 1.00 16.81 326 GLY B N 1
ATOM 4752 C CA . GLY B 1 296 ? 36.550 47.935 14.448 1.00 17.11 326 GLY B CA 1
ATOM 4753 C C . GLY B 1 296 ? 37.809 48.307 13.703 1.00 17.13 326 GLY B C 1
ATOM 4754 O O . GLY B 1 296 ? 37.841 49.310 12.991 1.00 18.95 326 GLY B O 1
ATOM 4755 N N . GLY B 1 297 ? 38.854 47.508 13.856 1.00 17.43 327 GLY B N 1
ATOM 4756 C CA . GLY B 1 297 ? 40.100 47.700 13.143 1.00 18.41 327 GLY B CA 1
ATOM 4757 C C . GLY B 1 297 ? 41.172 48.507 13.839 1.00 19.28 327 GLY B C 1
ATOM 4758 O O . GLY B 1 297 ? 42.177 48.835 13.224 1.00 19.51 327 GLY B O 1
ATOM 4759 N N . GLN B 1 298 ? 40.995 48.820 15.120 1.00 20.43 328 GLN B N 1
ATOM 4760 C CA . GLN B 1 298 ? 42.051 49.506 15.872 1.00 21.87 328 GLN B CA 1
ATOM 4761 C C . GLN B 1 298 ? 43.182 48.557 16.200 1.00 20.57 328 GLN B C 1
ATOM 4762 O O . GLN B 1 298 ? 44.359 48.905 16.051 1.00 22.63 328 GLN B O 1
ATOM 4768 N N . THR B 1 299 ? 42.822 47.346 16.626 1.00 19.38 329 THR B N 1
ATOM 4769 C CA A THR B 1 299 ? 43.720 46.286 17.063 0.50 19.12 329 THR B CA 1
ATOM 4770 C CA B THR B 1 299 ? 43.831 46.329 16.882 0.50 18.41 329 THR B CA 1
ATOM 4771 C C . THR B 1 299 ? 43.439 45.029 16.215 1.00 18.13 329 THR B C 1
ATOM 4772 O O . THR B 1 299 ? 42.262 44.661 16.118 1.00 18.38 329 THR B O 1
ATOM 4779 N N . TRP B 1 300 ? 44.468 44.364 15.713 1.00 17.57 330 TRP B N 1
ATOM 4780 C CA . TRP B 1 300 ? 44.311 43.142 14.915 1.00 18.40 330 TRP B CA 1
ATOM 4781 C C . TRP B 1 300 ? 45.075 41.961 15.543 1.00 19.88 330 TRP B C 1
ATOM 4782 O O . TRP B 1 300 ? 46.150 42.130 16.130 1.00 19.51 330 TRP B O 1
ATOM 4793 N N . GLN B 1 301 ? 44.543 40.760 15.346 1.00 19.56 331 GLN B N 1
ATOM 4794 C CA . GLN B 1 301 ? 45.221 39.520 15.690 1.00 21.39 331 GLN B CA 1
ATOM 4795 C C . GLN B 1 301 ? 45.125 38.569 14.510 1.00 21.37 331 GLN B C 1
ATOM 4796 O O . GLN B 1 301 ? 44.136 38.582 13.790 1.00 18.19 331 GLN B O 1
ATOM 4802 N N . GLU B 1 302 ? 46.131 37.729 14.341 1.00 21.74 332 GLU B N 1
ATOM 4803 C CA . GLU B 1 302 ? 46.141 36.734 13.276 1.00 23.03 332 GLU B CA 1
ATOM 4804 C C . GLU B 1 302 ? 45.153 35.610 13.581 1.00 20.41 332 GLU B C 1
ATOM 4805 O O . GLU B 1 302 ? 45.146 35.072 14.683 1.00 19.75 332 GLU B O 1
ATOM 4811 N N . ALA B 1 303 ? 44.335 35.248 12.595 1.00 18.13 333 ALA B N 1
ATOM 4812 C CA . ALA B 1 303 ? 43.404 34.127 12.728 1.00 17.83 333 ALA B CA 1
ATOM 4813 C C . ALA B 1 303 ? 44.053 32.838 12.210 1.00 17.57 333 ALA B C 1
ATOM 4814 O O . ALA B 1 303 ? 45.102 32.866 11.549 1.00 17.02 333 ALA B O 1
ATOM 4816 N N . GLU B 1 304 ? 43.463 31.706 12.572 1.00 16.93 334 GLU B N 1
ATOM 4817 C CA . GLU B 1 304 ? 43.917 30.402 12.080 1.00 17.21 334 GLU B CA 1
ATOM 4818 C C . GLU B 1 304 ? 43.000 29.944 10.980 1.00 15.64 334 GLU B C 1
ATOM 4819 O O . GLU B 1 304 ? 41.803 30.137 11.089 1.00 14.70 334 GLU B O 1
ATOM 4825 N N . PHE B 1 305 ? 43.536 29.228 9.990 1.00 14.21 335 PHE B N 1
ATOM 4826 C CA . PHE B 1 305 ? 42.659 28.538 9.034 1.00 14.38 335 PHE B CA 1
ATOM 4827 C C . PHE B 1 305 ? 42.037 27.289 9.637 1.00 14.10 335 PHE B C 1
ATOM 4828 O O . PHE B 1 305 ? 42.666 26.590 10.448 1.00 14.83 335 PHE B O 1
ATOM 4836 N N . ILE B 1 306 ? 40.798 27.039 9.227 1.00 13.28 336 ILE B N 1
ATOM 4837 C CA . ILE B 1 306 ? 39.951 25.959 9.705 1.00 14.15 336 ILE B CA 1
ATOM 4838 C C . ILE B 1 306 ? 39.632 25.084 8.505 1.00 13.32 336 ILE B C 1
ATOM 4839 O O . ILE B 1 306 ? 39.171 25.591 7.473 1.00 13.68 336 ILE B O 1
ATOM 4844 N N . GLY B 1 307 ? 39.863 23.784 8.627 1.00 13.12 337 GLY B N 1
ATOM 4845 C CA . GLY B 1 307 ? 39.504 22.845 7.560 1.00 12.88 337 GLY B CA 1
ATOM 4846 C C . GLY B 1 307 ? 40.510 22.744 6.430 1.00 12.92 337 GLY B C 1
ATOM 4847 O O . GLY B 1 307 ? 41.488 23.441 6.419 1.00 12.72 337 GLY B O 1
ATOM 4848 N N . PRO B 1 308 ? 40.250 21.862 5.459 1.00 13.61 338 PRO B N 1
ATOM 4849 C CA . PRO B 1 308 ? 41.201 21.640 4.381 1.00 13.58 338 PRO B CA 1
ATOM 4850 C C . PRO B 1 308 ? 41.264 22.792 3.391 1.00 13.97 338 PRO B C 1
ATOM 4851 O O . PRO B 1 308 ? 40.329 23.591 3.280 1.00 14.15 338 PRO B O 1
ATOM 4855 N N . ASP B 1 309 ? 42.399 22.865 2.713 1.00 14.78 339 ASP B N 1
ATOM 4856 C CA . ASP B 1 309 ? 42.649 23.817 1.634 1.00 15.95 339 ASP B CA 1
ATOM 4857 C C . ASP B 1 309 ? 42.115 23.207 0.319 1.00 17.47 339 ASP B C 1
ATOM 4858 O O . ASP B 1 309 ? 42.689 22.274 -0.207 1.00 16.91 339 ASP B O 1
ATOM 4863 N N . LEU B 1 310 ? 41.054 23.811 -0.242 1.00 18.67 340 LEU B N 1
ATOM 4864 C CA . LEU B 1 310 ? 40.488 23.371 -1.499 1.00 17.61 340 LEU B CA 1
ATOM 4865 C C . LEU B 1 310 ? 41.086 24.081 -2.713 1.00 17.55 340 LEU B C 1
ATOM 4866 O O . LEU B 1 310 ? 40.563 23.968 -3.808 1.00 21.22 340 LEU B O 1
ATOM 4871 N N . GLY B 1 311 ? 42.174 24.806 -2.533 1.00 16.76 341 GLY B N 1
ATOM 4872 C CA . GLY B 1 311 ? 42.951 25.309 -3.658 1.00 16.78 341 GLY B CA 1
ATOM 4873 C C . GLY B 1 311 ? 42.782 26.772 -3.913 1.00 15.40 341 GLY B C 1
ATOM 4874 O O . GLY B 1 311 ? 42.029 27.489 -3.205 1.00 14.22 341 GLY B O 1
ATOM 4875 N N . ARG B 1 312 ? 43.492 27.238 -4.937 1.00 15.26 342 ARG B N 1
ATOM 4876 C CA . ARG B 1 312 ? 43.718 28.671 -5.074 1.00 15.59 342 ARG B CA 1
ATOM 4877 C C . ARG B 1 312 ? 42.472 29.497 -5.352 1.00 14.41 342 ARG B C 1
ATOM 4878 O O . ARG B 1 312 ? 42.479 30.692 -5.093 1.00 14.37 342 ARG B O 1
ATOM 4886 N N . PHE B 1 313 ? 41.450 28.886 -5.951 1.00 13.13 343 PHE B N 1
ATOM 4887 C CA . PHE B 1 313 ? 40.228 29.597 -6.281 1.00 12.73 343 PHE B CA 1
ATOM 4888 C C . PHE B 1 313 ? 39.130 29.470 -5.231 1.00 12.56 343 PHE B C 1
ATOM 4889 O O . PHE B 1 313 ? 38.074 30.110 -5.369 1.00 11.76 343 PHE B O 1
ATOM 4897 N N . ALA B 1 314 ? 39.351 28.656 -4.193 1.00 12.00 344 ALA B N 1
ATOM 4898 C CA . ALA B 1 314 ? 38.327 28.418 -3.165 1.00 11.91 344 ALA B CA 1
ATOM 4899 C C . ALA B 1 314 ? 38.501 29.428 -2.047 1.00 11.72 344 ALA B C 1
ATOM 4900 O O . ALA B 1 314 ? 39.451 30.219 -2.063 1.00 12.83 344 ALA B O 1
ATOM 4902 N N . TRP B 1 315 ? 37.585 29.414 -1.084 1.00 10.76 345 TRP B N 1
ATOM 4903 C CA . TRP B 1 315 ? 37.797 30.181 0.120 1.00 10.36 345 TRP B CA 1
ATOM 4904 C C . TRP B 1 315 ? 38.252 29.278 1.259 1.00 10.73 345 TRP B C 1
ATOM 4905 O O . TRP B 1 315 ? 38.019 28.077 1.241 1.00 10.61 345 TRP B O 1
ATOM 4916 N N . ARG B 1 316 ? 38.941 29.867 2.227 1.00 11.34 346 ARG B N 1
ATOM 4917 C CA . ARG B 1 316 ? 39.237 29.203 3.496 1.00 11.76 346 ARG B CA 1
ATOM 4918 C C . ARG B 1 316 ? 38.283 29.711 4.554 1.00 11.77 346 ARG B C 1
ATOM 4919 O O . ARG B 1 316 ? 37.912 30.897 4.554 1.00 11.50 346 ARG B O 1
ATOM 4927 N N . VAL B 1 317 ? 37.921 28.827 5.482 1.00 11.28 347 VAL B N 1
ATOM 4928 C CA . VAL B 1 317 ? 37.341 29.266 6.751 1.00 11.72 347 VAL B CA 1
ATOM 4929 C C . VAL B 1 317 ? 38.500 29.673 7.660 1.00 11.66 347 VAL B C 1
ATOM 4930 O O . VAL B 1 317 ? 39.556 29.029 7.671 1.00 12.02 347 VAL B O 1
ATOM 4934 N N . PHE B 1 318 ? 38.293 30.755 8.404 1.00 11.71 348 PHE B N 1
ATOM 4935 C CA . PHE B 1 318 ? 39.244 31.206 9.414 1.00 12.62 348 PHE B CA 1
ATOM 4936 C C . PHE B 1 318 ? 38.517 31.391 10.735 1.00 12.68 348 PHE B C 1
ATOM 4937 O O . PHE B 1 318 ? 37.291 31.607 10.769 1.00 11.64 348 PHE B O 1
ATOM 4945 N N . ALA B 1 319 ? 39.281 31.347 11.827 1.00 13.12 349 ALA B N 1
ATOM 4946 C CA . ALA B 1 319 ? 38.716 31.591 13.138 1.00 13.67 349 ALA B CA 1
ATOM 4947 C C . ALA B 1 319 ? 39.717 32.205 14.087 1.00 13.75 349 ALA B C 1
ATOM 4948 O O . ALA B 1 319 ? 40.928 31.942 14.008 1.00 14.28 349 ALA B O 1
ATOM 4950 N N . LEU B 1 320 ? 39.191 33.045 14.972 1.00 13.54 350 LEU B N 1
ATOM 4951 C CA . LEU B 1 320 ? 39.958 33.619 16.073 1.00 14.80 350 LEU B CA 1
ATOM 4952 C C . LEU B 1 320 ? 39.251 33.235 17.340 1.00 14.27 350 LEU B C 1
ATOM 4953 O O . LEU B 1 320 ? 38.068 33.490 17.475 1.00 13.56 350 LEU B O 1
ATOM 4958 N N . SER B 1 321 ? 39.978 32.613 18.263 1.00 14.72 351 SER B N 1
ATOM 4959 C CA . SER B 1 321 ? 39.462 32.348 19.594 1.00 16.68 351 SER B CA 1
ATOM 4960 C C . SER B 1 321 ? 39.648 33.621 20.424 1.00 17.19 351 SER B C 1
ATOM 4961 O O . SER B 1 321 ? 40.779 34.052 20.650 1.00 17.24 351 SER B O 1
ATOM 4964 N N . ALA B 1 322 ? 38.544 34.238 20.828 1.00 17.27 352 ALA B N 1
ATOM 4965 C CA . ALA B 1 322 ? 38.574 35.491 21.582 1.00 18.10 352 ALA B CA 1
ATOM 4966 C C . ALA B 1 322 ? 37.985 35.262 22.984 1.00 18.30 352 ALA B C 1
ATOM 4967 O O . ALA B 1 322 ? 37.283 34.281 23.212 1.00 19.09 352 ALA B O 1
ATOM 4969 N N . ASP B 1 323 ? 38.364 36.135 23.919 1.00 17.76 353 ASP B N 1
ATOM 4970 C CA A ASP B 1 323 ? 37.860 36.145 25.284 0.50 17.83 353 ASP B CA 1
ATOM 4971 C CA B ASP B 1 323 ? 37.827 36.105 25.286 0.50 18.36 353 ASP B CA 1
ATOM 4972 C C . ASP B 1 323 ? 37.393 37.559 25.530 1.00 16.87 353 ASP B C 1
ATOM 4973 O O . ASP B 1 323 ? 38.218 38.470 25.602 1.00 17.45 353 ASP B O 1
ATOM 4982 N N . LEU B 1 324 ? 36.082 37.755 25.592 1.00 15.61 354 LEU B N 1
ATOM 4983 C CA . LEU B 1 324 ? 35.482 39.076 25.521 1.00 15.05 354 LEU B CA 1
ATOM 4984 C C . LEU B 1 324 ? 34.683 39.413 26.773 1.00 14.48 354 LEU B C 1
ATOM 4985 O O . LEU B 1 324 ? 33.959 38.588 27.305 1.00 13.63 354 LEU B O 1
ATOM 4990 N N . ALA B 1 325 ? 34.835 40.648 27.232 1.00 14.21 355 ALA B N 1
ATOM 4991 C CA . ALA B 1 325 ? 33.996 41.195 28.295 1.00 14.05 355 ALA B CA 1
ATOM 4992 C C . ALA B 1 325 ? 32.695 41.681 27.739 1.00 14.90 355 ALA B C 1
ATOM 4993 O O . ALA B 1 325 ? 32.541 41.843 26.529 1.00 15.32 355 ALA B O 1
ATOM 4995 N N . ARG B 1 326 ? 31.745 41.944 28.632 1.00 15.44 356 ARG B N 1
ATOM 4996 C CA A ARG B 1 326 ? 30.472 42.539 28.262 0.50 15.58 356 ARG B CA 1
ATOM 4997 C CA B ARG B 1 326 ? 30.475 42.533 28.252 0.50 15.32 356 ARG B CA 1
ATOM 4998 C C . ARG B 1 326 ? 30.737 43.851 27.531 1.00 15.31 356 ARG B C 1
ATOM 4999 O O . ARG B 1 326 ? 31.590 44.637 27.955 1.00 14.42 356 ARG B O 1
ATOM 5014 N N . GLY B 1 327 ? 30.035 44.071 26.424 1.00 15.39 357 GLY B N 1
ATOM 5015 C CA . GLY B 1 327 ? 30.286 45.277 25.604 1.00 16.11 357 GLY B CA 1
ATOM 5016 C C . GLY B 1 327 ? 29.749 45.093 24.201 1.00 15.79 357 GLY B C 1
ATOM 5017 O O . GLY B 1 327 ? 29.134 44.079 23.909 1.00 15.79 357 GLY B O 1
ATOM 5018 N N . THR B 1 328 ? 29.997 46.082 23.341 1.00 15.94 358 THR B N 1
ATOM 5019 C CA . THR B 1 328 ? 29.508 46.063 21.968 1.00 15.90 358 THR B CA 1
ATOM 5020 C C . THR B 1 328 ? 30.701 46.117 21.052 1.00 15.32 358 THR B C 1
ATOM 5021 O O . THR B 1 328 ? 31.346 47.153 20.928 1.00 15.02 358 THR B O 1
ATOM 5025 N N . TYR B 1 329 ? 30.975 44.980 20.414 1.00 14.45 359 TYR B N 1
ATOM 5026 C CA . TYR B 1 329 ? 32.155 44.783 19.596 1.00 13.93 359 TYR B CA 1
ATOM 5027 C C . TYR B 1 329 ? 31.834 45.023 18.129 1.00 13.41 359 TYR B C 1
ATOM 5028 O O . TYR B 1 329 ? 30.669 44.964 17.720 1.00 13.28 359 TYR B O 1
ATOM 5037 N N . THR B 1 330 ? 32.876 45.324 17.367 1.00 13.66 360 THR B N 1
ATOM 5038 C CA . THR B 1 330 ? 32.763 45.590 15.927 1.00 14.11 360 THR B CA 1
ATOM 5039 C C . THR B 1 330 ? 33.767 44.670 15.254 1.00 13.61 360 THR B C 1
ATOM 5040 O O . THR B 1 330 ? 34.983 44.934 15.252 1.00 13.96 360 THR B O 1
ATOM 5044 N N . LEU B 1 331 ? 33.252 43.554 14.733 1.00 13.77 361 LEU B N 1
ATOM 5045 C CA . LEU B 1 331 ? 34.081 42.457 14.237 1.00 13.58 361 LEU B CA 1
ATOM 5046 C C . LEU B 1 331 ? 34.367 42.646 12.746 1.00 13.22 361 LEU B C 1
ATOM 5047 O O . LEU B 1 331 ? 33.451 42.767 11.959 1.00 12.87 361 LEU B O 1
ATOM 5052 N N . VAL B 1 332 ? 35.648 42.680 12.402 1.00 12.75 362 VAL B N 1
ATOM 5053 C CA . VAL B 1 332 ? 36.085 42.808 11.015 1.00 13.83 362 VAL B CA 1
ATOM 5054 C C . VAL B 1 332 ? 37.255 41.852 10.737 1.00 13.45 362 VAL B C 1
ATOM 5055 O O . VAL B 1 332 ? 38.001 41.439 11.646 1.00 13.73 362 VAL B O 1
ATOM 5059 N N . SER B 1 333 ? 37.409 41.511 9.467 1.00 12.72 363 SER B N 1
ATOM 5060 C CA . SER B 1 333 ? 38.476 40.625 9.011 1.00 12.28 363 SER B CA 1
ATOM 5061 C C . SER B 1 333 ? 39.189 41.269 7.818 1.00 12.55 363 SER B C 1
ATOM 5062 O O . SER B 1 333 ? 38.567 41.918 6.976 1.00 12.04 363 SER B O 1
ATOM 5065 N N . ARG B 1 334 ? 40.497 41.062 7.741 1.00 13.17 364 ARG B N 1
ATOM 5066 C CA . ARG B 1 334 ? 41.312 41.606 6.665 1.00 13.63 364 ARG B CA 1
ATOM 5067 C C . ARG B 1 334 ? 42.200 40.497 6.120 1.00 13.28 364 ARG B C 1
ATOM 5068 O O . ARG B 1 334 ? 43.080 39.973 6.825 1.00 12.91 364 ARG B O 1
ATOM 5076 N N . ALA B 1 335 ? 41.931 40.118 4.875 1.00 12.53 365 ALA B N 1
ATOM 5077 C CA . ALA B 1 335 ? 42.610 39.037 4.193 1.00 12.90 365 ALA B CA 1
ATOM 5078 C C . ALA B 1 335 ? 43.737 39.513 3.308 1.00 12.90 365 ALA B C 1
ATOM 5079 O O . ALA B 1 335 ? 43.654 40.579 2.696 1.00 13.30 365 ALA B O 1
ATOM 5081 N N . THR B 1 336 ? 44.770 38.691 3.223 1.00 13.32 366 THR B N 1
ATOM 5082 C CA . THR B 1 336 ? 45.920 38.908 2.341 1.00 14.08 366 THR B CA 1
ATOM 5083 C C . THR B 1 336 ? 46.082 37.662 1.469 1.00 13.68 366 THR B C 1
ATOM 5084 O O . THR B 1 336 ? 46.017 36.542 1.979 1.00 14.04 366 THR B O 1
ATOM 5088 N N . ASP B 1 337 ? 46.301 37.848 0.167 1.00 14.85 367 ASP B N 1
ATOM 5089 C CA . ASP B 1 337 ? 46.493 36.703 -0.728 1.00 15.41 367 ASP B CA 1
ATOM 5090 C C . ASP B 1 337 ? 47.974 36.313 -0.824 1.00 17.26 367 ASP B C 1
ATOM 5091 O O . ASP B 1 337 ? 48.827 36.965 -0.230 1.00 17.10 367 ASP B O 1
ATOM 5096 N N . THR B 1 338 ? 48.269 35.265 -1.579 1.00 19.18 368 THR B N 1
ATOM 5097 C CA . THR B 1 338 ? 49.640 34.766 -1.676 1.00 20.81 368 THR B CA 1
ATOM 5098 C C . THR B 1 338 ? 50.607 35.713 -2.372 1.00 22.10 368 THR B C 1
ATOM 5099 O O . THR B 1 338 ? 51.810 35.510 -2.272 1.00 23.89 368 THR B O 1
ATOM 5103 N N . GLU B 1 339 ? 50.093 36.719 -3.077 1.00 22.91 369 GLU B N 1
ATOM 5104 C CA . GLU B 1 339 ? 50.896 37.715 -3.762 1.00 25.90 369 GLU B CA 1
ATOM 5105 C C . GLU B 1 339 ? 50.984 39.050 -3.009 1.00 25.45 369 GLU B C 1
ATOM 5106 O O . GLU B 1 339 ? 51.455 40.032 -3.566 1.00 25.67 369 GLU B O 1
ATOM 5112 N N . GLY B 1 340 ? 50.539 39.089 -1.755 1.00 23.25 370 GLY B N 1
ATOM 5113 C CA . GLY B 1 340 ? 50.593 40.306 -0.946 1.00 23.27 370 GLY B CA 1
ATOM 5114 C C . GLY B 1 340 ? 49.470 41.317 -1.153 1.00 22.32 370 GLY B C 1
ATOM 5115 O O . GLY B 1 340 ? 49.516 42.415 -0.597 1.00 22.71 370 GLY B O 1
ATOM 5116 N N . ASN B 1 341 ? 48.453 40.973 -1.934 1.00 19.92 371 ASN B N 1
ATOM 5117 C CA . ASN B 1 341 ? 47.293 41.853 -2.066 1.00 19.45 371 ASN B CA 1
ATOM 5118 C C . ASN B 1 341 ? 46.465 41.744 -0.799 1.00 18.42 371 ASN B C 1
ATOM 5119 O O . ASN B 1 341 ? 46.180 40.651 -0.340 1.00 15.87 371 ASN B O 1
ATOM 5124 N N . VAL B 1 342 ? 46.128 42.887 -0.225 1.00 18.74 372 VAL B N 1
ATOM 5125 C CA . VAL B 1 342 ? 45.390 42.938 1.041 1.00 18.62 372 VAL B CA 1
ATOM 5126 C C . VAL B 1 342 ? 44.110 43.755 0.837 1.00 16.91 372 VAL B C 1
ATOM 5127 O O . VAL B 1 342 ? 44.099 44.737 0.075 1.00 17.07 372 VAL B O 1
ATOM 5131 N N . GLN B 1 343 ? 43.027 43.376 1.516 1.00 15.18 373 GLN B N 1
ATOM 5132 C CA . GLN B 1 343 ? 41.805 44.142 1.444 1.00 14.12 373 GLN B CA 1
ATOM 5133 C C . GLN B 1 343 ? 42.029 45.565 1.954 1.00 14.54 373 GLN B C 1
ATOM 5134 O O . GLN B 1 343 ? 42.658 45.743 3.013 1.00 14.22 373 GLN B O 1
ATOM 5140 N N . PRO B 1 344 ? 41.472 46.559 1.246 1.00 14.83 374 PRO B N 1
ATOM 5141 C CA . PRO B 1 344 ? 41.471 47.918 1.766 1.00 14.92 374 PRO B CA 1
ATOM 5142 C C . PRO B 1 344 ? 40.375 48.101 2.803 1.00 15.03 374 PRO B C 1
ATOM 5143 O O . PRO B 1 344 ? 39.448 47.296 2.892 1.00 14.13 374 PRO B O 1
ATOM 5147 N N . GLU B 1 345 ? 40.466 49.183 3.574 1.00 15.54 375 GLU B N 1
ATOM 5148 C CA . GLU B 1 345 ? 39.393 49.546 4.478 1.00 16.13 375 GLU B CA 1
ATOM 5149 C C . GLU B 1 345 ? 38.087 49.791 3.759 1.00 15.97 375 GLU B C 1
ATOM 5150 O O . GLU B 1 345 ? 37.028 49.305 4.196 1.00 14.92 375 GLU B O 1
ATOM 5156 N N . GLU B 1 346 ? 38.170 50.539 2.660 1.00 17.66 376 GLU B N 1
ATOM 5157 C CA . GLU B 1 346 ? 37.010 50.911 1.845 1.00 18.47 376 GLU B CA 1
ATOM 5158 C C . GLU B 1 346 ? 37.376 50.668 0.400 1.00 17.99 376 GLU B C 1
ATOM 5159 O O . GLU B 1 346 ? 38.543 50.784 0.034 1.00 19.87 376 GLU B O 1
ATOM 5165 N N . THR B 1 347 ? 36.405 50.313 -0.430 1.00 16.66 377 THR B N 1
ATOM 5166 C CA . THR B 1 347 ? 36.667 50.111 -1.857 1.00 15.73 377 THR B CA 1
ATOM 5167 C C . THR B 1 347 ? 36.326 51.395 -2.594 1.00 16.57 377 THR B C 1
ATOM 5168 O O . THR B 1 347 ? 35.290 52.010 -2.315 1.00 15.59 377 THR B O 1
ATOM 5172 N N . GLU B 1 348 ? 37.176 51.784 -3.547 1.00 17.72 378 GLU B N 1
ATOM 5173 C CA . GLU B 1 348 ? 36.902 52.953 -4.402 1.00 18.84 378 GLU B CA 1
ATOM 5174 C C . GLU B 1 348 ? 35.511 52.834 -5.051 1.00 17.81 378 GLU B C 1
ATOM 5175 O O . GLU B 1 348 ? 35.150 51.770 -5.586 1.00 16.75 378 GLU B O 1
ATOM 5181 N N . MET B 1 349 ? 34.759 53.926 -5.028 1.00 16.64 379 MET B N 1
ATOM 5182 C CA . MET B 1 349 ? 33.424 53.951 -5.621 1.00 16.53 379 MET B CA 1
ATOM 5183 C C . MET B 1 349 ? 33.475 53.625 -7.111 1.00 15.78 379 MET B C 1
ATOM 5184 O O . MET B 1 349 ? 34.416 54.023 -7.793 1.00 15.33 379 MET B O 1
ATOM 5189 N N . ASN B 1 350 ? 32.472 52.893 -7.588 1.00 14.73 380 ASN B N 1
ATOM 5190 C CA . ASN B 1 350 ? 32.206 52.786 -9.020 1.00 14.08 380 ASN B CA 1
ATOM 5191 C C . ASN B 1 350 ? 30.712 52.816 -9.201 1.00 13.96 380 ASN B C 1
ATOM 5192 O O . ASN B 1 350 ? 29.966 52.372 -8.324 1.00 15.01 380 ASN B O 1
ATOM 5197 N N . GLY B 1 351 ? 30.270 53.354 -10.332 1.00 14.13 381 GLY B N 1
ATOM 5198 C CA . GLY B 1 351 ? 28.865 53.713 -10.508 1.00 14.27 381 GLY B CA 1
ATOM 5199 C C . GLY B 1 351 ? 27.823 52.630 -10.429 1.00 14.75 381 GLY B C 1
ATOM 5200 O O . GLY B 1 351 ? 26.713 52.864 -9.978 1.00 14.36 381 GLY B O 1
ATOM 5201 N N . ALA B 1 352 ? 28.166 51.428 -10.892 1.00 14.46 382 ALA B N 1
ATOM 5202 C CA . ALA B 1 352 ? 27.256 50.297 -10.824 1.00 14.03 382 ALA B CA 1
ATOM 5203 C C . ALA B 1 352 ? 27.428 49.475 -9.539 1.00 13.82 382 ALA B C 1
ATOM 5204 O O . ALA B 1 352 ? 26.636 48.571 -9.310 1.00 14.06 382 ALA B O 1
ATOM 5206 N N . GLY B 1 353 ? 28.438 49.810 -8.725 1.00 13.20 383 GLY B N 1
ATOM 5207 C CA . GLY B 1 353 ? 28.630 49.198 -7.406 1.00 13.00 383 GLY B CA 1
ATOM 5208 C C . GLY B 1 353 ? 29.120 47.769 -7.473 1.00 12.93 383 GLY B C 1
ATOM 5209 O O . GLY B 1 353 ? 28.607 46.910 -6.754 1.00 12.70 383 GLY B O 1
ATOM 5210 N N . TYR B 1 354 ? 30.107 47.524 -8.348 1.00 12.59 384 TYR B N 1
ATOM 5211 C CA . TYR B 1 354 ? 30.713 46.215 -8.513 1.00 12.23 384 TYR B CA 1
ATOM 5212 C C . TYR B 1 354 ? 31.969 46.025 -7.667 1.00 12.67 384 TYR B C 1
ATOM 5213 O O . TYR B 1 354 ? 32.753 46.961 -7.456 1.00 11.80 384 TYR B O 1
ATOM 5222 N N . GLY B 1 355 ? 32.167 44.795 -7.200 1.00 12.19 385 GLY B N 1
ATOM 5223 C CA . GLY B 1 355 ? 33.480 44.408 -6.671 1.00 12.06 385 GLY B CA 1
ATOM 5224 C C . GLY B 1 355 ? 33.844 44.922 -5.292 1.00 12.12 385 GLY B C 1
ATOM 5225 O O . GLY B 1 355 ? 35.037 44.997 -4.958 1.00 11.48 385 GLY B O 1
ATOM 5226 N N . HIS B 1 356 ? 32.848 45.232 -4.456 1.00 11.53 386 HIS B N 1
ATOM 5227 C CA . HIS B 1 356 ? 33.179 45.675 -3.100 1.00 12.11 386 HIS B CA 1
ATOM 5228 C C . HIS B 1 356 ? 34.054 44.627 -2.406 1.00 12.00 386 HIS B C 1
ATOM 5229 O O . HIS B 1 356 ? 33.794 43.429 -2.528 1.00 11.97 386 HIS B O 1
ATOM 5236 N N . ASN B 1 357 ? 35.128 45.071 -1.758 1.00 11.87 387 ASN B N 1
ATOM 5237 C CA . ASN B 1 357 ? 35.988 44.161 -0.959 1.00 12.06 387 ASN B CA 1
ATOM 5238 C C . ASN B 1 357 ? 36.582 44.811 0.292 1.00 12.00 387 ASN B C 1
ATOM 5239 O O . ASN B 1 357 ? 37.624 44.379 0.809 1.00 12.18 387 ASN B O 1
ATOM 5244 N N . GLY B 1 358 ? 35.961 45.878 0.752 1.00 12.19 388 GLY B N 1
ATOM 5245 C CA . GLY B 1 358 ? 36.457 46.598 1.923 1.00 12.29 388 GLY B CA 1
ATOM 5246 C C . GLY B 1 358 ? 36.180 45.811 3.196 1.00 12.51 388 GLY B C 1
ATOM 5247 O O . GLY B 1 358 ? 35.186 45.087 3.275 1.00 13.13 388 GLY B O 1
ATOM 5248 N N . TRP B 1 359 ? 37.025 45.995 4.206 1.00 12.89 389 TRP B N 1
ATOM 5249 C CA . TRP B 1 359 ? 36.815 45.332 5.493 1.00 13.81 389 TRP B CA 1
ATOM 5250 C C . TRP B 1 359 ? 35.919 46.072 6.477 1.00 14.26 389 TRP B C 1
ATOM 5251 O O . TRP B 1 359 ? 35.359 45.445 7.378 1.00 14.34 389 TRP B O 1
ATOM 5262 N N . ARG B 1 360 ? 35.771 47.393 6.333 1.00 14.73 390 ARG B N 1
ATOM 5263 C CA . ARG B 1 360 ? 35.008 48.139 7.334 1.00 15.42 390 ARG B CA 1
ATOM 5264 C C . ARG B 1 360 ? 33.510 47.935 7.201 1.00 14.64 390 ARG B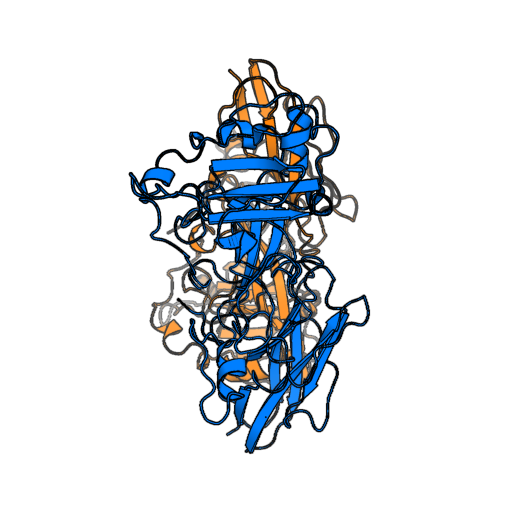 C 1
ATOM 5265 O O . ARG B 1 360 ? 32.822 47.681 8.204 1.00 13.80 390 ARG B O 1
ATOM 5273 N N . ALA B 1 361 ? 32.992 48.030 5.978 1.00 13.76 391 ALA B N 1
ATOM 5274 C CA . ALA B 1 361 ? 31.538 48.001 5.785 1.00 14.13 391 ALA B CA 1
ATOM 5275 C C . ALA B 1 361 ? 30.838 46.720 6.209 1.00 14.55 391 ALA B C 1
ATOM 5276 O O . ALA B 1 361 ? 29.745 46.799 6.787 1.00 14.60 391 ALA B O 1
ATOM 5278 N N . PRO B 1 362 ? 31.419 45.533 5.928 1.00 13.98 392 PRO B N 1
ATOM 5279 C CA . PRO B 1 362 ? 30.730 44.299 6.353 1.00 13.92 392 PRO B CA 1
ATOM 5280 C C . PRO B 1 362 ? 30.920 43.902 7.827 1.00 14.22 392 PRO B C 1
ATOM 5281 O O . PRO B 1 362 ? 30.619 42.757 8.206 1.00 14.00 392 PRO B O 1
ATOM 5285 N N . ALA B 1 363 ? 31.374 44.844 8.672 1.00 14.07 393 ALA B N 1
ATOM 5286 C CA . ALA B 1 363 ? 31.546 44.561 10.094 1.00 14.12 393 ALA B CA 1
ATOM 5287 C C . ALA B 1 363 ? 30.316 43.966 10.728 1.00 14.71 393 ALA B C 1
ATOM 5288 O O . ALA B 1 363 ? 29.188 44.361 10.408 1.00 14.62 393 ALA B O 1
ATOM 5290 N N . VAL B 1 364 ? 30.542 43.040 11.659 1.00 14.63 394 VAL B N 1
ATOM 5291 C CA . VAL B 1 364 ? 29.472 42.508 12.479 1.00 15.34 394 VAL B CA 1
ATOM 5292 C C . VAL B 1 364 ? 29.461 43.248 13.820 1.00 16.74 394 VAL B C 1
ATOM 5293 O O . VAL B 1 364 ? 30.477 43.282 14.517 1.00 16.58 394 VAL B O 1
ATOM 5297 N N . LYS B 1 365 ? 28.321 43.841 14.157 1.00 18.36 395 LYS B N 1
ATOM 5298 C CA . LYS B 1 365 ? 28.126 44.401 15.505 1.00 20.87 395 LYS B CA 1
ATOM 5299 C C . LYS B 1 365 ? 27.720 43.266 16.432 1.00 18.85 395 LYS B C 1
ATOM 5300 O O . LYS B 1 365 ? 26.674 42.686 16.257 1.00 19.97 395 LYS B O 1
ATOM 5306 N N . LEU B 1 366 ? 28.562 42.961 17.406 1.00 17.21 396 LEU B N 1
ATOM 5307 C CA . LEU B 1 366 ? 28.319 41.861 18.342 1.00 16.95 396 LEU B CA 1
ATOM 5308 C C . LEU B 1 366 ? 28.073 42.407 19.761 1.00 17.13 396 LEU B C 1
ATOM 5309 O O . LEU B 1 366 ? 28.958 43.013 20.341 1.00 16.36 396 LEU B O 1
ATOM 5314 N N . THR B 1 367 ? 26.876 42.175 20.295 1.00 17.68 397 THR B N 1
ATOM 5315 C CA . THR B 1 367 ? 26.519 42.560 21.661 1.00 19.31 397 THR B CA 1
ATOM 5316 C C . THR B 1 367 ? 26.888 41.389 22.546 1.00 18.03 397 THR B C 1
ATOM 5317 O O . THR B 1 367 ? 26.347 40.289 22.394 1.00 19.25 397 THR B O 1
ATOM 5321 N N . VAL B 1 368 ? 27.853 41.609 23.427 1.00 16.85 398 VAL B N 1
ATOM 5322 C CA . VAL B 1 368 ? 28.303 40.566 24.365 1.00 16.26 398 VAL B CA 1
ATOM 5323 C C . VAL B 1 368 ? 27.701 40.891 25.727 1.00 17.60 398 VAL B C 1
ATOM 5324 O O . VAL B 1 368 ? 27.905 41.979 26.261 1.00 16.00 398 VAL B O 1
ATOM 5328 N N . ALA B 1 369 ? 26.934 39.961 26.273 1.00 19.80 399 ALA B N 1
ATOM 5329 C CA . ALA B 1 369 ? 26.184 40.213 27.510 1.00 22.98 399 ALA B CA 1
ATOM 5330 C C . ALA B 1 369 ? 26.595 39.291 28.638 1.00 26.05 399 ALA B C 1
ATOM 5331 O O . ALA B 1 369 ? 26.242 39.588 29.782 1.00 29.43 399 ALA B O 1
#

Solvent-accessible surface area: 27218 Å² total; per-residue (Å²): 87,73,11,147,42,60,56,2,16,13,0,4,7,0,2,28,104,54,7,13,64,68,47,71,38,141,65,12,87,124,79,34,28,94,95,63,60,32,37,130,0,92,1,32,24,8,77,112,84,121,66,7,32,0,40,66,0,70,50,38,10,25,39,7,26,3,4,3,5,11,12,7,0,1,0,18,82,16,0,54,80,95,37,95,84,152,89,104,14,97,40,60,71,8,50,3,0,0,0,0,0,0,0,0,0,0,0,31,0,78,29,0,0,73,58,10,48,10,44,40,168,52,19,162,27,0,9,0,17,2,18,20,172,52,67,102,87,109,72,70,98,102,73,16,18,36,0,0,0,31,43,98,4,16,103,37,1,3,0,0,32,16,2,9,5,42,86,2,32,34,35,6,0,0,0,0,9,0,0,1,3,1,8,8,9,19,0,8,1,25,1,0,94,14,0,20,8,35,108,108,48,17,73,0,103,16,0,97,48,33,20,6,53,26,56,52,87,93,84,15,34,75,125,21,86,15,13,56,111,10,55,8,10,1,2,2,4,45,19,96,109,62,17,108,60,29,63,6,22,0,0,0,2,0,0,4,1,44,39,36,11,136,33,2,61,0,1,25,46,8,16,146,86,50,96,124,14,128,64,15,23,21,81,9,36,124,19,7,2,40,2,0,7,15,56,10,120,14,71,190,30,88,42,29,0,2,4,60,0,34,2,76,131,50,76,76,3,53,83,62,25,157,55,9,13,25,0,22,28,3,13,2,16,106,33,10,27,6,117,0,74,2,74,135,75,74,62,6,138,48,67,39,2,18,13,0,3,7,0,3,36,87,74,1,14,38,60,38,66,39,137,62,13,89,117,78,36,25,94,94,65,62,29,38,125,0,94,1,32,24,8,132,101,86,123,66,6,37,0,44,68,0,71,44,34,10,25,40,7,27,3,3,3,5,8,16,7,0,1,0,20,87,19,0,53,95,74,37,96,83,140,84,174,19,101,41,40,72,3,50,4,0,0,0,0,0,0,0,0,0,0,0,30,0,77,25,0,0,77,51,6,34,11,48,38,160,44,18,157,30,0,8,0,16,2,18,19,171,52,63,103,86,116,77,71,94,105,85,16,16,36,0,0,0,30,40,97,5,18,105,41,0,4,0,0,29,16,2,11,2,37,69,2,33,24,33,4,0,0,1,0,9,0,0,2,2,1,8,6,10,19,0,8,2,23,2,0,93,17,0,19,7,35,112,105,48,18,74,1,103,15,0,94,51,34,21,7,55,28,51,51,88,93,187,14,35,75,125,28,88,13,13,55,111,10,54,8,11,2,3,2,4,49,21,100,117,66,25,172,53,33,62,9,23,0,0,1,2,0,1,4,0,30,33,25,7,144,33,2,55,1,1,28,47,8,16,156,84,48,96,111,14,128,65,12,22,22,76,7,32,118,23,4,1,38,2,0,8,13,59,8,115,15,71,179,30,97,39,20,0,2,4,61,0,37,3,66,122,53,79,76,3,54,76,71,22,157,56,9,14,26,0,24,27,2,11,2,14,94,36,10,29,7,130,0,74,2,78